Protein AF-A0A662MEG6-F1 (afdb_monomer)

pLDDT: mean 89.92, std 9.46, range [25.77, 98.69]

Structure (mmCIF, N/CA/C/O backbone):
data_AF-A0A662MEG6-F1
#
_entry.id   AF-A0A662MEG6-F1
#
loop_
_atom_site.group_PDB
_atom_site.id
_atom_site.type_symbol
_atom_site.label_atom_id
_atom_site.label_alt_id
_atom_site.label_comp_id
_atom_site.label_asym_id
_atom_site.label_entity_id
_atom_site.label_seq_id
_atom_site.pdbx_PDB_ins_code
_atom_site.Cartn_x
_atom_site.Cartn_y
_atom_site.Cartn_z
_atom_site.occupancy
_atom_site.B_iso_or_equiv
_atom_site.auth_seq_id
_atom_site.auth_comp_id
_atom_site.auth_asym_id
_atom_site.auth_atom_id
_atom_site.pdbx_PDB_model_num
ATOM 1 N N . MET A 1 1 ? -20.212 -5.687 -27.297 1.00 89.38 1 MET A N 1
ATOM 2 C CA . MET A 1 1 ? -20.588 -6.963 -26.640 1.00 89.38 1 MET A CA 1
ATOM 3 C C . MET A 1 1 ? -21.513 -6.651 -25.474 1.00 89.38 1 MET A C 1
ATOM 5 O O . MET A 1 1 ? -21.172 -5.776 -24.686 1.00 89.38 1 MET A O 1
ATOM 9 N N . LEU A 1 2 ? -22.670 -7.315 -25.384 1.00 93.25 2 LEU A N 1
ATOM 10 C CA . LEU A 1 2 ? -23.622 -7.136 -24.281 1.00 93.25 2 LEU A CA 1
ATOM 11 C C . LEU A 1 2 ? -23.314 -8.126 -23.151 1.00 93.25 2 LEU A C 1
ATOM 13 O O . LEU A 1 2 ? -23.239 -9.329 -23.395 1.00 93.25 2 LEU A O 1
ATOM 17 N N . LEU A 1 3 ? -23.162 -7.618 -21.929 1.00 95.62 3 LEU A N 1
ATOM 18 C CA . LEU A 1 3 ? -22.853 -8.401 -20.733 1.00 95.62 3 LEU A CA 1
ATOM 19 C C . LEU A 1 3 ? -23.979 -8.266 -19.699 1.00 95.62 3 LEU A C 1
ATOM 21 O O . LEU A 1 3 ? -24.388 -7.152 -19.375 1.00 95.62 3 LEU A O 1
ATOM 25 N N . GLU A 1 4 ? -24.438 -9.388 -19.139 1.00 96.12 4 GLU A N 1
ATOM 26 C CA . GLU A 1 4 ? -25.268 -9.443 -17.925 1.00 96.12 4 GLU A CA 1
ATOM 27 C C . GLU A 1 4 ? -24.360 -9.679 -16.712 1.00 96.12 4 GLU A C 1
ATOM 29 O O . GLU A 1 4 ? -23.742 -10.733 -16.570 1.00 96.12 4 GLU A O 1
ATOM 34 N N . ILE A 1 5 ? -24.315 -8.717 -15.798 1.00 96.75 5 ILE A N 1
ATOM 35 C CA . ILE A 1 5 ? -23.586 -8.791 -14.535 1.00 96.75 5 ILE A CA 1
ATOM 36 C C . ILE A 1 5 ? -24.584 -9.076 -13.417 1.00 96.75 5 ILE A C 1
ATOM 38 O O . ILE A 1 5 ? -25.457 -8.265 -13.092 1.00 96.75 5 ILE A O 1
ATOM 42 N N . VAL A 1 6 ? -24.426 -10.243 -12.801 1.00 96.56 6 VAL A N 1
ATOM 43 C CA . VAL A 1 6 ? -25.178 -10.639 -11.612 1.00 96.56 6 VAL A CA 1
ATOM 44 C C . VAL A 1 6 ? -24.366 -10.234 -10.382 1.00 96.56 6 VAL A C 1
ATOM 46 O O . VAL A 1 6 ? -23.230 -10.703 -10.232 1.00 96.56 6 VAL A O 1
ATOM 49 N N . PRO A 1 7 ? -24.911 -9.389 -9.495 1.00 96.19 7 PRO A N 1
ATOM 50 C CA . PRO A 1 7 ? -24.210 -8.978 -8.292 1.00 96.19 7 PRO A CA 1
ATOM 51 C C . PRO A 1 7 ? -24.270 -10.054 -7.199 1.00 96.19 7 PRO A C 1
ATOM 53 O O . PRO A 1 7 ? -25.109 -10.958 -7.217 1.00 96.19 7 PRO A O 1
ATOM 56 N N . THR A 1 8 ? -23.395 -9.946 -6.203 1.00 95.62 8 THR A N 1
ATOM 57 C CA . THR A 1 8 ? -23.486 -10.732 -4.961 1.00 95.62 8 THR A CA 1
ATOM 58 C C . THR A 1 8 ? -24.643 -10.286 -4.077 1.00 95.62 8 THR A C 1
ATOM 60 O O . THR A 1 8 ? -25.182 -11.097 -3.324 1.00 95.62 8 THR A O 1
ATOM 63 N N . ARG A 1 9 ? -25.030 -9.011 -4.182 1.00 93.44 9 ARG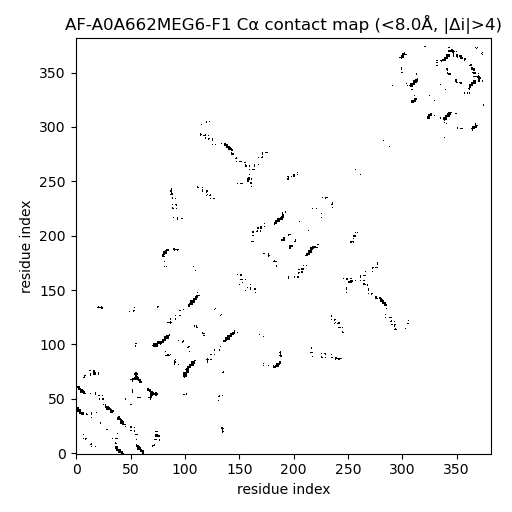 A N 1
ATOM 64 C CA . ARG A 1 9 ? -26.078 -8.372 -3.392 1.00 93.44 9 ARG A CA 1
ATOM 65 C C . ARG A 1 9 ? -26.866 -7.399 -4.268 1.00 93.44 9 ARG A C 1
ATOM 67 O O . ARG A 1 9 ? -26.271 -6.644 -5.031 1.00 93.44 9 ARG A O 1
ATOM 74 N N . SER A 1 10 ? -28.191 -7.442 -4.180 1.00 92.50 10 SER A N 1
ATOM 75 C CA . SER A 1 10 ? -29.096 -6.729 -5.093 1.00 92.50 10 SER A CA 1
ATOM 76 C C . SER A 1 10 ? -29.930 -5.641 -4.413 1.00 92.50 10 SER A C 1
ATOM 78 O O . SER A 1 10 ? -30.914 -5.190 -4.992 1.00 92.50 10 SER A O 1
ATOM 80 N N . ASP A 1 11 ? -29.586 -5.237 -3.186 1.00 94.25 11 ASP A N 1
ATOM 81 C CA . ASP A 1 11 ? -30.183 -4.039 -2.595 1.00 94.25 11 ASP A CA 1
ATOM 82 C C . ASP A 1 11 ? -29.703 -2.774 -3.318 1.00 94.25 11 ASP A C 1
ATOM 84 O O . ASP A 1 11 ? -28.664 -2.761 -3.983 1.00 94.25 11 ASP A O 1
ATOM 88 N N . GLU A 1 12 ? -30.482 -1.702 -3.191 1.00 91.62 12 GLU A N 1
ATOM 89 C CA . GLU A 1 12 ? -30.270 -0.451 -3.918 1.00 91.62 12 GLU A CA 1
ATOM 90 C C . GLU A 1 12 ? -28.872 0.142 -3.684 1.00 91.62 12 GLU A C 1
ATOM 92 O O . GLU A 1 12 ? -28.211 0.567 -4.635 1.00 91.62 12 GLU A O 1
ATOM 97 N N . ARG A 1 13 ? -28.381 0.107 -2.437 1.00 92.56 13 ARG A N 1
ATOM 98 C CA . ARG A 1 13 ? -27.056 0.628 -2.082 1.00 92.56 13 ARG A CA 1
ATOM 99 C C . ARG A 1 13 ? -25.955 -0.187 -2.753 1.00 92.56 13 ARG A C 1
ATOM 101 O O . ARG A 1 13 ? -25.060 0.395 -3.362 1.00 92.56 13 ARG A O 1
ATOM 108 N N . ALA A 1 14 ? -26.028 -1.516 -2.680 1.00 93.69 14 ALA A N 1
ATOM 109 C CA . ALA A 1 14 ? -25.055 -2.398 -3.320 1.00 93.69 14 ALA A CA 1
ATOM 110 C C . ALA A 1 14 ? -25.038 -2.234 -4.849 1.00 93.69 14 ALA A C 1
ATOM 112 O O . ALA A 1 14 ? -23.963 -2.138 -5.443 1.00 93.69 14 ALA A O 1
ATOM 113 N N . LEU A 1 15 ? -26.209 -2.144 -5.488 1.00 94.88 15 LEU A N 1
ATOM 114 C CA . LEU A 1 15 ? -26.318 -1.929 -6.934 1.00 94.88 15 LEU A CA 1
ATOM 115 C C . LEU A 1 15 ? -25.746 -0.576 -7.359 1.00 94.88 15 LEU A C 1
ATOM 117 O O . LEU A 1 15 ? -25.039 -0.507 -8.365 1.00 94.88 15 LEU A O 1
ATOM 121 N N . LYS A 1 16 ? -26.014 0.484 -6.586 1.00 94.12 16 LYS A N 1
ATOM 122 C CA . LYS A 1 16 ? -25.451 1.815 -6.829 1.00 94.12 16 LYS A CA 1
ATOM 123 C C . LYS A 1 16 ? -23.922 1.787 -6.760 1.00 94.12 16 LYS A C 1
ATOM 125 O O . LYS A 1 16 ? -23.275 2.176 -7.730 1.00 94.12 16 LYS A O 1
ATOM 130 N N . SER A 1 17 ? -23.352 1.263 -5.672 1.00 94.38 17 SER A N 1
ATOM 131 C CA . SER A 1 17 ? -21.896 1.155 -5.514 1.00 94.38 17 SER A CA 1
ATOM 132 C C .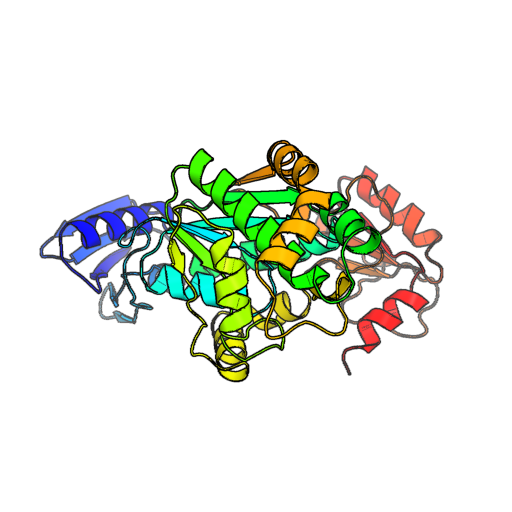 SER A 1 17 ? -21.263 0.298 -6.612 1.00 94.38 17 SER A C 1
ATOM 134 O O . SER A 1 17 ? -20.270 0.698 -7.211 1.00 94.38 17 SER A O 1
ATOM 136 N N . LEU A 1 18 ? -21.854 -0.856 -6.944 1.00 96.19 18 LEU A N 1
ATOM 137 C CA . LEU A 1 18 ? -21.322 -1.726 -7.995 1.00 96.19 18 LEU A CA 1
ATOM 138 C C . LEU A 1 18 ? -21.352 -1.055 -9.372 1.00 96.19 18 LEU A C 1
ATOM 140 O O . LEU A 1 18 ? -20.386 -1.166 -10.124 1.00 96.19 18 LEU A O 1
ATOM 144 N N . LYS A 1 19 ? -22.433 -0.338 -9.699 1.00 95.06 19 LYS A N 1
ATOM 145 C CA . LYS A 1 19 ? -22.536 0.435 -10.940 1.00 95.06 19 LYS A CA 1
ATOM 146 C C . LYS A 1 19 ? -21.409 1.462 -11.049 1.00 95.06 19 LYS A C 1
ATOM 148 O O . LYS A 1 19 ? -20.762 1.532 -12.089 1.00 95.06 19 LYS A O 1
ATOM 153 N N . GLU A 1 20 ? -21.170 2.243 -9.999 1.00 94.06 20 GLU A N 1
ATOM 154 C CA . GLU A 1 20 ? -20.098 3.245 -9.989 1.00 94.06 20 GLU A CA 1
ATOM 155 C C . GLU A 1 20 ? -18.716 2.591 -10.124 1.00 94.06 20 GLU A C 1
ATOM 157 O O . GLU A 1 20 ? -17.896 3.041 -10.920 1.00 94.06 20 GLU A O 1
ATOM 162 N N . ASN A 1 21 ? -18.487 1.480 -9.423 1.00 94.69 21 ASN A N 1
ATOM 163 C CA . ASN A 1 21 ? -17.246 0.709 -9.499 1.00 94.69 21 ASN A CA 1
ATOM 164 C C . ASN A 1 21 ? -16.969 0.187 -10.916 1.00 94.69 21 ASN A C 1
ATOM 166 O O . ASN A 1 21 ? -15.838 0.267 -11.393 1.00 94.69 21 ASN A O 1
ATOM 170 N N . ILE A 1 22 ? -18.003 -0.318 -11.598 1.00 94.44 22 ILE A N 1
ATOM 171 C CA . ILE A 1 22 ? -17.919 -0.772 -12.990 1.00 94.44 22 ILE A CA 1
ATOM 172 C C . ILE A 1 22 ? -17.594 0.402 -13.920 1.00 94.44 22 ILE A C 1
ATOM 174 O O . ILE A 1 22 ? -16.692 0.281 -14.742 1.00 94.44 22 ILE A O 1
ATOM 178 N N . LEU A 1 23 ? -18.267 1.547 -13.767 1.00 92.81 23 LEU A N 1
ATOM 179 C CA . LEU A 1 23 ? -17.997 2.738 -14.583 1.00 92.81 23 LEU A CA 1
ATOM 180 C C . LEU A 1 23 ? -16.560 3.252 -14.414 1.00 92.81 23 LEU A C 1
ATOM 182 O O . LEU A 1 23 ? -15.942 3.644 -15.398 1.00 92.81 23 LEU A O 1
ATOM 186 N N . ARG A 1 24 ? -16.013 3.222 -13.191 1.00 90.38 24 ARG A N 1
ATOM 187 C CA . ARG A 1 24 ? -14.619 3.624 -12.932 1.00 90.38 24 ARG A CA 1
ATOM 188 C C . ARG A 1 24 ? -13.611 2.644 -13.532 1.00 90.38 24 ARG A C 1
ATOM 190 O O . ARG A 1 24 ? -12.620 3.063 -14.119 1.00 90.38 24 ARG A O 1
ATOM 197 N N . ALA A 1 25 ? -13.855 1.343 -13.388 1.00 89.69 25 ALA A N 1
ATOM 198 C CA . ALA A 1 25 ? -12.916 0.316 -13.831 1.00 89.69 25 ALA A CA 1
ATOM 199 C C . ALA A 1 25 ? -12.940 0.073 -15.351 1.00 89.69 25 ALA A C 1
ATOM 201 O O . ALA A 1 25 ? -11.941 -0.388 -15.909 1.00 89.69 25 ALA A O 1
ATOM 202 N N . VAL A 1 26 ? -14.067 0.360 -16.011 1.00 90.56 26 VAL A N 1
ATOM 203 C CA . VAL A 1 26 ? -14.331 0.012 -17.413 1.00 90.56 26 VAL A CA 1
ATOM 204 C C . VAL A 1 26 ? -14.654 1.276 -18.224 1.00 90.56 26 VAL A C 1
ATOM 206 O O . VAL A 1 26 ? -15.823 1.584 -18.465 1.00 90.56 26 VAL A O 1
ATOM 209 N N . PRO A 1 27 ? -13.636 2.015 -18.698 1.00 84.75 27 PRO A N 1
ATOM 210 C CA . PRO A 1 27 ? -13.854 3.263 -19.431 1.00 84.75 27 PRO A CA 1
ATOM 211 C C . PRO A 1 27 ? -14.486 3.061 -20.821 1.00 84.75 27 PRO A C 1
ATOM 213 O O . PRO A 1 27 ? -14.976 4.016 -21.411 1.00 84.75 27 PRO A O 1
ATOM 216 N N . THR A 1 28 ? -14.504 1.833 -21.352 1.00 90.38 28 THR A N 1
ATOM 217 C CA . THR A 1 28 ? -15.023 1.505 -22.695 1.00 90.38 28 THR A CA 1
ATOM 218 C C . THR A 1 28 ? -16.518 1.147 -22.722 1.00 90.38 28 THR A C 1
ATOM 220 O O . THR A 1 28 ? -17.009 0.577 -23.701 1.00 90.38 28 THR A O 1
ATOM 223 N N . ILE A 1 29 ? -17.262 1.446 -21.651 1.00 92.69 29 ILE A N 1
ATOM 224 C CA . ILE A 1 29 ? -18.716 1.233 -21.594 1.00 92.69 29 ILE A CA 1
ATOM 225 C C . ILE A 1 29 ? -19.435 2.229 -22.511 1.00 92.69 29 ILE A C 1
ATOM 227 O O . ILE A 1 29 ? -19.323 3.439 -22.338 1.00 92.69 29 ILE A O 1
ATOM 231 N N . LYS A 1 30 ? -20.252 1.711 -23.433 1.00 92.81 30 LYS A N 1
ATOM 232 C CA . LYS A 1 30 ? -21.157 2.497 -24.287 1.00 92.81 30 LYS A CA 1
ATOM 233 C C . LYS A 1 30 ? -22.498 2.775 -23.626 1.00 92.81 30 LYS A C 1
ATOM 235 O O . LYS A 1 30 ? -23.047 3.865 -23.751 1.00 92.81 30 LYS A O 1
ATOM 240 N N . SER A 1 31 ? -23.048 1.772 -22.949 1.00 93.75 31 SER A N 1
ATOM 241 C CA . SER A 1 31 ? -24.335 1.873 -22.267 1.00 93.75 31 SER A CA 1
ATOM 242 C C . SER A 1 31 ? -24.347 1.013 -21.004 1.00 93.75 31 SER A C 1
ATOM 244 O O . SER A 1 31 ? -23.719 -0.046 -20.950 1.00 93.75 31 SER A O 1
ATOM 246 N N . LEU A 1 32 ? -25.048 1.484 -19.967 1.00 95.12 32 LEU A N 1
ATOM 247 C CA . LEU A 1 32 ? -25.239 0.770 -18.704 1.00 95.12 32 LEU A CA 1
ATOM 248 C C . LEU A 1 32 ? -26.672 0.967 -18.217 1.00 95.12 32 LEU A C 1
ATOM 250 O O . LEU A 1 32 ? -27.112 2.099 -18.012 1.00 95.12 32 LEU A O 1
ATOM 254 N N . ARG A 1 33 ? -27.377 -0.136 -17.955 1.00 94.94 33 ARG A N 1
ATOM 255 C CA . ARG A 1 33 ? -28.696 -0.119 -17.307 1.00 94.94 33 ARG A CA 1
ATOM 256 C C . ARG A 1 33 ? -28.770 -1.113 -16.155 1.00 94.94 33 ARG A C 1
ATOM 258 O O . ARG A 1 33 ? -28.093 -2.137 -16.162 1.00 94.94 33 ARG A O 1
ATOM 265 N N . VAL A 1 34 ? -29.615 -0.808 -15.178 1.00 94.75 34 VAL A N 1
ATOM 266 C CA . VAL A 1 34 ? -29.936 -1.706 -14.063 1.00 94.75 34 VAL A CA 1
ATOM 267 C C . VAL A 1 34 ? -31.377 -2.148 -14.230 1.00 94.75 34 VAL A C 1
ATOM 269 O O . VAL A 1 34 ? -32.252 -1.313 -14.442 1.00 94.75 34 VAL A O 1
ATOM 272 N N . ASP A 1 35 ? -31.614 -3.450 -14.177 1.00 93.50 35 ASP A N 1
ATOM 273 C CA . ASP A 1 35 ? -32.939 -4.029 -14.370 1.00 93.50 35 ASP A CA 1
ATOM 274 C C . ASP A 1 35 ? -33.042 -5.341 -13.590 1.00 93.50 35 ASP A C 1
ATOM 276 O O . ASP A 1 35 ? -32.142 -6.183 -13.640 1.00 93.50 35 ASP A O 1
ATOM 280 N N . SER A 1 36 ? -34.129 -5.486 -12.829 1.00 91.81 36 SER A N 1
ATOM 281 C CA . SER A 1 36 ? -34.445 -6.690 -12.051 1.00 91.81 36 SER A CA 1
ATOM 282 C C . SER A 1 36 ? -33.288 -7.177 -11.158 1.00 91.81 36 SER A C 1
ATOM 284 O O . SER A 1 36 ? -33.000 -8.370 -11.074 1.00 91.81 36 SER A O 1
ATOM 286 N N . GLY A 1 37 ? -32.583 -6.240 -10.510 1.00 92.06 37 GLY A N 1
ATOM 287 C CA . GLY A 1 37 ? -31.464 -6.536 -9.607 1.00 92.06 37 GLY A CA 1
ATOM 288 C C . GLY A 1 37 ? -30.159 -6.948 -10.300 1.00 92.06 37 GLY A C 1
ATOM 289 O O . GLY A 1 37 ? -29.250 -7.445 -9.635 1.00 92.06 37 GLY A O 1
ATOM 290 N N . LYS A 1 38 ? -30.054 -6.757 -11.618 1.00 95.06 38 LYS A N 1
ATOM 291 C CA . LYS A 1 38 ? -28.863 -7.047 -12.426 1.00 95.06 38 LYS A CA 1
ATOM 292 C C . LYS A 1 38 ? -28.373 -5.795 -13.143 1.00 95.06 38 LYS A C 1
ATOM 294 O O . LYS A 1 38 ? -29.140 -4.858 -13.364 1.00 95.06 38 LYS A O 1
ATOM 299 N N . ILE A 1 39 ? -27.104 -5.801 -13.537 1.00 96.19 39 ILE A N 1
ATOM 300 C CA . ILE A 1 39 ? -26.489 -4.725 -14.316 1.00 96.19 39 ILE A CA 1
ATOM 301 C C . ILE A 1 39 ? -26.222 -5.246 -15.726 1.00 96.19 39 ILE A C 1
ATOM 303 O O . ILE A 1 39 ? -25.612 -6.296 -15.890 1.00 96.19 39 ILE A O 1
ATOM 307 N N . TYR A 1 40 ? -26.658 -4.511 -16.742 1.00 96.50 40 TYR A N 1
ATOM 308 C CA . TYR A 1 40 ? -26.372 -4.813 -18.140 1.00 96.50 40 TYR A CA 1
ATOM 309 C C . TYR A 1 40 ? -25.466 -3.726 -18.696 1.00 96.50 40 TYR A C 1
ATOM 311 O O . TYR A 1 40 ? -25.803 -2.544 -18.585 1.00 96.50 40 TYR A O 1
ATOM 319 N N . ILE A 1 41 ? -24.336 -4.124 -19.277 1.00 95.94 41 ILE A N 1
ATOM 320 C CA . ILE A 1 41 ? -23.391 -3.199 -19.909 1.00 95.94 41 ILE A CA 1
ATOM 321 C C . ILE A 1 41 ? -23.109 -3.604 -21.346 1.00 95.94 41 ILE A C 1
ATOM 323 O O . ILE A 1 41 ? -23.003 -4.789 -21.664 1.00 95.94 41 ILE A O 1
ATOM 327 N N . GLU A 1 42 ? -22.949 -2.606 -22.202 1.00 94.25 42 GLU A N 1
ATOM 328 C CA . GLU A 1 42 ? -22.408 -2.778 -23.540 1.00 94.25 42 GLU A CA 1
ATOM 329 C C . GLU A 1 42 ? -20.988 -2.220 -23.580 1.00 94.25 42 GLU A C 1
ATOM 331 O O . GLU A 1 42 ? -20.774 -1.042 -23.293 1.00 94.25 42 GLU A O 1
ATOM 336 N N . VAL A 1 43 ? -20.020 -3.070 -23.920 1.00 91.94 43 VAL A N 1
ATOM 337 C CA . VAL A 1 43 ? -18.591 -2.720 -23.933 1.00 91.94 43 VAL A CA 1
ATOM 338 C C . VAL A 1 43 ? -17.935 -3.058 -25.266 1.00 91.94 43 VAL A C 1
ATOM 340 O O . VAL A 1 43 ? -18.338 -4.009 -25.953 1.00 91.94 43 VAL A O 1
ATOM 343 N N . GLU A 1 44 ? -16.885 -2.310 -25.599 1.00 87.56 44 GLU A N 1
ATOM 344 C CA . GLU A 1 44 ? -15.936 -2.627 -26.668 1.00 87.56 44 GLU A CA 1
ATOM 345 C C . GLU A 1 44 ? -14.573 -2.999 -26.083 1.00 87.56 44 GLU A C 1
ATOM 347 O O . GLU A 1 44 ? -14.036 -2.280 -25.242 1.00 87.56 44 GLU A O 1
ATOM 352 N N . GLY A 1 45 ? -14.026 -4.139 -26.523 1.00 80.62 45 GLY A N 1
ATOM 353 C CA . GLY A 1 45 ? -12.627 -4.509 -26.284 1.00 80.62 45 GLY A CA 1
ATOM 354 C C . GLY A 1 45 ? -12.172 -4.528 -24.820 1.00 80.62 45 GLY A C 1
ATOM 355 O O . GLY A 1 45 ? -11.042 -4.136 -24.554 1.00 80.62 45 GLY A O 1
ATOM 356 N N . PHE A 1 46 ? -13.023 -4.944 -23.873 1.00 83.62 46 PHE A N 1
ATOM 357 C CA . PHE A 1 46 ? -12.652 -4.994 -22.454 1.00 83.62 46 PHE A CA 1
ATOM 358 C C . PHE A 1 46 ? -12.273 -6.400 -21.979 1.00 83.62 46 PHE A C 1
ATOM 360 O O . PHE A 1 46 ? -12.919 -7.384 -22.346 1.00 83.62 46 PHE A O 1
ATOM 367 N N . ASP A 1 47 ? -11.268 -6.470 -21.106 1.00 88.38 47 ASP A N 1
ATOM 368 C CA . ASP A 1 47 ? -10.839 -7.700 -20.450 1.00 88.38 47 ASP A CA 1
ATOM 369 C C . ASP A 1 47 ? -11.900 -8.197 -19.448 1.00 88.38 47 ASP A C 1
ATOM 371 O O . ASP A 1 47 ? -12.122 -7.626 -18.375 1.00 88.38 47 ASP A O 1
ATOM 375 N N . LEU A 1 48 ? -12.570 -9.296 -19.803 1.00 89.38 48 LEU A N 1
ATOM 376 C CA . LEU A 1 48 ? -13.586 -9.920 -18.958 1.00 89.38 48 LEU A CA 1
ATOM 377 C C . LEU A 1 48 ? -13.002 -10.488 -17.657 1.00 89.38 48 LEU A C 1
ATOM 379 O O . LEU A 1 48 ? -13.733 -10.595 -16.668 1.00 89.38 48 LEU A O 1
ATOM 383 N N . GLU A 1 49 ? -11.711 -10.825 -17.625 1.00 88.38 49 GLU A N 1
ATOM 384 C CA . GLU A 1 49 ? -11.041 -11.253 -16.402 1.00 88.38 49 GLU A CA 1
ATOM 385 C C . GLU A 1 49 ? -10.907 -10.078 -15.428 1.00 88.38 49 GLU A C 1
ATOM 387 O O . GLU A 1 49 ? -11.312 -10.205 -14.269 1.00 88.38 49 GLU A O 1
ATOM 392 N N . ALA A 1 50 ? -10.460 -8.908 -15.895 1.00 88.06 50 ALA A N 1
ATOM 393 C CA . ALA A 1 50 ? -10.447 -7.682 -15.095 1.00 88.06 50 ALA A CA 1
ATOM 394 C C . ALA A 1 50 ? -11.850 -7.318 -14.571 1.00 88.06 50 ALA A C 1
ATOM 396 O O . ALA A 1 50 ? -12.001 -6.988 -13.392 1.00 88.06 50 ALA A O 1
ATOM 397 N N . LEU A 1 51 ? -12.898 -7.461 -15.396 1.00 91.31 51 LEU A N 1
ATOM 398 C CA . LEU A 1 51 ? -14.286 -7.241 -14.960 1.00 91.31 51 LEU A CA 1
ATOM 399 C C . LEU A 1 51 ? -14.690 -8.216 -13.841 1.00 91.31 51 LEU A C 1
ATOM 401 O O . LEU A 1 51 ? -15.344 -7.820 -12.877 1.00 91.31 51 LEU A O 1
ATOM 405 N N . SER A 1 52 ? -14.278 -9.486 -13.941 1.00 92.81 52 SER A N 1
ATOM 406 C CA . SER A 1 52 ? -14.576 -10.520 -12.938 1.00 92.81 52 SER A CA 1
ATOM 407 C C . SER A 1 52 ? -13.942 -10.247 -11.569 1.00 92.81 52 SER A C 1
ATOM 409 O O . SER A 1 52 ? -14.440 -10.737 -10.550 1.00 92.81 52 SER A O 1
ATOM 411 N N . ARG A 1 53 ? -12.866 -9.448 -11.528 1.00 92.88 53 ARG A N 1
ATOM 412 C CA . ARG A 1 53 ? -12.153 -9.076 -10.299 1.00 92.88 53 ARG A CA 1
ATOM 413 C C . ARG A 1 53 ? -12.825 -7.923 -9.548 1.00 92.88 53 ARG A C 1
ATOM 415 O O . ARG A 1 53 ? -12.550 -7.763 -8.356 1.00 92.88 53 ARG A O 1
ATOM 422 N N . ILE A 1 54 ? -13.737 -7.171 -10.175 1.00 94.06 54 ILE A N 1
ATOM 423 C CA . ILE A 1 54 ? -14.502 -6.115 -9.495 1.00 94.06 54 ILE A CA 1
ATOM 424 C C . ILE A 1 54 ? -15.328 -6.728 -8.359 1.00 94.06 54 ILE A C 1
ATOM 426 O O . ILE A 1 54 ? -16.121 -7.653 -8.554 1.00 94.06 54 ILE A O 1
ATOM 430 N N . ARG A 1 55 ? -15.150 -6.203 -7.144 1.00 95.25 55 ARG A N 1
ATOM 431 C CA . ARG A 1 55 ? -15.869 -6.700 -5.966 1.00 95.25 55 ARG A CA 1
ATOM 432 C C . ARG A 1 55 ? -17.358 -6.428 -6.075 1.00 95.25 55 ARG A C 1
ATOM 434 O O . ARG A 1 55 ? -17.782 -5.384 -6.562 1.00 95.25 55 ARG A O 1
ATOM 441 N N . GLY A 1 56 ? -18.150 -7.387 -5.617 1.00 94.44 56 GLY A N 1
ATOM 442 C CA . GLY A 1 56 ? -19.596 -7.395 -5.785 1.00 94.44 56 GLY A CA 1
ATOM 443 C C . GLY A 1 56 ? -20.071 -8.080 -7.067 1.00 94.44 56 GLY A C 1
ATOM 444 O O . GLY A 1 56 ? -21.263 -8.356 -7.175 1.00 94.44 56 GLY A O 1
ATOM 445 N N . VAL A 1 57 ? -19.185 -8.424 -8.010 1.00 96.19 57 VAL A N 1
ATOM 446 C CA . VAL A 1 57 ? -19.542 -9.238 -9.182 1.00 96.19 57 VAL A CA 1
ATOM 447 C C . VAL A 1 57 ? -19.589 -10.713 -8.786 1.00 96.19 57 VAL A C 1
ATOM 449 O O . VAL A 1 57 ? -18.583 -11.293 -8.378 1.00 96.19 57 VAL A O 1
ATOM 452 N N . LYS A 1 58 ? -20.759 -11.346 -8.926 1.00 96.38 58 LYS A N 1
ATOM 453 C CA . LYS A 1 58 ? -20.945 -12.788 -8.691 1.00 96.38 58 LYS A CA 1
ATOM 454 C C . LYS A 1 58 ? -20.717 -13.593 -9.964 1.00 96.38 58 LYS A C 1
ATOM 456 O O . LYS A 1 58 ? -19.983 -14.578 -9.943 1.00 96.38 58 LYS A O 1
ATOM 461 N N . THR A 1 59 ? -21.345 -13.190 -11.064 1.00 96.81 59 THR A N 1
ATOM 462 C CA . THR A 1 59 ? -21.155 -13.812 -12.382 1.00 96.81 59 THR A CA 1
ATOM 463 C C . THR A 1 59 ? -21.329 -12.789 -13.492 1.00 96.81 59 THR A C 1
ATOM 465 O O . THR A 1 59 ? -22.181 -11.910 -13.378 1.00 96.81 59 THR A O 1
ATOM 468 N N . ILE A 1 60 ? -20.593 -12.966 -14.583 1.00 96.69 60 ILE A N 1
ATOM 469 C CA . ILE A 1 60 ? -20.762 -12.231 -15.838 1.00 96.69 60 ILE A CA 1
ATOM 470 C C . ILE A 1 60 ? -21.254 -13.232 -16.878 1.00 96.69 60 ILE A C 1
ATOM 472 O O . ILE A 1 60 ? -20.646 -14.290 -17.044 1.00 96.69 60 ILE A O 1
ATOM 476 N N . LYS A 1 61 ? -22.342 -12.918 -17.573 1.00 95.25 61 LYS A N 1
ATOM 477 C CA . LYS A 1 61 ? -22.870 -13.733 -18.666 1.00 95.25 61 LYS A CA 1
ATOM 478 C C . LYS A 1 61 ? -22.828 -12.956 -19.966 1.00 95.25 61 LYS A C 1
ATOM 480 O O . LYS A 1 61 ? -23.136 -11.765 -19.987 1.00 95.25 61 LYS A O 1
ATOM 485 N N . TYR A 1 62 ? -22.473 -13.646 -21.036 1.00 93.31 62 TYR A N 1
ATOM 486 C CA . TYR A 1 62 ? -22.476 -13.116 -22.390 1.00 93.31 62 TYR A CA 1
ATOM 487 C C . TYR A 1 62 ? -22.663 -14.278 -23.353 1.00 93.31 62 TYR A C 1
ATOM 489 O O . TYR A 1 62 ? -22.042 -15.325 -23.171 1.00 93.31 62 TYR A O 1
ATOM 497 N N . GLU A 1 63 ? -23.536 -14.107 -24.346 1.00 88.25 63 GLU A N 1
ATOM 498 C CA . GLU A 1 63 ? -23.927 -15.201 -25.245 1.00 88.25 63 GLU A CA 1
ATOM 499 C C . GLU A 1 63 ? -24.335 -16.448 -24.424 1.00 88.25 63 GLU A C 1
ATOM 501 O O . GLU A 1 63 ? -25.177 -16.344 -23.532 1.00 88.25 63 GLU A O 1
ATOM 506 N N . GLU A 1 64 ? -23.708 -17.603 -24.667 1.00 89.12 64 GLU A N 1
ATOM 507 C CA . GLU A 1 64 ? -23.923 -18.853 -23.919 1.00 89.12 64 GLU A CA 1
ATOM 508 C C . GLU A 1 64 ? -22.872 -19.104 -22.817 1.00 89.12 64 GLU A C 1
ATOM 510 O O . GLU A 1 64 ? -22.842 -20.166 -22.193 1.00 89.12 64 GLU A O 1
ATOM 515 N N . LYS A 1 65 ? -21.984 -18.139 -22.550 1.00 92.56 65 LYS A N 1
ATOM 516 C CA . LYS A 1 65 ? -20.863 -18.286 -21.612 1.00 92.56 65 LYS A CA 1
ATOM 517 C C . LYS A 1 65 ? -21.152 -17.615 -20.273 1.00 92.56 65 LYS A C 1
ATOM 519 O O . LYS A 1 65 ? -21.795 -16.570 -20.186 1.00 92.56 65 LYS A O 1
ATOM 524 N N . THR A 1 66 ? -20.625 -18.211 -19.203 1.00 95.31 66 THR A N 1
ATOM 525 C CA . THR A 1 66 ? -20.681 -17.662 -17.841 1.00 95.31 66 THR A CA 1
ATOM 526 C C . THR A 1 66 ? -19.285 -17.628 -17.234 1.00 95.31 66 THR A C 1
ATOM 528 O O . THR A 1 66 ? -18.615 -18.653 -17.149 1.00 95.31 66 THR A O 1
ATOM 531 N N . ILE A 1 67 ? -18.870 -16.453 -16.769 1.00 96.12 67 ILE A N 1
ATOM 532 C CA . ILE A 1 67 ? -17.634 -16.236 -16.017 1.00 96.12 67 ILE A CA 1
ATOM 533 C C . ILE A 1 67 ? -18.001 -16.024 -14.551 1.00 96.12 67 ILE A C 1
ATOM 535 O O . ILE A 1 67 ? -18.895 -15.239 -14.222 1.00 96.12 67 ILE A O 1
ATOM 539 N N . LYS A 1 68 ? -17.307 -16.724 -13.656 1.00 96.19 68 LYS A N 1
ATOM 540 C CA . LYS A 1 68 ? -17.457 -16.539 -12.212 1.00 96.19 68 LYS A CA 1
ATOM 541 C C . LYS A 1 68 ? -16.701 -15.281 -11.782 1.00 96.19 68 LYS A C 1
ATOM 543 O O . LYS A 1 68 ? -15.528 -15.135 -12.097 1.00 96.19 68 LYS A O 1
ATOM 548 N N . GLY A 1 69 ? -17.373 -14.392 -11.059 1.00 93.19 69 GLY A N 1
ATOM 549 C CA . GLY A 1 69 ? -16.734 -13.244 -10.423 1.00 93.19 69 GLY A CA 1
ATOM 550 C C . GLY A 1 69 ? -16.090 -13.615 -9.089 1.00 93.19 69 GLY A C 1
ATOM 551 O O . GLY A 1 69 ? -16.406 -14.648 -8.490 1.00 93.19 69 GLY A O 1
ATOM 552 N N . PHE A 1 70 ? -15.209 -12.748 -8.597 1.00 91.44 70 PHE A N 1
ATOM 553 C CA . PHE A 1 70 ? -14.549 -12.927 -7.300 1.00 91.44 70 PHE A CA 1
ATOM 554 C C . PHE A 1 70 ? -15.502 -12.810 -6.103 1.00 91.44 70 PHE A C 1
ATOM 556 O O . PHE A 1 70 ? -15.184 -13.283 -5.013 1.00 91.44 70 PHE A O 1
ATOM 563 N N . GLY A 1 71 ? -16.686 -12.229 -6.297 1.00 93.44 71 GLY A N 1
ATOM 564 C CA . GLY A 1 71 ? -17.666 -12.040 -5.242 1.00 93.44 71 GLY A CA 1
ATOM 565 C C . GLY A 1 71 ? -17.312 -10.878 -4.313 1.00 93.44 71 GLY A C 1
ATOM 566 O O . GLY A 1 71 ? -16.918 -9.805 -4.771 1.00 93.44 71 GLY A O 1
ATOM 567 N N . GLY A 1 72 ? -17.517 -11.069 -3.008 1.00 93.88 72 GLY A N 1
ATOM 568 C CA . GLY A 1 72 ? -17.379 -10.007 -2.008 1.00 93.88 72 GLY A CA 1
ATOM 569 C C . GLY A 1 72 ? -18.503 -8.970 -2.070 1.00 93.88 72 GLY A C 1
ATOM 570 O O . GLY A 1 72 ? -19.543 -9.191 -2.698 1.00 93.88 72 GLY A O 1
ATOM 571 N N . LEU A 1 73 ? -18.303 -7.836 -1.406 1.00 95.62 73 LEU A N 1
ATOM 572 C CA . LEU A 1 73 ? -19.208 -6.687 -1.452 1.00 95.62 73 LEU A CA 1
ATOM 573 C C . LEU A 1 73 ? -18.644 -5.598 -2.371 1.00 95.62 73 LEU A C 1
ATOM 575 O O . LEU A 1 73 ? -17.426 -5.443 -2.427 1.00 95.62 73 LEU A O 1
ATOM 579 N N . PRO A 1 74 ? -19.490 -4.827 -3.076 1.00 94.94 74 PRO A N 1
ATOM 580 C CA . PRO A 1 74 ? -19.019 -3.685 -3.851 1.00 94.94 74 PRO A CA 1
ATOM 581 C C . PRO A 1 74 ? -18.162 -2.745 -2.993 1.00 94.94 74 PRO A C 1
ATOM 583 O O . PRO A 1 74 ? -18.573 -2.369 -1.897 1.00 94.94 74 PRO A O 1
ATOM 586 N N . VAL A 1 75 ? -16.985 -2.359 -3.490 1.00 94.75 75 VAL A N 1
ATOM 587 C CA . VAL A 1 75 ? -16.135 -1.338 -2.853 1.00 94.75 75 VAL A CA 1
ATOM 588 C C . VAL A 1 75 ? -16.949 -0.059 -2.613 1.00 94.75 75 VAL A C 1
ATOM 590 O O . VAL A 1 75 ? -17.761 0.324 -3.459 1.00 94.75 75 VAL A O 1
ATOM 593 N N . GLY A 1 76 ? -16.788 0.542 -1.433 1.00 92.50 76 GLY A N 1
ATOM 594 C CA . GLY A 1 76 ? -17.564 1.685 -0.942 1.00 92.50 76 GLY A CA 1
ATOM 595 C C . GLY A 1 76 ? -18.868 1.316 -0.215 1.00 92.50 76 GLY A C 1
ATOM 596 O O . GLY A 1 76 ? -19.447 2.157 0.476 1.00 92.50 76 GLY A O 1
ATOM 597 N N . TYR A 1 77 ? -19.332 0.062 -0.296 1.00 93.56 77 TYR A N 1
ATOM 598 C CA . TYR A 1 77 ? -20.540 -0.384 0.410 1.00 93.56 77 TYR A CA 1
ATOM 599 C C . TYR A 1 77 ? -20.387 -0.302 1.938 1.00 93.56 77 TYR A C 1
ATOM 601 O O . TYR A 1 77 ? -21.321 0.114 2.622 1.00 93.56 77 TYR A O 1
ATOM 609 N N . SER A 1 78 ? -19.215 -0.655 2.467 1.00 93.88 78 SER A N 1
ATOM 610 C CA . SER A 1 78 ? -18.941 -0.745 3.911 1.00 93.88 78 SER A CA 1
ATOM 611 C C . SER A 1 78 ? -18.306 0.518 4.501 1.00 93.88 78 SER A C 1
ATOM 613 O O . SER A 1 78 ? -17.965 0.537 5.679 1.00 93.88 78 SER A O 1
ATOM 615 N N . GLY A 1 79 ? -18.182 1.586 3.708 1.00 93.88 79 GLY A N 1
ATOM 616 C CA . GLY A 1 79 ? -17.530 2.834 4.107 1.00 93.88 79 GLY A CA 1
ATOM 617 C C . GLY A 1 79 ? -16.079 2.920 3.636 1.00 93.88 79 GLY A C 1
ATOM 618 O O . GLY A 1 79 ? -15.662 2.171 2.750 1.00 93.88 79 GLY A O 1
ATOM 619 N N . LYS A 1 80 ? -15.325 3.859 4.213 1.00 96.56 80 LYS A N 1
ATOM 620 C CA . LYS A 1 80 ? -13.940 4.167 3.839 1.00 96.56 80 LYS A CA 1
ATOM 621 C C . LYS A 1 80 ? -13.009 3.987 5.040 1.00 96.56 80 LYS A C 1
ATOM 623 O O . LYS A 1 80 ? -13.401 4.316 6.157 1.00 96.56 80 LYS A O 1
ATOM 628 N N . ALA A 1 81 ? -11.805 3.466 4.814 1.00 98.12 81 ALA A N 1
ATOM 629 C CA . ALA A 1 81 ? -10.774 3.304 5.837 1.00 98.12 81 ALA A CA 1
ATOM 630 C C . ALA A 1 81 ? -9.411 3.827 5.359 1.00 98.12 81 ALA A C 1
ATOM 632 O O . ALA A 1 81 ? -9.102 3.776 4.169 1.00 98.12 81 ALA A O 1
ATOM 633 N N . LEU A 1 82 ? -8.591 4.296 6.300 1.00 98.56 82 LEU A N 1
ATOM 634 C CA . LEU A 1 82 ? -7.200 4.679 6.081 1.00 98.56 82 LEU A CA 1
ATOM 635 C C . LEU A 1 82 ? -6.293 3.495 6.437 1.00 98.56 82 LEU A C 1
ATOM 637 O O . LEU A 1 82 ? -6.131 3.147 7.605 1.00 98.56 82 LEU A O 1
ATOM 641 N N . MET A 1 83 ? -5.715 2.856 5.427 1.00 98.44 83 MET A N 1
ATOM 642 C CA . MET A 1 83 ? -4.846 1.693 5.558 1.00 98.44 83 MET A CA 1
ATOM 643 C C . MET A 1 83 ? -3.396 2.108 5.818 1.00 98.44 83 MET A C 1
ATOM 645 O O . MET A 1 83 ? -2.733 2.660 4.941 1.00 98.44 83 MET A O 1
ATOM 649 N N . MET A 1 84 ? -2.857 1.742 6.980 1.00 98.19 84 MET A N 1
ATOM 650 C CA . MET A 1 84 ? -1.419 1.808 7.243 1.00 98.19 84 MET A CA 1
ATOM 651 C C . MET A 1 84 ? -0.684 0.751 6.413 1.00 98.19 84 MET A C 1
ATOM 653 O O . MET A 1 84 ? -0.725 -0.445 6.715 1.00 98.19 84 MET A O 1
ATOM 657 N N . PHE A 1 85 ? -0.002 1.185 5.359 1.00 97.81 85 PHE A N 1
ATOM 658 C CA . PHE A 1 85 ? 0.534 0.310 4.327 1.00 97.81 85 PHE A CA 1
ATOM 659 C C . PHE A 1 85 ? 2.061 0.271 4.356 1.00 97.81 85 PHE A C 1
ATOM 661 O O . PHE A 1 85 ? 2.724 1.295 4.223 1.00 97.81 85 PHE A O 1
ATOM 668 N N . SER A 1 86 ? 2.645 -0.917 4.525 1.00 94.75 86 SER A N 1
ATOM 669 C CA . SER A 1 86 ? 4.100 -1.118 4.562 1.00 94.75 86 SER A CA 1
ATOM 670 C C . SER A 1 86 ? 4.673 -1.668 3.256 1.00 94.75 86 SER A C 1
ATOM 672 O O . SER A 1 86 ? 5.860 -1.489 3.010 1.00 94.75 86 SER A O 1
ATOM 674 N N . GLY A 1 87 ? 3.859 -2.345 2.437 1.00 93.12 87 GLY A N 1
ATOM 675 C CA . GLY A 1 87 ? 4.290 -3.074 1.235 1.00 93.12 87 GLY A CA 1
ATOM 676 C C . GLY A 1 87 ? 4.785 -4.507 1.495 1.00 93.12 87 GLY A C 1
ATOM 677 O O . GLY A 1 87 ? 4.776 -5.330 0.580 1.00 93.12 87 GLY A O 1
ATOM 678 N N . GLY A 1 88 ? 5.156 -4.846 2.735 1.00 92.56 88 GLY A N 1
ATOM 679 C CA . GLY A 1 88 ? 5.422 -6.236 3.138 1.00 92.56 88 GLY A CA 1
ATOM 680 C C . GLY A 1 88 ? 4.142 -7.079 3.116 1.00 92.56 88 GLY A C 1
ATOM 681 O O . GLY A 1 88 ? 3.063 -6.508 3.044 1.00 92.56 88 GLY A O 1
ATOM 682 N N . PHE A 1 89 ? 4.235 -8.410 3.199 1.00 94.12 89 PHE A N 1
ATOM 683 C CA . PHE A 1 89 ? 3.126 -9.345 2.909 1.00 94.12 89 PHE A CA 1
ATOM 684 C C . PHE A 1 89 ? 1.769 -9.004 3.543 1.00 94.12 89 PHE A C 1
ATOM 686 O O . PHE A 1 89 ? 0.732 -9.137 2.893 1.00 94.12 89 PHE A O 1
ATOM 693 N N . ASP A 1 90 ? 1.777 -8.553 4.793 1.00 95.25 90 ASP A N 1
ATOM 694 C CA . ASP A 1 90 ? 0.572 -8.393 5.597 1.00 95.25 90 ASP A CA 1
ATOM 695 C C . ASP A 1 90 ? -0.334 -7.268 5.069 1.00 95.25 90 ASP A C 1
ATOM 697 O O . ASP A 1 90 ? -1.514 -7.477 4.787 1.00 95.25 90 ASP A O 1
ATOM 701 N N . SER A 1 91 ? 0.204 -6.057 4.889 1.00 97.19 91 SER A N 1
ATOM 702 C CA . SER A 1 91 ? -0.624 -4.889 4.550 1.00 97.19 91 SER A CA 1
ATOM 703 C C . SER A 1 91 ? -1.367 -5.000 3.203 1.00 97.19 91 SER A C 1
ATOM 705 O O . SER A 1 91 ? -2.562 -4.709 3.202 1.00 97.19 91 SER A O 1
ATOM 707 N N . PRO A 1 92 ? -0.779 -5.509 2.098 1.00 98.00 92 PRO A N 1
ATOM 708 C CA . PRO A 1 92 ? -1.497 -5.788 0.857 1.00 98.00 92 PRO A CA 1
ATOM 709 C C . PRO A 1 92 ? -2.590 -6.842 1.008 1.00 98.00 92 PRO A C 1
ATOM 711 O O . PRO A 1 92 ? -3.677 -6.685 0.449 1.00 98.00 92 PRO A O 1
ATOM 714 N N . VAL A 1 93 ? -2.336 -7.905 1.779 1.00 97.94 93 VAL A N 1
ATOM 715 C CA . VAL A 1 93 ? -3.340 -8.947 2.036 1.00 97.94 93 VAL A CA 1
ATOM 716 C C . VAL A 1 93 ? -4.504 -8.373 2.844 1.00 97.94 93 VAL A C 1
ATOM 718 O O . VAL A 1 93 ? -5.664 -8.599 2.493 1.00 97.94 93 VAL A O 1
ATOM 721 N N . ALA A 1 94 ? -4.219 -7.566 3.868 1.00 98.19 94 ALA A N 1
ATOM 722 C CA . ALA A 1 94 ? -5.235 -6.867 4.648 1.00 98.19 94 ALA A CA 1
ATOM 723 C C . ALA A 1 94 ? -6.084 -5.928 3.775 1.00 98.19 94 ALA A C 1
ATOM 725 O O . ALA A 1 94 ? -7.313 -5.966 3.853 1.00 98.19 94 ALA A O 1
ATOM 726 N N . SER A 1 95 ? -5.454 -5.146 2.893 1.00 98.25 95 SER A N 1
ATOM 727 C CA . SER A 1 95 ? -6.157 -4.278 1.939 1.00 98.25 95 SER A CA 1
ATOM 728 C C . SER A 1 95 ? -7.075 -5.071 1.008 1.00 98.25 95 SER A C 1
ATOM 730 O O . SER A 1 95 ? -8.248 -4.735 0.845 1.00 98.25 95 SER A O 1
ATOM 732 N N . TRP A 1 96 ? -6.584 -6.183 0.455 1.00 97.50 96 TRP A N 1
ATOM 733 C CA . TRP A 1 96 ? -7.371 -7.054 -0.418 1.00 97.50 96 TRP A CA 1
ATOM 734 C C . TRP A 1 96 ? -8.604 -7.646 0.289 1.00 97.50 96 TRP A C 1
ATOM 736 O O . TRP A 1 96 ? -9.687 -7.709 -0.305 1.00 97.50 96 TRP A O 1
ATOM 746 N N . LEU A 1 97 ? -8.471 -8.038 1.563 1.00 97.38 97 LEU A N 1
ATOM 747 C CA . LEU A 1 97 ? -9.579 -8.535 2.391 1.00 97.38 97 LEU A CA 1
ATOM 748 C C . LEU A 1 97 ? -10.610 -7.443 2.719 1.00 97.38 97 LEU A C 1
ATOM 750 O O . LEU A 1 97 ? -11.815 -7.720 2.738 1.00 97.38 97 LEU A O 1
ATOM 754 N N . LEU A 1 98 ? -10.162 -6.205 2.936 1.00 97.62 98 LEU A N 1
ATOM 755 C CA . LEU A 1 98 ? -11.045 -5.063 3.187 1.00 97.62 98 LEU A CA 1
ATOM 756 C C . LEU A 1 98 ? -11.842 -4.671 1.945 1.00 97.62 98 LEU A C 1
ATOM 758 O O . LEU A 1 98 ? -13.061 -4.520 2.044 1.00 97.62 98 LEU A O 1
ATOM 762 N N . TRP A 1 99 ? -11.208 -4.621 0.770 1.00 96.19 99 TRP A N 1
ATOM 763 C CA . TRP A 1 99 ? -11.938 -4.457 -0.491 1.00 96.19 99 TRP A CA 1
ATOM 764 C C . TRP A 1 99 ? -12.946 -5.588 -0.704 1.00 96.19 99 TRP A C 1
ATOM 766 O O . TRP A 1 99 ? -14.077 -5.335 -1.112 1.00 96.19 99 TRP A O 1
ATOM 776 N N . ASN A 1 100 ? -12.592 -6.838 -0.376 1.00 94.81 100 ASN A N 1
ATOM 777 C CA . ASN A 1 100 ? -13.536 -7.958 -0.444 1.00 94.81 100 ASN A CA 1
ATOM 778 C C . ASN A 1 100 ? -14.737 -7.790 0.505 1.00 94.81 100 ASN A C 1
ATOM 780 O O . ASN A 1 100 ? -15.847 -8.220 0.189 1.00 94.81 100 ASN A O 1
ATOM 784 N N . SER A 1 101 ? -14.524 -7.117 1.634 1.00 95.25 101 SER A N 1
ATOM 785 C CA . SER A 1 101 ? -15.563 -6.742 2.598 1.00 95.25 101 SER A CA 1
ATOM 786 C C . SER A 1 101 ? -16.283 -5.434 2.240 1.00 95.25 101 SER A C 1
ATOM 788 O O . SER A 1 101 ? -17.127 -4.987 3.011 1.00 95.25 101 SER A O 1
ATOM 790 N N . GLY A 1 102 ? -15.995 -4.826 1.083 1.00 95.12 102 GLY A N 1
ATOM 791 C CA . GLY A 1 102 ? -16.690 -3.648 0.557 1.00 95.12 102 GLY A CA 1
ATOM 792 C C . GLY A 1 102 ? -16.202 -2.299 1.087 1.00 95.12 102 GLY A C 1
ATOM 793 O O . GLY A 1 102 ? -16.893 -1.302 0.888 1.00 95.12 102 GLY A O 1
ATOM 794 N N . PHE A 1 103 ? -15.056 -2.234 1.765 1.00 96.94 103 PHE A N 1
ATOM 795 C CA . PHE A 1 103 ? -14.447 -0.951 2.136 1.00 96.94 103 PHE A CA 1
ATOM 796 C C . PHE A 1 103 ? -13.799 -0.290 0.923 1.00 96.94 103 PHE A C 1
ATOM 798 O O . PHE A 1 103 ? -13.232 -0.990 0.093 1.00 96.94 103 PHE A O 1
ATOM 805 N N . SER A 1 104 ? -13.861 1.035 0.845 1.00 96.62 104 SER A N 1
ATOM 806 C CA . SER A 1 104 ? -12.905 1.852 0.086 1.00 96.62 104 SER A CA 1
ATOM 807 C C . SER A 1 104 ? -11.686 2.159 0.950 1.00 96.62 104 SER A C 1
ATOM 809 O O . SER A 1 104 ? -11.816 2.284 2.169 1.00 96.62 104 SER A O 1
ATOM 811 N N . LEU A 1 105 ? -10.514 2.296 0.337 1.00 98.19 105 LEU A N 1
ATOM 812 C CA . LEU A 1 105 ? -9.248 2.487 1.038 1.00 98.19 105 LEU A CA 1
ATOM 813 C C . LEU A 1 105 ? -8.514 3.726 0.530 1.00 98.19 105 LEU A C 1
ATOM 815 O O . LEU A 1 105 ? -8.276 3.852 -0.668 1.00 98.19 105 LEU A O 1
ATOM 819 N N . ASP A 1 106 ? -8.095 4.580 1.460 1.00 98.56 106 ASP A N 1
ATOM 820 C CA . ASP A 1 106 ? -6.906 5.418 1.277 1.00 98.56 106 ASP A CA 1
ATOM 821 C C . ASP A 1 106 ? -5.733 4.761 2.006 1.00 98.56 106 ASP A C 1
ATOM 823 O O . ASP A 1 106 ? -5.930 3.959 2.920 1.00 98.56 106 ASP A O 1
ATOM 827 N N . PHE A 1 107 ? -4.508 5.087 1.618 1.00 98.69 107 PHE A N 1
ATOM 828 C CA . PHE A 1 107 ? -3.294 4.460 2.125 1.00 98.69 107 PHE A CA 1
ATOM 829 C C . PHE A 1 107 ? -2.394 5.498 2.780 1.00 98.69 107 PHE A C 1
ATOM 831 O O . PHE A 1 107 ? -2.190 6.568 2.222 1.00 98.69 107 PHE A O 1
ATOM 838 N N . VAL A 1 108 ? -1.806 5.164 3.926 1.00 98.50 108 VAL A N 1
ATOM 839 C CA . VAL A 1 108 ? -0.737 5.949 4.553 1.00 98.50 108 VAL A CA 1
ATOM 840 C C . VAL A 1 108 ? 0.512 5.092 4.718 1.00 98.50 108 VAL A C 1
ATOM 842 O O . VAL A 1 108 ? 0.455 3.988 5.263 1.00 98.50 108 VAL A O 1
ATOM 845 N N . HIS A 1 109 ? 1.648 5.598 4.246 1.00 97.75 109 HIS A N 1
ATOM 846 C CA . HIS A 1 109 ? 2.955 4.975 4.403 1.00 97.75 109 HIS A CA 1
ATOM 847 C C . HIS A 1 109 ? 3.892 5.865 5.216 1.00 97.75 109 HIS A C 1
ATOM 849 O O . HIS A 1 109 ? 3.993 7.064 4.971 1.00 97.75 109 HIS A O 1
ATOM 855 N N . PHE A 1 110 ? 4.638 5.255 6.134 1.00 96.25 110 PHE A N 1
ATOM 856 C CA . PHE A 1 110 ? 5.647 5.932 6.944 1.00 96.25 110 PHE A CA 1
ATOM 857 C C . PHE A 1 110 ? 7.046 5.608 6.417 1.00 96.25 110 PHE A C 1
ATOM 859 O O . PHE A 1 110 ? 7.531 4.480 6.554 1.00 96.25 110 PHE A O 1
ATOM 866 N N . ASN A 1 111 ? 7.702 6.609 5.833 1.00 94.38 111 ASN A N 1
ATOM 867 C CA . ASN A 1 111 ? 9.063 6.505 5.329 1.00 94.38 111 ASN A CA 1
ATOM 868 C C . ASN A 1 111 ? 10.063 6.560 6.495 1.00 94.38 111 ASN A C 1
ATOM 870 O O . ASN A 1 111 ? 10.241 7.598 7.125 1.00 94.38 111 ASN A O 1
ATOM 874 N N . LEU A 1 112 ? 10.724 5.441 6.783 1.00 92.38 112 LEU A N 1
ATOM 875 C CA . LEU A 1 112 ? 11.682 5.294 7.884 1.00 92.38 112 LEU A CA 1
ATOM 876 C C . LEU A 1 112 ? 13.137 5.266 7.408 1.00 92.38 112 LEU A C 1
ATOM 878 O O . LEU A 1 112 ? 14.040 5.509 8.204 1.00 92.38 112 LEU A O 1
ATOM 882 N N . ALA A 1 113 ? 13.370 4.937 6.137 1.00 87.44 113 ALA A N 1
ATOM 883 C CA . ALA A 1 113 ? 14.693 4.595 5.620 1.00 87.44 113 ALA A CA 1
ATOM 884 C C . ALA A 1 113 ? 15.046 5.269 4.285 1.00 87.44 113 ALA A C 1
ATOM 886 O O . ALA A 1 113 ? 16.140 5.061 3.765 1.00 87.44 113 ALA A O 1
ATOM 887 N N . GLY A 1 114 ? 14.159 6.102 3.741 1.00 88.50 114 GLY A N 1
ATOM 888 C CA . GLY A 1 114 ? 14.398 6.897 2.542 1.00 88.50 114 GLY A CA 1
ATOM 889 C C . GLY A 1 114 ? 13.762 6.334 1.264 1.00 88.50 114 GLY A C 1
ATOM 890 O O . GLY A 1 114 ? 12.950 5.409 1.315 1.00 88.50 114 GLY A O 1
ATOM 891 N N . PRO A 1 115 ? 14.133 6.897 0.098 1.00 87.00 115 PRO A N 1
ATOM 892 C CA . PRO A 1 115 ? 13.445 6.671 -1.177 1.00 87.00 115 PRO A CA 1
ATOM 893 C C . PRO A 1 115 ? 13.323 5.201 -1.592 1.00 87.00 115 PRO A C 1
ATOM 895 O O . PRO A 1 115 ? 12.295 4.800 -2.124 1.00 87.00 115 PRO A O 1
ATOM 898 N N . VAL A 1 116 ? 14.325 4.368 -1.290 1.00 86.00 116 VAL A N 1
ATOM 899 C CA . VAL A 1 116 ? 14.319 2.934 -1.636 1.00 86.00 116 VAL A CA 1
ATOM 900 C C . VAL A 1 116 ? 13.150 2.194 -0.981 1.00 86.00 116 VAL A C 1
ATOM 902 O O . VAL A 1 116 ? 12.460 1.416 -1.639 1.00 86.00 116 VAL A O 1
ATOM 905 N N . GLN A 1 117 ? 12.891 2.465 0.304 1.00 89.19 117 GLN A N 1
ATOM 906 C CA . GLN A 1 117 ? 11.757 1.880 1.023 1.00 89.19 117 GLN A CA 1
ATOM 907 C C . GLN A 1 117 ? 10.437 2.286 0.364 1.00 89.19 117 GLN A C 1
ATOM 909 O O . GLN A 1 117 ? 9.590 1.435 0.084 1.00 89.19 117 GLN A O 1
ATOM 914 N N . VAL A 1 118 ? 10.275 3.589 0.127 1.00 92.62 118 VAL A N 1
ATOM 915 C CA . VAL A 1 118 ? 9.040 4.166 -0.414 1.00 92.62 118 VAL A CA 1
ATOM 916 C C . VAL A 1 118 ? 8.789 3.652 -1.830 1.00 92.62 118 VAL A C 1
ATOM 918 O O . VAL A 1 118 ? 7.664 3.278 -2.149 1.00 92.62 118 VAL A O 1
ATOM 921 N N . TYR A 1 119 ? 9.836 3.539 -2.650 1.00 92.56 119 TYR A N 1
ATOM 922 C CA . TYR A 1 119 ? 9.770 2.967 -3.990 1.00 92.56 119 TYR A CA 1
ATOM 923 C C . TYR A 1 119 ? 9.249 1.524 -3.975 1.00 92.56 119 TYR A C 1
ATOM 925 O O . TYR A 1 119 ? 8.263 1.228 -4.650 1.00 92.56 119 TYR A O 1
ATOM 933 N N . HIS A 1 120 ? 9.854 0.626 -3.186 1.00 91.56 120 HIS A N 1
ATOM 934 C CA . HIS A 1 120 ? 9.414 -0.773 -3.137 1.00 91.56 120 HIS A CA 1
ATOM 935 C C . HIS A 1 120 ? 7.970 -0.909 -2.637 1.00 91.56 120 HIS A C 1
ATOM 937 O O . HIS A 1 120 ? 7.197 -1.686 -3.198 1.00 91.56 120 HIS A O 1
ATOM 943 N N . MET A 1 121 ? 7.577 -0.114 -1.636 1.00 95.25 121 MET A N 1
ATOM 944 C CA . MET A 1 121 ? 6.183 -0.037 -1.197 1.00 95.25 121 MET A CA 1
ATOM 945 C C . MET A 1 121 ? 5.260 0.434 -2.327 1.00 95.25 121 MET A C 1
ATOM 947 O O . MET A 1 121 ? 4.230 -0.194 -2.575 1.00 95.25 121 MET A O 1
ATOM 951 N N . GLY A 1 122 ? 5.647 1.496 -3.038 1.00 96.19 122 GLY A N 1
ATOM 952 C CA . GLY A 1 122 ? 4.885 2.060 -4.147 1.00 96.19 122 GLY A CA 1
ATOM 953 C C . GLY A 1 122 ? 4.668 1.054 -5.275 1.00 96.19 122 GLY A C 1
ATOM 954 O O . GLY A 1 122 ? 3.562 0.966 -5.802 1.00 96.19 122 GLY A O 1
ATOM 955 N N . VAL A 1 123 ? 5.680 0.241 -5.603 1.00 95.44 123 VAL A N 1
ATOM 956 C CA . VAL A 1 123 ? 5.562 -0.847 -6.590 1.00 95.44 123 VAL A CA 1
ATOM 957 C C . VAL A 1 123 ? 4.507 -1.869 -6.159 1.00 95.44 123 VAL A C 1
ATOM 959 O O . VAL A 1 123 ? 3.611 -2.182 -6.942 1.00 95.44 123 VAL A O 1
ATOM 962 N N . VAL A 1 124 ? 4.561 -2.346 -4.910 1.00 97.38 124 VAL A N 1
ATOM 963 C CA . VAL A 1 124 ? 3.567 -3.298 -4.380 1.00 97.38 124 VAL A CA 1
ATOM 964 C C . VAL A 1 124 ? 2.164 -2.693 -4.405 1.00 97.38 124 VAL A C 1
ATOM 966 O O . VAL A 1 124 ? 1.215 -3.354 -4.825 1.00 97.38 124 VAL A O 1
ATOM 969 N N . LEU A 1 125 ? 2.021 -1.439 -3.970 1.00 97.75 125 LEU A N 1
ATOM 970 C CA . LEU A 1 125 ? 0.729 -0.760 -3.925 1.00 97.75 125 LEU A CA 1
ATOM 971 C C . LEU A 1 125 ? 0.153 -0.543 -5.326 1.00 97.75 125 LEU A C 1
ATOM 973 O O . LEU A 1 125 ? -1.039 -0.768 -5.536 1.00 97.75 125 LEU A O 1
ATOM 977 N N . LYS A 1 126 ? 0.986 -0.151 -6.297 1.00 96.38 126 LYS A N 1
ATOM 978 C CA . LYS A 1 126 ? 0.540 0.042 -7.679 1.00 96.38 126 LYS A CA 1
ATOM 979 C C . LYS A 1 126 ? 0.085 -1.267 -8.310 1.00 96.38 126 LYS A C 1
ATOM 981 O O . LYS A 1 126 ? -0.950 -1.271 -8.978 1.00 96.38 126 LYS A O 1
ATOM 986 N N . GLU A 1 127 ? 0.807 -2.361 -8.079 1.00 96.25 127 GLU A N 1
ATOM 987 C CA . GLU A 1 127 ? 0.407 -3.683 -8.568 1.00 96.25 127 GLU A CA 1
ATOM 988 C C . GLU A 1 127 ? -0.905 -4.134 -7.916 1.00 96.25 127 GLU A C 1
ATOM 990 O O . GLU A 1 127 ? -1.858 -4.490 -8.608 1.00 96.25 127 GLU A O 1
ATOM 995 N N . LEU A 1 128 ? -1.012 -4.019 -6.587 1.00 97.00 128 LEU A N 1
ATOM 996 C CA . LEU A 1 128 ? -2.237 -4.319 -5.847 1.00 97.00 128 LEU A CA 1
ATOM 997 C C . LEU A 1 128 ? -3.434 -3.524 -6.397 1.00 97.00 128 LEU A C 1
ATOM 999 O O . LEU A 1 128 ? -4.492 -4.099 -6.661 1.00 97.00 128 LEU A O 1
ATOM 1003 N N . TYR A 1 129 ? -3.270 -2.213 -6.584 1.00 95.81 129 TYR A N 1
ATOM 1004 C CA . TYR A 1 129 ? -4.315 -1.334 -7.101 1.00 95.81 129 TYR A CA 1
ATOM 1005 C C . TYR A 1 129 ? -4.705 -1.700 -8.538 1.00 95.81 129 TYR A C 1
ATOM 1007 O O . TYR A 1 129 ? -5.887 -1.852 -8.837 1.00 95.81 129 TYR A O 1
ATOM 1015 N N . THR A 1 130 ? -3.729 -1.917 -9.419 1.00 93.00 130 THR A N 1
ATOM 1016 C CA . THR A 1 130 ? -3.977 -2.250 -10.830 1.00 93.00 130 THR A CA 1
ATOM 1017 C C . THR A 1 130 ? -4.652 -3.614 -10.981 1.00 93.00 130 THR A 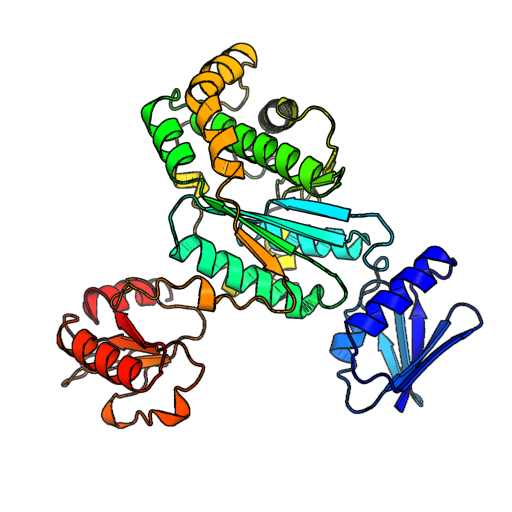C 1
ATOM 1019 O O . THR A 1 130 ? -5.549 -3.773 -11.808 1.00 93.00 130 THR A O 1
ATOM 1022 N N . SER A 1 131 ? -4.288 -4.585 -10.147 1.00 92.56 131 SER A N 1
ATOM 1023 C CA . SER A 1 131 ? -4.852 -5.933 -10.208 1.00 92.56 131 SER A CA 1
ATOM 1024 C C . SER A 1 131 ? -6.208 -6.064 -9.498 1.00 92.56 131 SER A C 1
ATOM 1026 O O . SER A 1 131 ? -7.040 -6.868 -9.930 1.00 92.56 131 SER A O 1
ATOM 1028 N N . TRP A 1 132 ? -6.457 -5.288 -8.433 1.00 93.38 132 TRP A N 1
ATOM 1029 C CA . TRP A 1 132 ? -7.598 -5.515 -7.528 1.00 93.38 132 TRP A CA 1
ATOM 1030 C C . TRP A 1 132 ? -8.375 -4.266 -7.096 1.00 93.38 132 TRP A C 1
ATOM 1032 O O . TRP A 1 132 ? -9.524 -4.400 -6.676 1.00 93.38 132 TRP A O 1
ATOM 1042 N N . GLY A 1 133 ? -7.772 -3.081 -7.182 1.00 89.00 133 GLY A N 1
ATOM 1043 C CA . GLY A 1 133 ? -8.295 -1.827 -6.632 1.00 89.00 133 GLY A CA 1
ATOM 1044 C C . GLY A 1 133 ? -8.813 -0.818 -7.659 1.00 89.00 133 GLY A C 1
ATOM 1045 O O . GLY A 1 133 ? -9.327 0.211 -7.251 1.00 89.00 133 GLY A O 1
ATOM 1046 N N . ARG A 1 134 ? -8.739 -1.088 -8.973 1.00 85.44 134 ARG A N 1
ATOM 1047 C CA . ARG A 1 134 ? -9.073 -0.126 -10.057 1.00 85.44 134 ARG A CA 1
ATOM 1048 C C . ARG A 1 134 ? -10.456 0.524 -9.977 1.00 85.44 134 ARG A C 1
ATOM 1050 O O . ARG A 1 134 ? -10.692 1.542 -10.618 1.00 85.44 134 ARG A O 1
ATOM 1057 N N . SER A 1 135 ? -11.392 -0.084 -9.256 1.00 85.62 135 SER A N 1
ATOM 1058 C CA . SER A 1 135 ? -12.719 0.486 -9.032 1.00 85.62 135 SER A CA 1
ATOM 1059 C C . SER A 1 135 ? -12.776 1.495 -7.882 1.00 85.62 135 SER A C 1
ATOM 1061 O O . SER A 1 135 ? -13.804 2.143 -7.724 1.00 85.62 135 SER A O 1
ATOM 1063 N N . ASP A 1 136 ? -11.735 1.599 -7.060 1.00 88.94 136 ASP A N 1
ATOM 1064 C CA . ASP A 1 136 ? -11.649 2.474 -5.890 1.00 88.94 136 ASP A CA 1
ATOM 1065 C C . ASP A 1 136 ? -10.960 3.802 -6.241 1.00 88.94 136 ASP A C 1
ATOM 1067 O O . ASP A 1 136 ? -10.022 3.831 -7.042 1.00 88.94 136 ASP A O 1
ATOM 1071 N N . ASP A 1 137 ? -11.412 4.901 -5.639 1.00 90.56 137 ASP A N 1
ATOM 1072 C CA . ASP A 1 137 ? -10.819 6.241 -5.809 1.00 90.56 137 ASP A CA 1
ATOM 1073 C C . ASP A 1 137 ? -9.793 6.506 -4.698 1.00 90.56 137 ASP A C 1
ATOM 1075 O O . ASP A 1 137 ? -9.935 7.404 -3.868 1.00 90.56 137 ASP A O 1
ATOM 1079 N N . SER A 1 138 ? -8.818 5.602 -4.618 1.00 95.31 138 SER A N 1
ATOM 1080 C CA . SER A 1 138 ? -7.852 5.533 -3.528 1.00 95.31 138 SER A CA 1
ATOM 1081 C C . SER A 1 138 ? -6.761 6.591 -3.646 1.00 95.31 138 SER A C 1
ATOM 1083 O O . SER A 1 138 ? -6.164 6.775 -4.711 1.00 95.31 138 SER A O 1
ATOM 1085 N N . ARG A 1 139 ? -6.410 7.200 -2.514 1.00 97.81 139 ARG A N 1
ATOM 1086 C CA . ARG A 1 139 ? -5.236 8.073 -2.382 1.00 97.81 139 ARG A CA 1
ATOM 1087 C C . ARG A 1 139 ? -4.112 7.395 -1.609 1.00 97.81 139 ARG A C 1
ATOM 1089 O O . ARG A 1 139 ? -4.365 6.549 -0.755 1.00 97.81 139 ARG A O 1
ATOM 1096 N N . LEU A 1 140 ? -2.874 7.779 -1.900 1.00 98.44 140 LEU A N 1
ATOM 1097 C CA . LEU A 1 140 ? -1.683 7.421 -1.136 1.00 98.44 140 LEU A CA 1
ATOM 1098 C C . LEU A 1 140 ? -1.110 8.672 -0.471 1.00 98.44 140 LEU A C 1
ATOM 1100 O O . LEU A 1 140 ? -0.832 9.662 -1.138 1.00 98.44 140 LEU A O 1
ATOM 1104 N N . TYR A 1 141 ? -0.872 8.567 0.828 1.00 98.38 141 TYR A N 1
ATOM 1105 C CA . TYR A 1 141 ? -0.216 9.553 1.668 1.00 98.38 141 TYR A CA 1
ATOM 1106 C C . TYR A 1 141 ? 1.138 9.006 2.115 1.00 98.38 141 TYR A C 1
ATOM 1108 O O . TYR A 1 141 ? 1.204 7.945 2.740 1.00 98.38 141 TYR A O 1
ATOM 1116 N N . ILE A 1 142 ? 2.226 9.705 1.809 1.00 97.75 142 ILE A N 1
ATOM 1117 C CA . ILE A 1 142 ? 3.568 9.353 2.281 1.00 97.75 142 ILE A CA 1
ATOM 1118 C C . ILE A 1 142 ? 3.985 10.366 3.342 1.00 97.75 142 ILE A C 1
ATOM 1120 O O . ILE A 1 142 ? 3.989 11.567 3.097 1.00 97.75 142 ILE A O 1
ATOM 1124 N N . VAL A 1 143 ? 4.337 9.862 4.523 1.00 96.69 143 VAL A N 1
ATOM 1125 C CA . VAL A 1 143 ? 4.789 10.649 5.674 1.00 96.69 143 VAL A CA 1
ATOM 1126 C C . VAL A 1 143 ? 6.284 10.415 5.869 1.00 96.69 143 VAL A C 1
ATOM 1128 O O . VAL A 1 143 ? 6.703 9.270 6.081 1.00 96.69 143 VAL A O 1
ATOM 1131 N N . ASP A 1 144 ? 7.103 11.470 5.837 1.00 94.12 144 ASP A N 1
ATOM 1132 C CA . ASP A 1 144 ? 8.513 11.344 6.219 1.00 94.12 144 ASP A CA 1
ATOM 1133 C C . ASP A 1 144 ? 8.643 11.165 7.735 1.00 94.12 144 ASP A C 1
ATOM 1135 O O . ASP A 1 144 ? 8.394 12.073 8.525 1.00 94.12 144 ASP A O 1
ATOM 1139 N N . PHE A 1 145 ? 9.049 9.966 8.142 1.00 94.69 145 PHE A N 1
ATOM 1140 C CA . PHE A 1 145 ? 9.164 9.554 9.535 1.00 94.69 145 PHE A CA 1
ATOM 1141 C C . PHE A 1 145 ? 10.613 9.293 9.955 1.00 94.69 145 PHE A C 1
ATOM 1143 O O . PHE A 1 145 ? 10.858 8.795 11.057 1.00 94.69 145 PHE A O 1
ATOM 1150 N N . ARG A 1 146 ? 11.596 9.643 9.113 1.00 92.38 146 ARG A N 1
ATOM 1151 C CA . ARG A 1 146 ? 13.024 9.399 9.375 1.00 92.38 146 ARG A CA 1
ATOM 1152 C C . ARG A 1 146 ? 13.519 10.136 10.616 1.00 92.38 146 ARG A C 1
ATOM 1154 O O . ARG A 1 146 ? 14.200 9.540 11.449 1.00 92.38 146 ARG A O 1
ATOM 1161 N N . ASN A 1 147 ? 13.141 11.407 10.773 1.00 92.31 147 ASN A N 1
ATOM 1162 C CA . ASN A 1 147 ? 13.507 12.199 11.951 1.00 92.31 147 ASN A CA 1
ATOM 1163 C C . ASN A 1 147 ? 12.868 11.631 13.225 1.00 92.31 147 ASN A C 1
ATOM 1165 O O . ASN A 1 147 ? 13.568 11.420 14.210 1.00 92.31 147 ASN A O 1
ATOM 1169 N N . VAL A 1 148 ? 11.578 11.279 13.183 1.00 94.12 148 VAL A N 1
ATOM 1170 C CA . VAL A 1 148 ? 10.890 10.620 14.308 1.00 94.12 148 VAL A CA 1
ATOM 1171 C C . VAL A 1 148 ? 11.595 9.312 14.682 1.00 94.12 148 VAL A C 1
ATOM 1173 O O . VAL A 1 148 ? 11.868 9.062 15.855 1.00 94.12 148 VAL A O 1
ATOM 1176 N N . ALA A 1 149 ? 11.945 8.484 13.694 1.00 92.62 149 ALA A N 1
ATOM 1177 C CA . ALA A 1 149 ? 12.640 7.222 13.923 1.00 92.62 149 ALA A CA 1
ATOM 1178 C C . ALA A 1 149 ? 14.025 7.422 14.561 1.00 92.62 149 ALA A C 1
ATOM 1180 O O . ALA A 1 149 ? 14.358 6.710 15.511 1.00 92.62 149 ALA A O 1
ATOM 1181 N N . ARG A 1 150 ? 14.808 8.404 14.089 1.00 92.44 150 ARG A N 1
ATOM 1182 C CA . ARG A 1 150 ? 16.113 8.760 14.671 1.00 92.44 150 ARG A CA 1
ATOM 1183 C C . ARG A 1 150 ? 15.976 9.150 16.143 1.00 92.44 150 ARG A C 1
ATOM 1185 O O . ARG A 1 150 ? 16.668 8.592 16.988 1.00 92.44 150 ARG A O 1
ATOM 1192 N N . GLU A 1 151 ? 15.031 10.022 16.464 1.00 93.62 151 GLU A N 1
ATOM 1193 C CA . GLU A 1 151 ? 14.824 10.520 17.831 1.00 93.62 151 GLU A CA 1
ATOM 1194 C C . GLU A 1 151 ? 14.315 9.417 18.770 1.00 93.62 151 GLU A C 1
ATOM 1196 O O . GLU A 1 151 ? 14.733 9.319 19.923 1.00 93.62 151 GLU A O 1
ATOM 1201 N N . ILE A 1 152 ? 13.496 8.487 18.269 1.00 93.50 152 ILE A N 1
ATOM 1202 C CA . ILE A 1 152 ? 13.140 7.270 19.012 1.00 93.50 152 ILE A CA 1
ATOM 1203 C C . ILE A 1 152 ? 14.383 6.409 19.285 1.00 93.50 152 ILE A C 1
ATOM 1205 O O . ILE A 1 152 ? 14.527 5.833 20.368 1.00 93.50 152 ILE A O 1
ATOM 1209 N N . ILE A 1 153 ? 15.296 6.283 18.321 1.00 91.25 153 ILE A N 1
ATOM 1210 C CA . ILE A 1 153 ? 16.533 5.519 18.508 1.00 91.25 153 ILE A CA 1
ATOM 1211 C C . ILE A 1 153 ? 17.439 6.188 19.551 1.00 91.25 153 ILE A C 1
ATOM 1213 O O . ILE A 1 153 ? 18.053 5.467 20.341 1.00 91.25 153 ILE A O 1
ATOM 1217 N N . GLU A 1 154 ? 17.503 7.512 19.598 1.00 92.25 154 GLU A N 1
ATOM 1218 C CA . GLU A 1 154 ? 18.408 8.248 20.486 1.00 92.25 154 GLU A CA 1
ATOM 1219 C C . GLU A 1 154 ? 17.839 8.447 21.899 1.00 92.25 154 GLU A C 1
ATOM 1221 O O . GLU A 1 154 ? 18.536 8.206 22.886 1.00 92.25 154 GLU A O 1
ATOM 1226 N N . LEU A 1 155 ? 16.564 8.827 22.020 1.00 93.31 155 LEU A N 1
ATOM 1227 C CA . LEU A 1 155 ? 15.996 9.346 23.270 1.00 93.31 155 LEU A CA 1
ATOM 1228 C C . LEU A 1 155 ? 15.136 8.340 24.048 1.00 93.31 155 LEU A C 1
ATOM 1230 O O . LEU A 1 155 ? 14.975 8.470 25.270 1.00 93.31 155 LEU A O 1
ATOM 1234 N N . VAL A 1 156 ? 14.544 7.351 23.372 1.00 92.88 156 VAL A N 1
ATOM 1235 C CA . VAL A 1 156 ? 13.573 6.426 23.982 1.00 92.88 156 VAL A CA 1
ATOM 1236 C C . VAL A 1 156 ? 14.267 5.201 24.588 1.00 92.88 156 VAL A C 1
ATOM 1238 O O . VAL A 1 156 ? 15.181 4.618 23.996 1.00 92.88 156 VAL A O 1
ATOM 1241 N N . ASP A 1 157 ? 13.806 4.758 25.768 1.00 90.88 157 ASP A N 1
ATOM 1242 C CA . ASP A 1 157 ? 14.267 3.510 26.401 1.00 90.88 157 ASP A CA 1
ATOM 1243 C C . ASP A 1 157 ? 14.199 2.362 25.385 1.00 90.88 157 ASP A C 1
ATOM 1245 O O . ASP A 1 157 ? 13.148 2.095 24.798 1.00 90.88 157 ASP A O 1
ATOM 1249 N N . ARG A 1 158 ? 15.320 1.649 25.204 1.00 88.50 158 ARG A N 1
ATOM 1250 C CA . ARG A 1 158 ? 15.490 0.569 24.214 1.00 88.50 158 ARG A CA 1
ATOM 1251 C C . ARG A 1 158 ? 14.318 -0.414 24.158 1.00 88.50 158 ARG A C 1
ATOM 1253 O O . ARG A 1 158 ? 14.006 -0.917 23.085 1.00 88.50 158 ARG A O 1
ATOM 1260 N N . ARG A 1 159 ? 13.676 -0.696 25.292 1.00 87.44 159 ARG A N 1
ATOM 1261 C CA . ARG A 1 159 ? 12.565 -1.651 25.383 1.00 87.44 159 ARG A CA 1
ATOM 1262 C C . ARG A 1 159 ? 11.214 -1.103 24.920 1.00 87.44 159 ARG A C 1
ATOM 1264 O O . ARG A 1 159 ? 10.309 -1.891 24.653 1.00 87.44 159 ARG A O 1
ATOM 1271 N N . TYR A 1 160 ? 11.076 0.221 24.874 1.00 89.44 160 TYR A N 1
ATOM 1272 C CA . TYR A 1 160 ? 9.852 0.941 24.519 1.00 89.44 160 TYR A CA 1
ATOM 1273 C C . TYR A 1 160 ? 9.880 1.501 23.094 1.00 89.44 160 TYR A C 1
ATOM 1275 O O . TYR A 1 160 ? 8.841 1.908 22.588 1.00 89.44 160 TYR A O 1
ATOM 1283 N N . LYS A 1 161 ? 11.028 1.479 22.409 1.00 91.12 161 LYS A N 1
ATOM 1284 C CA . LYS A 1 161 ? 11.171 2.101 21.088 1.00 91.12 161 LYS A CA 1
ATOM 1285 C C . LYS A 1 161 ? 10.144 1.616 20.054 1.00 91.12 161 LYS A C 1
ATOM 1287 O O . LYS A 1 161 ? 9.512 2.437 19.402 1.00 91.12 161 LYS A O 1
ATOM 1292 N N . GLN A 1 162 ? 9.910 0.302 19.947 1.00 87.44 162 GLN A N 1
ATOM 1293 C CA . GLN A 1 162 ? 8.923 -0.235 18.996 1.00 87.44 162 GLN A CA 1
ATOM 1294 C C . GLN A 1 162 ? 7.484 0.182 19.318 1.00 87.44 162 GLN A C 1
ATOM 1296 O O . GLN A 1 162 ? 6.723 0.488 18.404 1.00 87.44 162 GLN A O 1
ATOM 1301 N N . ILE A 1 163 ? 7.101 0.192 20.600 1.00 89.62 163 ILE A N 1
ATOM 1302 C CA . ILE A 1 163 ? 5.741 0.592 20.968 1.00 89.62 163 ILE A CA 1
ATOM 1303 C C . ILE A 1 163 ? 5.538 2.094 20.780 1.00 89.62 163 ILE A C 1
ATOM 1305 O O . ILE A 1 163 ? 4.501 2.492 20.264 1.00 89.62 163 ILE A O 1
ATOM 1309 N N . VAL A 1 164 ? 6.536 2.914 21.118 1.00 92.88 164 VAL A N 1
ATOM 1310 C CA . VAL A 1 164 ? 6.487 4.362 20.888 1.00 92.88 164 VAL A CA 1
ATOM 1311 C C . VAL A 1 164 ? 6.408 4.666 19.391 1.00 92.88 164 VAL A C 1
ATOM 1313 O O . VAL A 1 164 ? 5.573 5.471 18.996 1.00 92.88 164 VAL A O 1
ATOM 1316 N N . LEU A 1 165 ? 7.178 3.967 18.547 1.00 93.44 165 LEU A N 1
ATOM 1317 C CA . LEU A 1 165 ? 7.097 4.117 17.090 1.00 93.44 165 LEU A CA 1
ATOM 1318 C C . LEU A 1 165 ? 5.697 3.794 16.554 1.00 93.44 165 LEU A C 1
ATOM 1320 O O . LEU A 1 165 ? 5.131 4.583 15.805 1.00 93.44 165 LEU A O 1
ATOM 1324 N N . LYS A 1 166 ? 5.114 2.656 16.951 1.00 92.44 166 LYS A N 1
ATOM 1325 C CA . LYS A 1 166 ? 3.766 2.281 16.500 1.00 92.44 166 LYS A CA 1
ATOM 1326 C C . LYS A 1 166 ? 2.698 3.253 16.999 1.00 92.44 166 LYS A C 1
ATOM 1328 O O . LYS A 1 166 ? 1.835 3.639 16.220 1.00 92.44 166 LYS A O 1
ATOM 1333 N N . ARG A 1 167 ? 2.776 3.690 18.260 1.00 94.12 167 ARG A N 1
ATOM 1334 C CA . ARG A 1 167 ? 1.869 4.705 18.819 1.00 94.12 167 ARG A CA 1
ATOM 1335 C C . ARG A 1 167 ? 1.971 6.035 18.071 1.00 94.12 167 ARG A C 1
ATOM 1337 O O . ARG A 1 167 ? 0.944 6.625 17.763 1.00 94.12 167 ARG A O 1
ATOM 1344 N N . ALA A 1 168 ? 3.181 6.464 17.715 1.00 95.38 168 ALA A N 1
ATOM 1345 C CA . ALA A 1 168 ? 3.408 7.645 16.885 1.00 95.38 168 ALA A CA 1
ATOM 1346 C C . ALA A 1 168 ? 2.752 7.515 15.499 1.00 95.38 168 ALA A C 1
ATOM 1348 O O . ALA A 1 168 ? 2.036 8.419 15.077 1.00 95.38 168 ALA A O 1
ATOM 1349 N N . MET A 1 169 ? 2.929 6.376 14.821 1.00 95.69 169 MET A N 1
ATOM 1350 C CA . MET A 1 169 ? 2.281 6.115 13.529 1.00 95.69 169 MET A CA 1
ATOM 1351 C C . MET A 1 169 ? 0.750 6.116 13.634 1.00 95.69 169 MET A C 1
ATOM 1353 O O . MET A 1 169 ? 0.074 6.675 12.776 1.00 95.69 169 MET A O 1
ATOM 1357 N N . TYR A 1 170 ? 0.196 5.520 14.692 1.00 96.06 170 TYR A N 1
ATOM 1358 C CA . TYR A 1 170 ? -1.244 5.518 14.956 1.00 96.06 170 TYR A CA 1
ATOM 1359 C C . TYR A 1 170 ? -1.784 6.939 15.167 1.00 96.06 170 TYR A C 1
ATOM 1361 O O . TYR A 1 170 ? -2.767 7.307 14.533 1.00 96.06 170 TYR A O 1
ATOM 1369 N N . LYS A 1 171 ? -1.110 7.762 15.981 1.00 95.44 171 LYS A N 1
ATOM 1370 C CA . LYS A 1 171 ? -1.490 9.167 16.204 1.00 95.44 171 LYS A CA 1
ATOM 1371 C C . LYS A 1 171 ? -1.484 9.986 14.919 1.00 95.44 171 LYS A C 1
ATOM 1373 O O . LYS A 1 171 ? -2.450 10.678 14.630 1.00 95.44 171 LYS A O 1
ATOM 1378 N N . VAL A 1 172 ? -0.419 9.879 14.129 1.00 96.12 172 VAL A N 1
ATOM 1379 C CA . VAL A 1 172 ? -0.322 10.608 12.857 1.00 96.12 172 VAL A CA 1
ATOM 1380 C C . VAL A 1 172 ? -1.367 10.107 11.858 1.00 96.12 172 VAL A C 1
ATOM 1382 O O . VAL A 1 172 ? -1.954 10.908 11.136 1.00 96.12 172 VAL A O 1
ATOM 1385 N N . SER A 1 173 ? -1.678 8.807 11.872 1.00 97.19 173 SER A N 1
ATOM 1386 C CA . SER A 1 173 ? -2.776 8.243 11.077 1.00 97.19 173 SER A CA 1
ATOM 1387 C C . SER A 1 173 ? -4.143 8.769 11.524 1.00 97.19 173 SER A C 1
ATOM 1389 O O . SER A 1 173 ? -4.967 9.062 10.668 1.00 97.19 173 SER A O 1
ATOM 1391 N N . GLU A 1 174 ? -4.391 8.931 12.828 1.00 96.38 174 GLU A N 1
ATOM 1392 C CA . GLU A 1 174 ? -5.624 9.541 13.353 1.00 96.38 174 GLU A CA 1
ATOM 1393 C C . GLU A 1 174 ? -5.763 10.995 12.913 1.00 96.38 174 GLU A C 1
ATOM 1395 O O . GLU A 1 174 ? -6.793 11.367 12.358 1.00 96.38 174 GLU A O 1
ATOM 1400 N N . MET A 1 175 ? -4.704 11.788 13.064 1.00 95.12 175 MET A N 1
ATOM 1401 C CA . MET A 1 175 ? -4.705 13.191 12.652 1.00 95.12 175 MET A CA 1
ATOM 1402 C C . MET A 1 175 ? -4.904 13.341 11.135 1.00 95.12 175 MET A C 1
ATOM 1404 O O . MET A 1 175 ? -5.624 14.231 10.682 1.00 95.12 175 MET A O 1
ATOM 1408 N N . LEU A 1 176 ? -4.300 12.462 10.327 1.00 96.69 176 LEU A N 1
ATOM 1409 C CA . LEU A 1 176 ? -4.550 12.420 8.887 1.00 96.69 176 LEU A CA 1
ATOM 1410 C C . LEU A 1 176 ? -5.997 12.007 8.589 1.00 96.69 176 LEU A C 1
ATOM 1412 O O . LEU A 1 176 ? -6.656 12.668 7.791 1.00 96.69 176 LEU A O 1
ATOM 1416 N N . ALA A 1 177 ? -6.505 10.961 9.245 1.00 96.94 177 ALA A N 1
ATOM 1417 C CA . ALA A 1 177 ? -7.872 10.478 9.075 1.00 96.94 177 ALA A CA 1
ATOM 1418 C C . ALA A 1 177 ? -8.909 11.561 9.419 1.00 96.94 177 ALA A C 1
ATOM 1420 O O . ALA A 1 177 ? -9.895 11.702 8.703 1.00 96.94 177 ALA A O 1
ATOM 1421 N N . GLU A 1 178 ? -8.671 12.375 10.451 1.00 95.62 178 GLU A N 1
ATOM 1422 C CA . GLU A 1 178 ? -9.478 13.564 10.757 1.00 95.62 178 GLU A CA 1
ATOM 1423 C C . GLU A 1 178 ? -9.458 14.583 9.607 1.00 95.62 178 GLU A C 1
ATOM 1425 O O . GLU A 1 178 ? -10.521 15.017 9.161 1.00 95.62 178 GLU A O 1
ATOM 1430 N N . ARG A 1 179 ? -8.274 14.919 9.069 1.00 94.94 179 ARG A N 1
ATOM 1431 C CA . ARG A 1 179 ? -8.128 15.876 7.951 1.00 94.94 179 ARG A CA 1
ATOM 1432 C C . ARG A 1 179 ? -8.872 15.442 6.687 1.00 94.94 179 ARG A C 1
ATOM 1434 O O . ARG A 1 179 ? -9.385 16.296 5.970 1.00 94.94 179 ARG A O 1
ATOM 1441 N N . ILE A 1 180 ? -8.928 14.138 6.415 1.00 95.75 180 ILE A N 1
ATOM 1442 C CA . ILE A 1 180 ? -9.562 13.572 5.210 1.00 95.75 180 ILE A CA 1
ATOM 1443 C C . ILE A 1 180 ? -10.941 12.951 5.482 1.00 95.75 180 ILE A C 1
ATOM 1445 O O . ILE A 1 180 ? -11.500 12.285 4.611 1.00 95.75 180 ILE A O 1
ATOM 1449 N N . ASN A 1 181 ? -11.505 13.199 6.671 1.00 96.00 181 ASN A N 1
ATOM 1450 C CA . ASN A 1 181 ? -12.836 12.764 7.098 1.00 96.00 181 ASN A CA 1
ATOM 1451 C C . ASN A 1 181 ? -13.070 11.242 6.980 1.00 96.00 181 ASN A C 1
ATOM 1453 O O . ASN A 1 181 ? -14.043 10.778 6.381 1.00 96.00 181 ASN A O 1
ATOM 1457 N N . ILE A 1 182 ? -12.148 10.461 7.545 1.00 96.38 182 ILE A N 1
ATOM 1458 C CA . ILE A 1 182 ? -12.219 9.003 7.665 1.00 96.38 182 ILE A CA 1
ATOM 1459 C C . ILE A 1 182 ? -12.281 8.619 9.150 1.00 96.38 182 ILE A C 1
ATOM 1461 O O . ILE A 1 182 ? -11.503 9.105 9.970 1.00 96.38 182 ILE A O 1
ATOM 1465 N N . ASP A 1 183 ? -13.191 7.710 9.502 1.00 94.31 183 ASP A N 1
ATOM 1466 C CA . ASP A 1 183 ? -13.413 7.272 10.893 1.00 94.31 183 ASP A CA 1
ATOM 1467 C C . ASP A 1 183 ? -12.728 5.952 11.256 1.00 94.31 183 ASP A C 1
ATOM 1469 O O . ASP A 1 183 ? -12.708 5.538 12.417 1.00 94.31 183 ASP A O 1
ATOM 1473 N N . VAL A 1 184 ? -12.156 5.282 10.258 1.00 97.25 184 VAL A N 1
ATOM 1474 C CA . VAL A 1 184 ? -11.615 3.934 10.392 1.00 97.25 184 VAL A CA 1
ATOM 1475 C C . VAL A 1 184 ? -10.155 3.912 9.965 1.00 97.25 184 VAL A C 1
ATOM 1477 O O . VAL A 1 184 ? -9.829 4.269 8.836 1.00 97.25 184 VAL A O 1
ATOM 1480 N N . ILE A 1 185 ? -9.285 3.429 10.845 1.00 98.06 185 ILE A N 1
ATOM 1481 C CA . ILE A 1 185 ? -7.895 3.092 10.531 1.00 98.06 185 ILE A CA 1
ATOM 1482 C C . ILE A 1 185 ? -7.818 1.580 10.325 1.00 98.06 185 ILE A C 1
ATOM 1484 O O . ILE A 1 185 ? -8.441 0.807 11.049 1.00 98.06 185 ILE A O 1
ATOM 1488 N N . ALA A 1 186 ? -7.053 1.129 9.342 1.00 98.06 186 ALA A N 1
ATOM 1489 C CA . ALA A 1 186 ? -6.821 -0.283 9.085 1.00 98.06 186 ALA A CA 1
ATOM 1490 C C . ALA A 1 186 ? -5.330 -0.615 9.150 1.00 98.06 186 ALA A C 1
ATOM 1492 O O . ALA A 1 186 ? -4.488 0.161 8.696 1.00 98.06 186 ALA A O 1
ATOM 1493 N N . THR A 1 187 ? -4.996 -1.789 9.686 1.00 96.31 187 THR A N 1
ATOM 1494 C CA . THR A 1 187 ? -3.614 -2.275 9.756 1.00 96.31 187 THR A CA 1
ATOM 1495 C C . THR A 1 187 ? -3.510 -3.731 9.312 1.00 96.31 187 THR A C 1
ATOM 1497 O O . THR A 1 187 ? -4.475 -4.495 9.354 1.00 96.31 187 THR A O 1
ATOM 1500 N N . GLY A 1 188 ? -2.310 -4.130 8.888 1.00 93.44 188 GLY A N 1
ATOM 1501 C CA . GLY A 1 188 ? -1.964 -5.530 8.630 1.00 93.44 188 GLY A CA 1
ATOM 1502 C C . GLY A 1 188 ? -1.532 -6.290 9.887 1.00 93.44 188 GLY A C 1
ATOM 1503 O O . GLY A 1 188 ? -0.854 -7.298 9.773 1.00 93.44 188 GLY A O 1
ATOM 1504 N N . GLU A 1 189 ? -1.830 -5.800 11.092 1.00 91.62 189 GLU A N 1
ATOM 1505 C CA . GLU A 1 189 ? -1.381 -6.477 12.311 1.00 91.62 189 GLU A CA 1
ATOM 1506 C C . GLU A 1 189 ? -2.148 -7.788 12.541 1.00 91.62 189 GLU A C 1
ATOM 1508 O O . GLU A 1 189 ? -3.376 -7.841 12.446 1.00 91.62 189 GLU A O 1
ATOM 1513 N N . SER A 1 190 ? -1.405 -8.834 12.894 1.00 83.62 190 SER A N 1
ATOM 1514 C CA . SER A 1 190 ? -1.886 -10.165 13.237 1.00 83.62 190 SER A CA 1
ATOM 1515 C C . SER A 1 190 ? -1.512 -10.532 14.673 1.00 83.62 190 SER A C 1
ATOM 1517 O O . SER A 1 190 ? -0.356 -10.444 15.097 1.00 83.62 190 SER A O 1
ATOM 1519 N N . VAL A 1 191 ? -2.481 -11.014 15.449 1.00 77.62 191 VAL A N 1
ATOM 1520 C CA . VAL A 1 191 ? -2.259 -11.324 16.864 1.00 77.62 191 VAL A CA 1
ATOM 1521 C C . VAL A 1 191 ? -1.298 -12.509 16.998 1.00 77.62 191 VAL A C 1
ATOM 1523 O O . VAL A 1 191 ? -1.483 -13.552 16.382 1.00 77.62 191 VAL A O 1
ATOM 1526 N N . GLY A 1 192 ? -0.259 -12.362 17.823 1.00 64.75 192 GLY A N 1
ATOM 1527 C CA . GLY A 1 192 ? 0.630 -13.463 18.210 1.00 64.75 192 GLY A CA 1
ATOM 1528 C C . GLY A 1 192 ? 1.699 -13.875 17.190 1.00 64.75 192 GLY A C 1
ATOM 1529 O O . GLY A 1 192 ? 2.510 -14.736 17.517 1.00 64.75 192 GLY A O 1
ATOM 1530 N N . GLN A 1 193 ? 1.767 -13.255 16.006 1.00 66.75 193 GLN A N 1
ATOM 1531 C CA . GLN A 1 193 ? 2.768 -13.615 14.988 1.00 66.75 193 GLN A CA 1
ATOM 1532 C C . GLN A 1 193 ? 4.183 -13.101 15.295 1.00 66.75 193 GLN A C 1
ATOM 1534 O O . GLN A 1 193 ? 5.172 -13.767 14.994 1.00 66.75 193 GLN A O 1
ATOM 1539 N N . VAL A 1 194 ? 4.302 -11.926 15.919 1.00 63.53 194 VAL A N 1
ATOM 1540 C CA . VAL A 1 194 ? 5.586 -11.353 16.356 1.00 63.53 194 VAL A CA 1
ATOM 1541 C C . VAL A 1 194 ? 5.495 -10.863 17.797 1.00 63.53 194 VAL A C 1
ATOM 1543 O O . VAL A 1 194 ? 4.418 -10.545 18.302 1.00 63.53 194 VAL A O 1
ATOM 1546 N N . SER A 1 195 ? 6.642 -10.748 18.471 1.00 58.09 195 SER A N 1
ATOM 1547 C CA . SER A 1 195 ? 6.717 -10.365 19.891 1.00 58.09 195 SER A CA 1
ATOM 1548 C C . SER A 1 195 ? 6.114 -8.989 20.208 1.00 58.09 195 SER A C 1
ATOM 1550 O O . SER A 1 195 ? 5.717 -8.743 21.347 1.00 58.09 195 SER A O 1
ATOM 1552 N N . SER A 1 196 ? 6.005 -8.104 19.212 1.00 58.41 196 SER A N 1
ATOM 1553 C CA . SER A 1 196 ? 5.378 -6.781 19.319 1.00 58.41 196 SER A CA 1
ATOM 1554 C C . SER A 1 196 ? 3.862 -6.776 19.088 1.00 58.41 196 SER A C 1
ATOM 1556 O O . SER A 1 196 ? 3.241 -5.720 19.191 1.00 58.41 196 SER A O 1
ATOM 1558 N N . GLN A 1 197 ? 3.256 -7.931 18.797 1.00 73.38 197 GLN A N 1
ATOM 1559 C CA . GLN A 1 197 ? 1.830 -8.089 18.485 1.00 73.38 197 GLN A CA 1
ATOM 1560 C C . GLN A 1 197 ? 1.133 -9.026 19.485 1.00 73.38 197 GLN A C 1
ATOM 1562 O O . GLN A 1 197 ? 0.266 -9.826 19.135 1.00 73.38 197 GLN A O 1
ATOM 1567 N N . THR A 1 198 ? 1.508 -8.935 20.765 1.00 78.94 198 THR A N 1
ATOM 1568 C CA . THR A 1 198 ? 0.691 -9.511 21.844 1.00 78.94 198 THR A CA 1
ATOM 1569 C C . THR A 1 198 ? -0.566 -8.663 22.053 1.00 78.94 198 THR A C 1
ATOM 1571 O O . THR A 1 198 ? -0.543 -7.462 21.784 1.00 78.94 198 THR A O 1
ATOM 1574 N N . LEU A 1 199 ? -1.638 -9.235 22.613 1.00 82.06 199 LEU A N 1
ATOM 1575 C CA . LEU A 1 199 ? -2.849 -8.467 22.951 1.00 82.06 199 LEU A CA 1
ATOM 1576 C C . LEU A 1 199 ? -2.553 -7.260 23.856 1.00 82.06 199 LEU A C 1
ATOM 1578 O O . LEU A 1 199 ? -3.134 -6.199 23.672 1.00 82.06 199 LEU A O 1
ATOM 1582 N N . HIS A 1 200 ? -1.607 -7.391 24.793 1.00 82.12 200 HIS A N 1
ATOM 1583 C CA . HIS A 1 200 ? -1.209 -6.289 25.675 1.00 82.12 200 HIS A CA 1
ATOM 1584 C C . HIS A 1 200 ? -0.475 -5.182 24.916 1.00 82.12 200 HIS A C 1
ATOM 1586 O O . HIS A 1 200 ? -0.669 -4.005 25.204 1.00 82.12 200 HIS A O 1
ATOM 1592 N N . SER A 1 201 ? 0.379 -5.552 23.960 1.00 81.12 201 SER A N 1
ATOM 1593 C CA . SER A 1 201 ? 1.071 -4.593 23.102 1.00 81.12 201 SER A CA 1
ATOM 1594 C C . SER A 1 201 ? 0.088 -3.881 22.175 1.00 81.12 201 SER A C 1
ATOM 1596 O O . SER A 1 201 ? 0.148 -2.663 22.086 1.00 81.12 201 SER A O 1
ATOM 1598 N N . LEU A 1 202 ? -0.836 -4.614 21.543 1.00 85.31 202 LEU A N 1
ATOM 1599 C CA . LEU A 1 202 ? -1.852 -4.045 20.654 1.00 85.31 202 LEU A CA 1
ATOM 1600 C C . LEU A 1 202 ? -2.794 -3.101 21.402 1.00 85.31 202 LEU A C 1
ATOM 1602 O O . LEU A 1 202 ? -2.989 -1.982 20.945 1.00 85.31 202 LEU A O 1
ATOM 1606 N N . ALA A 1 203 ? -3.286 -3.496 22.581 1.00 86.44 203 ALA A N 1
ATOM 1607 C CA . ALA A 1 203 ? -4.110 -2.626 23.420 1.00 86.44 203 ALA A CA 1
ATOM 1608 C C . ALA A 1 203 ? -3.365 -1.334 23.787 1.00 86.44 203 ALA A C 1
ATOM 1610 O O . ALA A 1 203 ? -3.877 -0.238 23.595 1.00 86.44 203 ALA A O 1
ATOM 1611 N N . ALA A 1 204 ? -2.109 -1.449 24.225 1.00 85.12 204 ALA A N 1
ATOM 1612 C CA . ALA A 1 204 ? -1.302 -0.282 24.558 1.00 85.12 204 ALA A CA 1
ATOM 1613 C C . ALA A 1 204 ? -0.933 0.580 23.338 1.00 85.12 204 ALA A C 1
ATOM 1615 O O . ALA A 1 204 ? -0.607 1.748 23.517 1.00 85.12 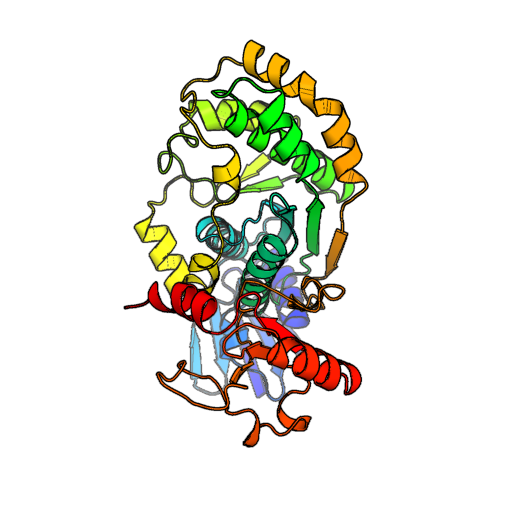204 ALA A O 1
ATOM 1616 N N . ILE A 1 205 ? -0.939 0.044 22.115 1.00 88.81 205 ILE A N 1
ATOM 1617 C CA . ILE A 1 205 ? -0.774 0.839 20.889 1.00 88.81 205 ILE A CA 1
ATOM 1618 C C . ILE A 1 205 ? -2.076 1.567 20.560 1.00 88.81 205 ILE A C 1
ATOM 1620 O O . ILE A 1 205 ? -2.050 2.764 20.297 1.00 88.81 205 ILE A O 1
ATOM 1624 N N . GLU A 1 206 ? -3.198 0.857 20.615 1.00 90.19 206 GLU A N 1
ATOM 1625 C CA . GLU A 1 206 ? -4.522 1.372 20.269 1.00 90.19 206 GLU A CA 1
ATOM 1626 C C . GLU A 1 206 ? -5.006 2.460 21.231 1.00 90.19 206 GLU A C 1
ATOM 1628 O O . GLU A 1 206 ? -5.615 3.419 20.779 1.00 90.19 206 GLU A O 1
ATOM 1633 N N . GLU A 1 207 ? -4.615 2.418 22.511 1.00 88.94 207 GLU A N 1
ATOM 1634 C CA . GLU A 1 207 ? -4.813 3.520 23.473 1.00 88.94 207 GLU A CA 1
ATOM 1635 C C . GLU A 1 207 ? -4.146 4.851 23.053 1.00 88.94 207 GLU A C 1
ATOM 1637 O O . GLU A 1 207 ? -4.249 5.852 23.760 1.00 88.94 207 GLU A O 1
ATOM 1642 N N . ALA A 1 208 ? -3.367 4.883 21.966 1.00 87.06 208 ALA A N 1
ATOM 1643 C CA . ALA A 1 208 ? -2.876 6.133 21.390 1.00 87.06 208 ALA A CA 1
ATOM 1644 C C . ALA A 1 208 ? -3.945 6.888 20.589 1.00 87.06 208 ALA A C 1
ATOM 1646 O O . ALA A 1 208 ? -3.784 8.094 20.402 1.00 87.06 208 ALA A O 1
ATOM 1647 N N . LEU A 1 209 ? -4.985 6.186 20.132 1.00 89.44 209 LEU A N 1
ATOM 1648 C CA . LEU A 1 209 ? -6.127 6.748 19.423 1.00 89.44 209 LEU A CA 1
ATOM 1649 C C . LEU A 1 209 ? -7.162 7.277 20.412 1.00 89.44 209 LEU A C 1
ATOM 1651 O O . LEU A 1 209 ? -7.295 6.766 21.527 1.00 89.44 209 LEU A O 1
ATOM 1655 N N . LYS A 1 210 ? -7.913 8.286 19.984 1.00 88.06 210 LYS A N 1
ATOM 1656 C CA . LYS A 1 210 ? -8.998 8.888 20.759 1.00 88.06 210 LYS A CA 1
ATOM 1657 C C . LYS A 1 210 ? -10.361 8.403 20.290 1.00 88.06 210 LYS A C 1
ATOM 1659 O O . LYS A 1 210 ? -11.172 7.994 21.116 1.00 88.06 210 LYS A O 1
ATOM 1664 N N . GLU A 1 211 ? -10.613 8.463 18.984 1.00 87.88 211 GLU A N 1
ATOM 1665 C CA . GLU A 1 211 ? -11.974 8.340 18.436 1.00 87.88 211 GLU A CA 1
ATOM 1666 C C . GLU A 1 211 ? -12.085 7.335 17.283 1.00 87.88 211 GLU A C 1
ATOM 1668 O O . GLU A 1 211 ? -13.186 6.879 16.968 1.00 87.88 211 GLU A O 1
ATOM 1673 N N . LYS A 1 212 ? -10.965 6.964 16.651 1.00 92.06 212 LYS A N 1
ATOM 1674 C CA . LYS A 1 212 ? -10.974 6.118 15.449 1.00 92.06 212 LYS A CA 1
ATOM 1675 C C . LYS A 1 212 ? -11.051 4.629 15.775 1.00 92.06 212 LYS A C 1
ATOM 1677 O O . LYS A 1 212 ? -10.413 4.135 16.702 1.00 92.06 212 LYS A O 1
ATOM 1682 N N . ILE A 1 213 ? -11.801 3.894 14.954 1.00 93.44 213 ILE A N 1
ATOM 1683 C CA . ILE A 1 213 ? -11.906 2.430 15.037 1.00 93.44 213 ILE A CA 1
ATOM 1684 C C . ILE A 1 213 ? -10.738 1.799 14.277 1.00 93.44 213 ILE A C 1
ATOM 1686 O O . ILE A 1 213 ? -10.433 2.222 13.162 1.00 93.44 213 ILE A O 1
ATOM 1690 N N . VAL A 1 214 ? -10.133 0.745 14.835 1.00 95.38 214 VAL A N 1
ATOM 1691 C CA . VAL A 1 214 ? -9.043 0.006 14.180 1.00 95.38 214 VAL A CA 1
ATOM 1692 C C . VAL A 1 214 ? -9.521 -1.331 13.626 1.00 95.38 214 VAL A C 1
ATOM 1694 O O . VAL A 1 214 ? -9.935 -2.222 14.367 1.00 95.38 214 VAL A O 1
ATOM 1697 N N . LEU A 1 215 ? -9.395 -1.514 12.313 1.00 96.38 215 LEU A N 1
ATOM 1698 C CA . LEU A 1 215 ? -9.614 -2.796 11.648 1.00 96.38 215 LEU A CA 1
ATOM 1699 C C . LEU A 1 215 ? -8.305 -3.572 11.508 1.00 96.38 215 LEU A C 1
ATOM 1701 O O . LEU A 1 215 ? -7.311 -3.060 10.994 1.00 96.38 215 LEU A O 1
ATOM 1705 N N . ARG A 1 216 ? -8.338 -4.848 11.906 1.00 95.88 216 ARG A N 1
ATOM 1706 C CA . ARG A 1 216 ? -7.215 -5.794 11.795 1.00 95.88 216 ARG A CA 1
ATOM 1707 C C . ARG A 1 216 ? -7.657 -7.059 11.059 1.00 95.88 216 ARG A C 1
ATOM 1709 O O . ARG A 1 216 ? -7.947 -8.068 11.703 1.00 95.88 216 ARG A O 1
ATOM 1716 N N . PRO A 1 217 ? -7.746 -7.030 9.717 1.00 96.06 217 PRO A N 1
ATOM 1717 C CA . PRO A 1 217 ? -8.277 -8.147 8.931 1.00 96.06 217 PRO A CA 1
ATOM 1718 C C . PRO A 1 217 ? -7.509 -9.461 9.112 1.00 96.06 217 PRO A C 1
ATOM 1720 O O . PRO A 1 217 ? -8.060 -10.525 8.851 1.00 96.06 217 PRO A O 1
ATOM 1723 N N . LEU A 1 218 ? -6.248 -9.388 9.550 1.00 95.56 218 LEU A N 1
ATOM 1724 C CA . LEU A 1 218 ? -5.366 -10.545 9.710 1.00 95.56 218 LEU A CA 1
ATOM 1725 C C . LEU A 1 218 ? -5.301 -11.064 11.147 1.00 95.56 218 LEU A C 1
ATOM 1727 O O . LEU A 1 218 ? -4.570 -12.009 11.396 1.00 95.56 218 LEU A O 1
ATOM 1731 N N . ALA A 1 219 ? -6.051 -10.484 12.093 1.00 92.00 219 ALA A N 1
ATOM 1732 C CA . ALA A 1 219 ? -5.912 -10.768 13.524 1.00 92.00 219 ALA A CA 1
ATOM 1733 C C . ALA A 1 219 ? -5.974 -12.263 13.896 1.00 92.00 219 ALA A C 1
ATOM 1735 O O . ALA A 1 219 ? -5.394 -12.645 14.910 1.00 92.00 219 ALA A O 1
ATOM 1736 N N . GLY A 1 220 ? -6.674 -13.081 13.102 1.00 89.44 220 GLY A N 1
ATOM 1737 C CA . GLY A 1 220 ? -6.820 -14.523 13.307 1.00 89.44 220 GLY A CA 1
ATOM 1738 C C . GLY A 1 220 ? -6.151 -15.411 12.255 1.00 89.44 220 GLY A C 1
ATOM 1739 O O . GLY A 1 220 ? -6.439 -16.601 12.260 1.00 89.44 220 GLY A O 1
ATOM 1740 N N . LEU A 1 221 ? -5.327 -14.862 11.356 1.00 92.00 221 LEU A N 1
ATOM 1741 C CA . LEU A 1 221 ? -4.625 -15.641 10.331 1.00 92.00 221 LEU A CA 1
ATOM 1742 C C . LEU A 1 221 ? -3.198 -15.968 10.772 1.00 92.00 221 LEU A C 1
ATOM 1744 O O . LEU A 1 221 ? -2.538 -15.169 11.439 1.00 92.00 221 LEU A O 1
ATOM 1748 N N . ASP A 1 222 ? -2.688 -17.123 10.365 1.00 90.69 222 ASP A N 1
ATOM 1749 C CA . ASP A 1 222 ? -1.273 -17.445 10.514 1.00 90.69 222 ASP A CA 1
ATOM 1750 C C . ASP A 1 222 ? -0.419 -16.911 9.345 1.00 90.69 222 ASP A C 1
ATOM 1752 O O . ASP A 1 222 ? -0.909 -16.350 8.358 1.00 90.69 222 ASP A O 1
ATOM 1756 N N . LYS A 1 223 ? 0.907 -17.033 9.479 1.00 89.12 223 LYS A N 1
ATOM 1757 C CA . LYS A 1 223 ? 1.852 -16.514 8.484 1.00 89.12 223 LYS A CA 1
ATOM 1758 C C . LYS A 1 223 ? 1.740 -17.253 7.151 1.00 89.12 223 LYS A C 1
ATOM 1760 O O . LYS A 1 223 ? 1.835 -16.619 6.104 1.00 89.12 223 LYS A O 1
ATOM 1765 N N . GLU A 1 224 ? 1.552 -18.568 7.170 1.00 92.31 224 GLU A N 1
ATOM 1766 C CA . GLU A 1 224 ? 1.435 -19.365 5.948 1.00 92.31 224 GLU A CA 1
ATOM 1767 C C . GLU A 1 224 ? 0.148 -19.018 5.199 1.00 92.31 224 GLU A C 1
ATOM 1769 O O . GLU A 1 224 ? 0.167 -18.869 3.978 1.00 92.31 224 GLU A O 1
ATOM 1774 N N . GLU A 1 225 ? -0.959 -18.795 5.906 1.00 95.06 225 GLU A N 1
ATOM 1775 C CA . GLU A 1 225 ? -2.207 -18.310 5.320 1.00 95.06 225 GLU A CA 1
ATOM 1776 C C . GLU A 1 225 ? -2.015 -16.961 4.620 1.00 95.06 225 GLU A C 1
ATOM 1778 O O . GLU A 1 225 ? -2.399 -16.814 3.456 1.00 95.06 225 GLU A O 1
ATOM 1783 N N . ILE A 1 226 ? -1.363 -15.994 5.276 1.00 95.50 226 ILE A N 1
ATOM 1784 C CA . ILE A 1 226 ? -1.061 -14.683 4.677 1.00 95.50 226 ILE A CA 1
ATOM 1785 C C . ILE A 1 226 ? -0.183 -14.846 3.431 1.00 95.50 226 ILE A C 1
ATOM 1787 O O . ILE A 1 226 ? -0.483 -14.271 2.382 1.00 95.50 226 ILE A O 1
ATOM 1791 N N . ILE A 1 227 ? 0.870 -15.664 3.506 1.00 95.25 227 ILE A N 1
ATOM 1792 C CA . ILE A 1 227 ? 1.775 -15.926 2.378 1.00 95.25 227 ILE A CA 1
ATOM 1793 C C . ILE A 1 227 ? 1.033 -16.590 1.214 1.00 95.25 227 ILE A C 1
ATOM 1795 O O . ILE A 1 227 ? 1.215 -16.199 0.059 1.00 95.25 227 ILE A O 1
ATOM 1799 N N . ASN A 1 228 ? 0.157 -17.551 1.495 1.00 97.25 228 ASN A N 1
ATOM 1800 C CA . ASN A 1 228 ? -0.651 -18.222 0.483 1.00 97.25 228 ASN A CA 1
ATOM 1801 C C . ASN A 1 228 ? -1.647 -17.264 -0.175 1.00 97.25 228 ASN A C 1
ATOM 1803 O O . ASN A 1 228 ? -1.825 -17.309 -1.396 1.00 97.25 228 ASN A O 1
ATOM 1807 N N . ILE A 1 229 ? -2.250 -16.348 0.590 1.00 97.06 229 ILE A N 1
ATOM 1808 C CA . ILE A 1 229 ? -3.083 -15.291 0.012 1.00 97.06 229 ILE A CA 1
ATOM 1809 C C . ILE A 1 229 ? -2.228 -14.355 -0.847 1.00 97.06 229 ILE A C 1
ATOM 1811 O O . ILE A 1 229 ? -2.624 -14.080 -1.975 1.00 97.06 229 ILE A O 1
ATOM 1815 N N . SER A 1 230 ? -1.053 -13.926 -0.376 1.00 97.19 230 SER A N 1
ATOM 1816 C CA . SER A 1 230 ? -0.132 -13.062 -1.130 1.00 97.19 230 SER A CA 1
ATOM 1817 C C . SER A 1 230 ? 0.267 -13.676 -2.481 1.00 97.19 230 SER A C 1
ATOM 1819 O O . SER A 1 230 ? 0.214 -12.999 -3.510 1.00 97.19 230 SER A O 1
ATOM 1821 N N . LYS A 1 231 ? 0.565 -14.984 -2.511 1.00 97.38 231 LYS A N 1
ATOM 1822 C CA . LYS A 1 231 ? 0.802 -15.744 -3.751 1.00 97.38 231 LYS A CA 1
ATOM 1823 C C . LYS A 1 231 ? -0.435 -15.759 -4.647 1.00 97.38 231 LYS A C 1
ATOM 1825 O O . LYS A 1 231 ? -0.335 -15.446 -5.829 1.00 97.38 231 LYS A O 1
ATOM 1830 N N . ARG A 1 232 ? -1.611 -16.066 -4.086 1.00 95.44 232 ARG A N 1
ATOM 1831 C CA . ARG A 1 232 ? -2.886 -16.108 -4.826 1.00 95.44 232 ARG A CA 1
ATOM 1832 C C . ARG A 1 232 ? -3.236 -14.770 -5.478 1.00 95.44 232 ARG A C 1
ATOM 1834 O O . ARG A 1 232 ? -3.837 -14.766 -6.546 1.00 95.44 232 ARG A O 1
ATOM 1841 N N . ILE A 1 233 ? -2.901 -13.653 -4.835 1.00 95.06 233 ILE A N 1
ATOM 1842 C CA . ILE A 1 233 ? -3.192 -12.308 -5.351 1.00 95.06 233 ILE A CA 1
ATOM 1843 C C . ILE A 1 233 ? -2.061 -11.729 -6.212 1.00 95.06 233 ILE A C 1
ATOM 1845 O O . ILE A 1 233 ? -2.201 -10.603 -6.682 1.00 95.06 233 ILE A O 1
ATOM 1849 N N . GLY A 1 234 ? -0.980 -12.490 -6.428 1.00 95.50 234 GLY A N 1
ATOM 1850 C CA . GLY A 1 234 ? 0.126 -12.131 -7.318 1.00 95.50 234 GLY A CA 1
ATOM 1851 C C . GLY A 1 234 ? 1.167 -11.178 -6.725 1.00 95.50 234 GLY A C 1
ATOM 1852 O O . GLY A 1 234 ? 1.952 -10.613 -7.473 1.00 95.50 234 GLY A O 1
ATOM 1853 N N . LEU A 1 235 ? 1.199 -10.983 -5.402 1.00 96.81 235 LEU A N 1
ATOM 1854 C CA . LEU A 1 235 ? 2.061 -9.972 -4.765 1.00 96.81 235 LEU A CA 1
ATOM 1855 C C . LEU A 1 235 ? 3.287 -10.539 -4.050 1.00 96.81 235 LEU A C 1
ATOM 1857 O O . LEU A 1 235 ? 4.128 -9.768 -3.596 1.00 96.81 235 LEU A O 1
ATOM 1861 N N . TYR A 1 236 ? 3.409 -11.863 -3.958 1.00 95.44 236 TYR A N 1
ATOM 1862 C CA . TYR A 1 236 ? 4.454 -12.506 -3.161 1.00 95.44 236 TYR A CA 1
ATOM 1863 C C . TYR A 1 236 ? 5.871 -12.040 -3.531 1.00 95.44 236 TYR A C 1
ATOM 1865 O O . TYR A 1 236 ? 6.612 -11.601 -2.654 1.00 95.44 236 TYR A O 1
ATOM 1873 N N . GLU A 1 237 ? 6.234 -12.072 -4.817 1.00 92.62 237 GLU A N 1
ATOM 1874 C CA . GLU A 1 237 ? 7.582 -11.687 -5.264 1.00 92.62 237 GLU A CA 1
ATOM 1875 C C . GLU A 1 237 ? 7.877 -10.200 -5.027 1.00 92.62 237 GLU A C 1
ATOM 1877 O O . GLU A 1 237 ? 8.995 -9.833 -4.673 1.00 92.62 237 GLU A O 1
ATOM 1882 N N . LEU A 1 238 ? 6.871 -9.331 -5.154 1.00 92.06 238 LEU A N 1
ATOM 1883 C CA . LEU A 1 238 ? 7.032 -7.904 -4.880 1.00 92.06 238 LEU A CA 1
ATOM 1884 C C . LEU A 1 238 ? 7.206 -7.643 -3.381 1.00 92.06 238 LEU A C 1
ATOM 1886 O O . LEU A 1 238 ? 8.167 -6.994 -2.972 1.00 92.06 238 LEU A O 1
ATOM 1890 N N . SER A 1 239 ? 6.313 -8.193 -2.556 1.00 92.44 239 SER A N 1
ATOM 1891 C CA . SER A 1 239 ? 6.333 -8.005 -1.103 1.00 92.44 239 SER A CA 1
ATOM 1892 C C . SER A 1 239 ? 7.557 -8.628 -0.434 1.00 92.44 239 SER A C 1
ATOM 1894 O O . SER A 1 239 ? 8.028 -8.091 0.565 1.00 92.44 239 SER A O 1
ATOM 1896 N N . LYS A 1 240 ? 8.112 -9.713 -0.991 1.00 87.88 240 LYS A N 1
ATOM 1897 C CA . LYS A 1 240 ? 9.359 -10.336 -0.515 1.00 87.88 240 LYS A CA 1
ATOM 1898 C C . LYS A 1 240 ? 10.551 -9.375 -0.554 1.00 87.88 240 LYS A C 1
ATOM 1900 O O . LYS A 1 240 ? 11.437 -9.474 0.289 1.00 87.88 240 LYS A O 1
ATOM 1905 N N . ASN A 1 241 ? 10.568 -8.454 -1.517 1.00 80.19 241 ASN A N 1
ATOM 1906 C CA . ASN A 1 241 ? 11.652 -7.491 -1.708 1.00 80.19 241 ASN A CA 1
ATOM 1907 C C . ASN A 1 241 ? 11.493 -6.217 -0.861 1.00 80.19 241 ASN A C 1
ATOM 1909 O O . ASN A 1 241 ? 12.369 -5.353 -0.877 1.00 80.19 241 ASN A O 1
ATOM 1913 N N . VAL A 1 242 ? 10.397 -6.082 -0.108 1.00 84.06 242 VAL A N 1
ATOM 1914 C CA . VAL A 1 242 ? 10.197 -4.957 0.810 1.00 84.06 242 VAL A CA 1
ATOM 1915 C C . VAL A 1 242 ? 10.918 -5.244 2.125 1.00 84.06 242 VAL A C 1
ATOM 1917 O O . VAL A 1 242 ? 10.602 -6.203 2.826 1.00 84.06 242 VAL A O 1
ATOM 1920 N N . GLY A 1 243 ? 11.885 -4.395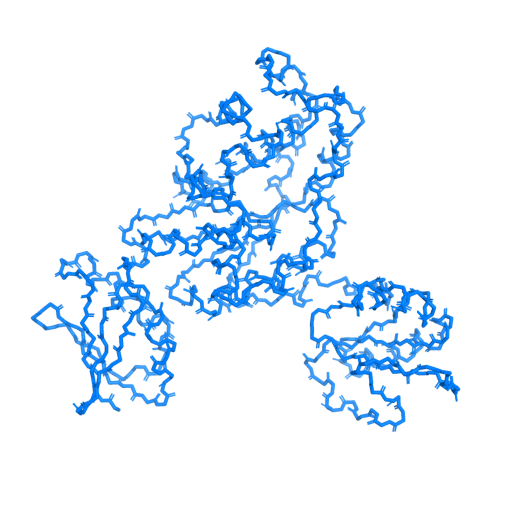 2.481 1.00 75.00 243 GLY A N 1
ATOM 1921 C CA . GLY A 1 243 ? 12.630 -4.531 3.733 1.00 75.00 243 GLY A CA 1
ATOM 1922 C C . GLY A 1 243 ? 11.762 -4.368 4.989 1.00 75.00 243 GLY A C 1
ATOM 1923 O O . GLY A 1 243 ? 10.809 -3.588 5.025 1.00 75.00 243 GLY A O 1
ATOM 1924 N N . GLU A 1 244 ? 12.128 -5.058 6.070 1.00 77.25 244 GLU A N 1
ATOM 1925 C CA . GLU A 1 244 ? 11.476 -4.921 7.381 1.00 77.25 244 GLU A CA 1
ATOM 1926 C C . GLU A 1 244 ? 12.005 -3.695 8.153 1.00 77.25 244 GLU A C 1
ATOM 1928 O O . GLU A 1 244 ? 12.676 -3.807 9.178 1.00 77.25 244 GLU A O 1
ATOM 1933 N N . TYR A 1 245 ? 11.710 -2.483 7.680 1.00 73.81 245 TYR A N 1
ATOM 1934 C CA . TYR A 1 245 ? 12.310 -1.252 8.221 1.00 73.81 245 TYR A CA 1
ATOM 1935 C C . TYR A 1 245 ? 11.902 -0.913 9.664 1.00 73.81 245 TYR A C 1
ATOM 1937 O O . TYR A 1 245 ? 12.667 -0.282 10.389 1.00 73.81 245 TYR A O 1
ATOM 1945 N N . CYS A 1 246 ? 10.755 -1.395 10.155 1.00 63.41 246 CYS A N 1
ATOM 1946 C CA . CYS A 1 246 ? 10.409 -1.277 11.579 1.00 63.41 246 CYS A CA 1
ATOM 1947 C C . CYS A 1 246 ? 11.403 -2.027 12.493 1.00 63.41 246 CYS A C 1
ATOM 1949 O O . CYS A 1 246 ? 11.496 -1.724 13.686 1.00 63.41 246 CYS A O 1
ATOM 1951 N N . ALA A 1 247 ? 12.180 -2.972 11.947 1.00 61.19 247 ALA A N 1
ATOM 1952 C CA . ALA A 1 247 ? 13.257 -3.644 12.665 1.00 61.19 247 ALA A CA 1
ATOM 1953 C C . ALA A 1 247 ? 14.491 -2.750 12.888 1.00 61.19 247 ALA A C 1
ATOM 1955 O O . ALA A 1 247 ? 15.311 -3.070 13.745 1.00 61.19 247 ALA A O 1
ATOM 1956 N N . LEU A 1 248 ? 14.603 -1.591 12.224 1.00 59.78 248 LEU A N 1
ATOM 1957 C CA . LEU A 1 248 ? 15.655 -0.598 12.511 1.00 59.78 248 LEU A CA 1
ATOM 1958 C C . LEU A 1 248 ? 15.614 -0.115 13.969 1.00 59.78 248 LEU A C 1
ATOM 1960 O O . LEU A 1 248 ? 16.616 0.311 14.535 1.00 59.78 248 LEU A O 1
ATOM 1964 N N . VAL A 1 249 ? 14.448 -0.240 14.598 1.00 58.56 249 VAL A N 1
ATOM 1965 C CA . VAL A 1 249 ? 14.187 0.141 15.985 1.00 58.56 249 VAL A CA 1
ATOM 1966 C C . VAL A 1 249 ? 14.179 -1.100 16.913 1.00 58.56 249 VAL A C 1
ATOM 1968 O O . VAL A 1 249 ? 13.757 -1.040 18.070 1.00 58.56 249 VAL A O 1
ATOM 1971 N N . ALA A 1 250 ? 14.638 -2.264 16.427 1.00 57.22 250 ALA A N 1
ATOM 1972 C CA . ALA A 1 250 ? 14.542 -3.542 17.132 1.00 57.22 250 ALA A CA 1
ATOM 1973 C C . ALA A 1 250 ? 15.515 -3.716 18.312 1.00 57.22 250 ALA A C 1
ATOM 1975 O O . ALA A 1 250 ? 16.625 -3.189 18.381 1.00 57.22 250 ALA A O 1
ATOM 1976 N N . GLY A 1 251 ? 15.062 -4.515 19.279 1.00 60.88 251 GLY A N 1
ATOM 1977 C CA . GLY A 1 251 ? 15.743 -4.864 20.523 1.00 60.88 251 GLY A CA 1
ATOM 1978 C C . GLY A 1 251 ? 14.844 -5.765 21.374 1.00 60.88 251 GLY A C 1
ATOM 1979 O O . GLY A 1 251 ? 13.792 -6.196 20.909 1.00 60.88 251 GLY A O 1
ATOM 1980 N N . LYS A 1 252 ? 15.216 -6.056 22.631 1.00 65.94 252 LYS A N 1
ATOM 1981 C CA . LYS A 1 252 ? 14.304 -6.755 23.559 1.00 65.94 252 LYS A CA 1
ATOM 1982 C C . LYS A 1 252 ? 13.037 -5.914 23.754 1.00 65.94 252 LYS A C 1
ATOM 1984 O O . LYS A 1 252 ? 13.096 -4.879 24.414 1.00 65.94 252 LYS A O 1
ATOM 1989 N N . VAL A 1 253 ? 11.920 -6.368 23.192 1.00 68.06 253 VAL A N 1
ATOM 1990 C CA . VAL A 1 253 ? 10.621 -5.686 23.259 1.00 68.06 253 VAL A CA 1
ATOM 1991 C C . VAL A 1 253 ? 9.927 -6.027 24.573 1.00 68.06 253 VAL A C 1
ATOM 1993 O O . VAL A 1 253 ? 9.948 -7.174 25.024 1.00 68.06 253 VAL A O 1
ATOM 1996 N N . VAL A 1 254 ? 9.299 -5.035 25.202 1.00 74.44 254 VAL A N 1
ATOM 1997 C CA . VAL A 1 254 ? 8.396 -5.291 26.326 1.00 74.44 254 VAL A CA 1
ATOM 1998 C C . VAL A 1 254 ? 7.071 -5.836 25.792 1.00 74.44 254 VAL A C 1
ATOM 2000 O O . VAL A 1 254 ? 6.346 -5.153 25.077 1.00 74.44 254 VAL A O 1
ATOM 2003 N N . THR A 1 255 ? 6.737 -7.062 26.186 1.00 69.25 255 THR A N 1
ATOM 2004 C CA . THR A 1 255 ? 5.487 -7.744 25.809 1.00 69.25 255 THR A CA 1
ATOM 2005 C C . THR A 1 255 ? 4.281 -7.293 26.639 1.00 69.25 255 THR A C 1
ATOM 2007 O O . THR A 1 255 ? 3.145 -7.552 26.262 1.00 69.25 255 THR A O 1
ATOM 2010 N N . ARG A 1 256 ? 4.510 -6.601 27.765 1.00 77.69 256 ARG A N 1
ATOM 2011 C CA . ARG A 1 256 ? 3.470 -6.002 28.616 1.00 77.69 256 ARG A CA 1
ATOM 2012 C C . ARG A 1 256 ? 3.875 -4.583 29.047 1.00 77.69 256 ARG A C 1
ATOM 2014 O O . ARG A 1 256 ? 4.435 -4.403 30.133 1.00 77.69 256 ARG A O 1
ATOM 2021 N N . PRO A 1 257 ? 3.693 -3.584 28.172 1.00 77.44 257 PRO A N 1
ATOM 2022 C CA . PRO A 1 257 ? 4.131 -2.211 28.415 1.00 77.44 257 PRO A CA 1
ATOM 2023 C C . PRO A 1 257 ? 3.344 -1.579 29.566 1.00 77.44 257 PRO A C 1
ATOM 2025 O O . PRO A 1 257 ? 2.141 -1.782 29.699 1.00 77.44 257 PRO A O 1
ATOM 2028 N N . LYS A 1 258 ? 4.023 -0.800 30.419 1.00 85.25 258 LYS A N 1
ATOM 2029 C CA . LYS A 1 258 ? 3.339 0.028 31.423 1.00 85.25 258 LYS A CA 1
ATOM 2030 C C . LYS A 1 258 ? 2.898 1.327 30.753 1.00 85.25 258 LYS A C 1
ATOM 2032 O O . LYS A 1 258 ? 3.762 2.067 30.278 1.00 85.25 258 LYS A O 1
ATOM 2037 N N . LEU A 1 259 ? 1.597 1.624 30.755 1.00 85.00 259 LEU A N 1
ATOM 2038 C CA . LEU A 1 259 ? 1.039 2.801 30.077 1.00 85.00 259 LEU A CA 1
ATOM 2039 C C . LEU A 1 259 ? 1.737 4.102 30.494 1.00 85.00 259 LEU A C 1
ATOM 2041 O O . LEU A 1 259 ? 2.282 4.798 29.646 1.00 85.00 259 LEU A O 1
ATOM 2045 N N . GLN A 1 260 ? 1.843 4.368 31.800 1.00 89.12 260 GLN A N 1
ATOM 2046 C CA . GLN A 1 260 ? 2.477 5.592 32.307 1.00 89.12 260 GLN A CA 1
ATOM 2047 C C . GLN A 1 260 ? 3.911 5.784 31.797 1.00 89.12 260 GLN A C 1
ATOM 2049 O O . GLN A 1 260 ? 4.313 6.896 31.461 1.00 89.12 260 GLN A O 1
ATOM 2054 N N . LYS A 1 261 ? 4.693 4.699 31.728 1.00 89.75 261 LYS A N 1
ATOM 2055 C CA . LYS A 1 261 ? 6.052 4.765 31.189 1.00 89.75 261 LYS A CA 1
ATOM 2056 C C . LYS A 1 261 ? 6.021 5.015 29.683 1.00 89.75 261 LYS A C 1
ATOM 2058 O O . LYS A 1 261 ? 6.778 5.848 29.214 1.00 89.75 261 LYS A O 1
ATOM 2063 N N . THR A 1 262 ? 5.126 4.351 28.956 1.00 89.50 262 THR A N 1
ATOM 2064 C CA . THR A 1 262 ? 4.949 4.548 27.509 1.00 89.50 262 THR A CA 1
ATOM 2065 C C . THR A 1 262 ? 4.633 6.008 27.179 1.00 89.50 262 THR A C 1
ATOM 2067 O O . THR A 1 262 ? 5.317 6.589 26.346 1.00 89.50 262 THR A O 1
ATOM 2070 N N . LEU A 1 263 ? 3.695 6.631 27.901 1.00 91.19 263 LEU A N 1
ATOM 2071 C CA . LEU A 1 263 ? 3.350 8.047 27.728 1.00 91.19 263 LEU A CA 1
ATOM 2072 C C . LEU A 1 263 ? 4.529 8.982 28.035 1.00 91.19 263 LEU A C 1
ATOM 2074 O O . LEU A 1 263 ? 4.742 9.962 27.330 1.00 91.19 263 LEU A O 1
ATOM 2078 N N . ASN A 1 264 ? 5.326 8.680 29.065 1.00 93.44 264 ASN A N 1
ATOM 2079 C CA . ASN A 1 264 ? 6.517 9.471 29.384 1.00 93.44 264 ASN A CA 1
ATOM 2080 C C . ASN A 1 264 ? 7.601 9.369 28.298 1.00 93.44 264 ASN A C 1
ATOM 2082 O O . ASN A 1 264 ? 8.286 10.353 28.033 1.00 93.44 264 ASN A O 1
ATOM 2086 N N . GLU A 1 265 ? 7.776 8.193 27.689 1.00 93.88 265 GLU A N 1
ATOM 2087 C CA . GLU A 1 265 ? 8.704 8.014 26.568 1.00 93.88 265 GLU A CA 1
ATOM 2088 C C . GLU A 1 265 ? 8.203 8.724 25.301 1.00 93.88 265 GLU A C 1
ATOM 2090 O O . GLU A 1 265 ? 8.995 9.324 24.585 1.00 93.88 265 GLU A O 1
ATOM 2095 N N . GLU A 1 266 ? 6.895 8.703 25.050 1.00 92.25 266 GLU A N 1
ATOM 2096 C CA . GLU A 1 266 ? 6.267 9.333 23.885 1.00 92.25 266 GLU A CA 1
ATOM 2097 C C . GLU A 1 266 ? 6.381 10.866 23.894 1.00 92.25 266 GLU A C 1
ATOM 2099 O O . GLU A 1 266 ? 6.647 11.467 22.856 1.00 92.25 266 GLU A O 1
ATOM 2104 N N . LYS A 1 267 ? 6.302 11.505 25.070 1.00 93.38 267 LYS A N 1
ATOM 2105 C CA . LYS A 1 267 ? 6.512 12.961 25.227 1.00 93.38 267 LYS A CA 1
ATOM 2106 C C . LYS A 1 267 ? 7.851 13.459 24.676 1.00 93.38 267 LYS A C 1
ATOM 2108 O O . LYS A 1 267 ? 7.987 14.639 24.372 1.00 93.38 267 LYS A O 1
ATOM 2113 N N . LYS A 1 268 ? 8.850 12.581 24.552 1.00 93.88 268 LYS A N 1
ATOM 2114 C CA . LYS A 1 268 ? 10.175 12.932 24.020 1.00 93.88 268 LYS A CA 1
ATOM 2115 C C . LYS A 1 268 ? 10.149 13.252 22.524 1.00 93.88 268 LYS A C 1
ATOM 2117 O O . LYS A 1 268 ? 11.055 13.925 22.054 1.00 93.88 268 LYS A O 1
ATOM 2122 N N . ILE A 1 269 ? 9.136 12.774 21.799 1.00 93.62 269 ILE A N 1
ATOM 2123 C CA . ILE A 1 269 ? 9.028 12.902 20.338 1.00 93.62 269 ILE A CA 1
ATOM 2124 C C . ILE A 1 269 ? 7.777 13.665 19.883 1.00 93.62 269 ILE A C 1
ATOM 2126 O O . ILE A 1 269 ? 7.569 13.825 18.688 1.00 93.62 269 ILE A O 1
ATOM 2130 N N . GLU A 1 270 ? 6.937 14.122 20.815 1.00 89.44 270 GLU A N 1
ATOM 2131 C CA . GLU A 1 270 ? 5.597 14.664 20.539 1.00 89.44 270 GLU A CA 1
ATOM 2132 C C . GLU A 1 270 ? 5.605 15.813 19.520 1.00 89.44 270 GLU A C 1
ATOM 2134 O O . GLU A 1 270 ? 4.822 15.791 18.575 1.00 89.44 270 GLU A O 1
ATOM 2139 N N . LYS A 1 271 ? 6.556 16.747 19.642 1.00 88.56 271 LYS A N 1
ATOM 2140 C CA . LYS A 1 271 ? 6.694 17.891 18.723 1.00 88.56 271 LYS A CA 1
ATOM 2141 C C . LYS A 1 271 ? 6.902 17.473 17.263 1.00 88.56 271 LYS A C 1
ATOM 2143 O O . LYS A 1 271 ? 6.367 18.098 16.360 1.00 88.56 271 LYS A O 1
ATOM 2148 N N . LEU A 1 272 ? 7.631 16.381 17.038 1.00 90.31 272 LEU A N 1
ATOM 2149 C CA . LEU A 1 272 ? 7.952 15.894 15.694 1.00 90.31 272 LEU A CA 1
ATOM 2150 C C . LEU A 1 272 ? 6.743 15.249 15.008 1.00 90.31 272 LEU A C 1
ATOM 2152 O O . LEU A 1 272 ? 6.722 15.127 13.786 1.00 90.31 272 LEU A O 1
ATOM 2156 N N . LEU A 1 273 ? 5.749 14.800 15.783 1.00 90.50 273 LEU A N 1
ATOM 2157 C CA . LEU A 1 273 ? 4.535 14.209 15.223 1.00 90.50 273 LEU A CA 1
ATOM 2158 C C . LEU A 1 273 ? 3.690 15.276 14.527 1.00 90.50 273 LEU A C 1
ATOM 2160 O O . LEU A 1 273 ? 3.166 15.021 13.445 1.00 90.50 273 LEU A O 1
ATOM 2164 N N . GLU A 1 274 ? 3.607 16.472 15.109 1.00 85.31 274 GLU A N 1
ATOM 2165 C CA . GLU A 1 274 ? 2.908 17.609 14.504 1.00 85.31 274 GLU A CA 1
ATOM 2166 C C . GLU A 1 274 ? 3.602 18.053 13.210 1.00 85.31 274 GLU A C 1
ATOM 2168 O O . GLU A 1 274 ? 2.945 18.176 12.179 1.00 85.31 274 GLU A O 1
ATOM 2173 N N . GLU A 1 275 ? 4.933 18.169 13.226 1.00 88.50 275 GLU A N 1
ATOM 2174 C CA . GLU A 1 275 ? 5.740 18.503 12.041 1.00 88.50 275 GLU A CA 1
ATOM 2175 C C . GLU A 1 275 ? 5.592 17.458 10.919 1.00 88.50 275 GLU A C 1
ATOM 2177 O O . GLU A 1 275 ? 5.534 17.805 9.740 1.00 88.50 275 GLU A O 1
ATOM 2182 N N . SER A 1 276 ? 5.466 16.170 11.265 1.00 88.56 276 SER A N 1
ATOM 2183 C CA . SER A 1 276 ? 5.313 15.094 10.272 1.00 88.56 276 SER A CA 1
ATOM 2184 C C . SER A 1 276 ? 4.031 15.199 9.438 1.00 88.56 276 SER A C 1
ATOM 2186 O O . SER A 1 276 ? 3.953 14.642 8.348 1.00 88.56 276 SER A O 1
ATOM 2188 N N . LEU A 1 277 ? 3.023 15.934 9.916 1.00 84.56 277 LEU A N 1
ATOM 2189 C CA . LEU A 1 277 ? 1.798 16.176 9.159 1.00 84.56 277 LEU A CA 1
ATOM 2190 C C . LEU A 1 277 ? 1.937 17.260 8.090 1.00 84.56 277 LEU A C 1
ATOM 2192 O O . LEU A 1 277 ? 1.079 17.351 7.209 1.00 84.56 277 LEU A O 1
ATOM 2196 N N . GLU A 1 278 ? 2.940 18.126 8.204 1.00 85.38 278 GLU A N 1
ATOM 2197 C CA . GLU A 1 278 ? 3.207 19.184 7.227 1.00 85.38 278 GLU A CA 1
ATOM 2198 C C . GLU A 1 278 ? 4.007 18.654 6.032 1.00 85.38 278 GLU A C 1
ATOM 2200 O O . GLU A 1 278 ? 3.934 19.215 4.944 1.00 85.38 278 GLU A O 1
ATOM 2205 N N . SER A 1 279 ? 4.718 17.537 6.212 1.00 86.00 279 SER A N 1
ATOM 2206 C CA . SER A 1 279 ? 5.534 16.886 5.183 1.00 86.00 279 SER A CA 1
ATOM 2207 C C . SER A 1 279 ? 4.799 15.800 4.391 1.00 86.00 279 SER A C 1
ATOM 2209 O O . SER A 1 279 ? 5.438 15.031 3.676 1.00 86.00 279 SER A O 1
ATOM 2211 N N . ILE A 1 280 ? 3.471 15.704 4.523 1.00 94.88 280 ILE A N 1
ATOM 2212 C CA . ILE A 1 280 ? 2.693 14.668 3.842 1.00 94.88 280 ILE A CA 1
ATOM 2213 C C . ILE A 1 280 ? 2.639 14.942 2.342 1.00 94.88 280 ILE A C 1
ATOM 2215 O O . ILE A 1 280 ? 2.107 15.958 1.896 1.00 94.88 280 ILE A O 1
ATOM 2219 N N . GLU A 1 281 ? 3.109 13.971 1.569 1.00 95.94 281 GLU A N 1
ATOM 2220 C CA . GLU A 1 281 ? 2.949 13.940 0.121 1.00 95.94 281 GLU A CA 1
ATOM 2221 C C . GLU A 1 281 ? 1.708 13.115 -0.249 1.00 95.94 281 GLU A C 1
ATOM 2223 O O . GLU A 1 281 ? 1.555 11.980 0.209 1.00 95.94 281 GLU A O 1
ATOM 2228 N N . GLU A 1 282 ? 0.821 13.672 -1.079 1.00 97.00 282 GLU A N 1
ATOM 2229 C CA . GLU A 1 282 ? -0.415 13.021 -1.534 1.00 97.00 282 GLU A CA 1
ATOM 2230 C C . GLU A 1 282 ? -0.332 12.629 -3.018 1.00 97.00 282 GLU A C 1
ATOM 2232 O O . GLU A 1 282 ? 0.091 13.418 -3.863 1.00 97.00 282 GLU A O 1
ATOM 2237 N N . TYR A 1 283 ? -0.803 11.422 -3.339 1.00 97.25 283 TYR A N 1
ATOM 2238 C CA . TYR A 1 283 ? -0.843 10.867 -4.689 1.00 97.25 283 TYR A CA 1
ATOM 2239 C C . TYR A 1 283 ? -2.209 10.220 -4.992 1.00 97.25 283 TYR A C 1
ATOM 2241 O O . TYR A 1 283 ? -2.716 9.433 -4.192 1.00 97.25 283 TYR A O 1
ATOM 2249 N N . ASP A 1 284 ? -2.784 10.477 -6.173 1.00 96.00 284 ASP A N 1
ATOM 2250 C CA . ASP A 1 284 ? -3.928 9.708 -6.703 1.00 96.00 284 ASP A CA 1
ATOM 2251 C C . ASP A 1 284 ? -3.422 8.367 -7.260 1.00 96.00 284 ASP A C 1
ATOM 2253 O O . ASP A 1 284 ? -2.596 8.352 -8.175 1.00 96.00 284 ASP A O 1
ATOM 2257 N N . LEU A 1 285 ? -3.906 7.227 -6.743 1.00 95.06 285 LEU A N 1
ATOM 2258 C CA . LEU A 1 285 ? -3.404 5.909 -7.158 1.00 95.06 285 LEU A CA 1
ATOM 2259 C C . LEU A 1 285 ? -3.704 5.543 -8.619 1.00 95.06 285 LEU A C 1
ATOM 2261 O O . LEU A 1 285 ? -2.993 4.706 -9.200 1.00 95.06 285 LEU A O 1
ATOM 2265 N N . ARG A 1 286 ? -4.697 6.181 -9.248 1.00 91.62 286 ARG A N 1
ATOM 2266 C CA . ARG A 1 286 ? -4.971 6.002 -10.681 1.00 91.62 286 ARG A CA 1
ATOM 2267 C C . ARG A 1 286 ? -3.791 6.482 -11.514 1.00 91.62 286 ARG A C 1
ATOM 2269 O O . ARG A 1 286 ? -3.303 5.735 -12.363 1.00 91.62 286 ARG A O 1
ATOM 2276 N N . GLU A 1 287 ? -3.290 7.672 -11.203 1.00 92.25 287 GLU A N 1
ATOM 2277 C CA . GLU A 1 287 ? -2.195 8.340 -11.919 1.00 92.25 287 GLU A CA 1
ATOM 2278 C C . GLU A 1 287 ? -0.815 8.091 -11.295 1.00 92.25 287 GLU A C 1
ATOM 2280 O O . GLU A 1 287 ? 0.212 8.454 -11.869 1.00 92.25 287 GLU A O 1
ATOM 2285 N N . PHE A 1 288 ? -0.776 7.459 -10.122 1.00 93.88 288 PHE A N 1
ATOM 2286 C CA . PHE A 1 288 ? 0.453 7.178 -9.401 1.00 93.88 288 PHE A CA 1
ATOM 2287 C C . PHE A 1 288 ? 1.377 6.260 -10.199 1.00 93.88 288 PHE A C 1
ATOM 2289 O O . PHE A 1 288 ? 0.978 5.188 -10.669 1.00 93.88 288 PHE A O 1
ATOM 2296 N N . ASP A 1 289 ? 2.634 6.676 -10.286 1.00 91.88 289 ASP A N 1
ATOM 2297 C CA . ASP A 1 289 ? 3.720 5.941 -10.909 1.00 91.88 289 ASP A CA 1
ATOM 2298 C C . ASP A 1 289 ? 4.880 5.827 -9.910 1.00 91.88 289 ASP A C 1
ATOM 2300 O O . ASP A 1 289 ? 5.509 6.844 -9.596 1.00 91.88 289 ASP A O 1
ATOM 2304 N N . PRO A 1 290 ? 5.198 4.611 -9.427 1.00 92.19 290 PRO A N 1
ATOM 2305 C CA . PRO A 1 290 ? 6.273 4.396 -8.465 1.00 92.19 290 PRO A CA 1
ATOM 2306 C C . PRO A 1 290 ? 7.639 4.898 -8.935 1.00 92.19 290 PRO A C 1
ATOM 2308 O O . PRO A 1 290 ? 8.478 5.210 -8.095 1.00 92.19 290 PRO A O 1
ATOM 2311 N N . ARG A 1 291 ? 7.883 5.021 -10.250 1.00 89.12 291 ARG A N 1
ATOM 2312 C CA . ARG A 1 291 ? 9.147 5.561 -10.785 1.00 89.12 291 ARG A CA 1
ATOM 2313 C C . ARG A 1 291 ? 9.431 6.969 -10.263 1.00 89.12 291 ARG A C 1
ATOM 2315 O O . ARG A 1 291 ? 10.588 7.282 -10.016 1.00 89.12 291 ARG A O 1
ATOM 2322 N N . ARG A 1 292 ? 8.386 7.763 -9.991 1.00 88.75 292 ARG A N 1
ATOM 2323 C CA . ARG A 1 292 ? 8.492 9.117 -9.418 1.00 88.75 292 ARG A CA 1
ATOM 2324 C C . ARG A 1 292 ? 9.146 9.146 -8.031 1.00 88.75 292 ARG A C 1
ATOM 2326 O O . ARG A 1 292 ? 9.634 10.189 -7.622 1.00 88.75 292 ARG A O 1
ATOM 2333 N N . LEU A 1 293 ? 9.173 8.011 -7.331 1.00 90.19 293 LEU A N 1
ATOM 2334 C CA . LEU A 1 293 ? 9.777 7.864 -6.004 1.00 90.19 293 LEU A CA 1
ATOM 2335 C C . LEU A 1 293 ? 11.263 7.484 -6.053 1.00 90.19 293 LEU A C 1
ATOM 2337 O O . LEU A 1 293 ? 11.905 7.375 -5.007 1.00 90.19 293 LEU A O 1
ATOM 2341 N N . LEU A 1 294 ? 11.810 7.221 -7.243 1.00 88.31 294 LEU A N 1
ATOM 2342 C CA . LEU A 1 294 ? 13.233 6.952 -7.396 1.00 88.31 294 LEU A CA 1
ATOM 2343 C C . LEU A 1 294 ? 14.048 8.229 -7.135 1.00 88.31 294 LEU A C 1
ATOM 2345 O O . LEU A 1 294 ? 13.568 9.334 -7.387 1.00 88.31 294 LEU A O 1
ATOM 2349 N N . PRO A 1 295 ? 15.292 8.111 -6.644 1.00 84.56 295 PRO A N 1
ATOM 2350 C CA . PRO A 1 295 ? 16.122 9.273 -6.354 1.00 84.56 295 PRO A CA 1
ATOM 2351 C C . PRO A 1 295 ? 16.664 9.888 -7.655 1.00 84.56 295 PRO A C 1
ATOM 2353 O O . PRO A 1 295 ? 17.769 9.575 -8.081 1.00 84.56 295 PRO A O 1
ATOM 2356 N N . TYR A 1 296 ? 15.880 10.730 -8.333 1.00 83.00 296 TYR A N 1
ATOM 2357 C CA . TYR A 1 296 ? 16.255 11.313 -9.633 1.00 83.00 296 TYR A CA 1
ATOM 2358 C C . TYR A 1 296 ? 17.561 12.111 -9.588 1.00 83.00 296 TYR A C 1
ATOM 2360 O O . TYR A 1 296 ? 18.354 12.021 -10.521 1.00 83.00 296 TYR A O 1
ATOM 2368 N N . GLU A 1 297 ? 17.822 12.834 -8.500 1.00 84.69 297 GLU A N 1
ATOM 2369 C CA . GLU A 1 297 ? 19.049 13.626 -8.336 1.00 84.69 297 GLU A CA 1
ATOM 2370 C C . GLU A 1 297 ? 20.307 12.752 -8.201 1.00 84.69 297 GLU A C 1
ATOM 2372 O O . GLU A 1 297 ? 21.405 13.159 -8.582 1.00 84.69 297 GLU A O 1
ATOM 2377 N N . ASP A 1 298 ? 20.159 11.513 -7.721 1.00 88.88 298 ASP A N 1
ATOM 2378 C CA . ASP A 1 298 ? 21.275 10.587 -7.583 1.00 88.88 298 ASP A CA 1
ATOM 2379 C C . ASP A 1 298 ? 21.536 9.875 -8.914 1.00 88.88 298 ASP A C 1
ATOM 2381 O O . ASP A 1 298 ? 20.696 9.140 -9.433 1.00 88.88 298 ASP A O 1
ATOM 2385 N N . LEU A 1 299 ? 22.739 10.038 -9.467 1.00 91.44 299 LEU A N 1
ATOM 2386 C CA . LEU A 1 299 ? 23.178 9.268 -10.638 1.00 91.44 299 LEU A CA 1
ATOM 2387 C C . LEU A 1 299 ? 23.502 7.806 -10.285 1.00 91.44 299 LEU A C 1
ATOM 2389 O O . LEU A 1 299 ? 23.510 6.939 -11.157 1.00 91.44 299 LEU A O 1
ATOM 2393 N N . GLU A 1 300 ? 23.767 7.527 -9.008 1.00 91.88 300 GLU A N 1
ATOM 2394 C CA . GLU A 1 300 ? 24.200 6.221 -8.518 1.00 91.88 300 GLU A CA 1
ATOM 2395 C C . GLU A 1 300 ? 23.245 5.658 -7.470 1.00 91.88 300 GLU A C 1
ATOM 2397 O O . GLU A 1 300 ? 23.090 6.235 -6.390 1.00 91.88 300 GLU A O 1
ATOM 2402 N N . ILE A 1 301 ? 22.717 4.465 -7.738 1.00 90.94 301 ILE A N 1
ATOM 2403 C CA . ILE A 1 301 ? 21.902 3.692 -6.796 1.00 90.94 301 ILE A CA 1
ATOM 2404 C C . ILE A 1 301 ? 22.630 2.419 -6.395 1.00 90.94 301 ILE A C 1
ATOM 2406 O O . ILE A 1 301 ? 23.467 1.903 -7.130 1.00 90.94 301 ILE A O 1
ATOM 2410 N N . ASP A 1 302 ? 22.309 1.889 -5.223 1.00 88.19 302 ASP A N 1
ATOM 2411 C CA . ASP A 1 302 ? 22.881 0.636 -4.740 1.00 88.19 302 ASP A CA 1
ATOM 2412 C C . ASP A 1 302 ? 21.853 -0.495 -4.656 1.00 88.19 302 ASP A C 1
ATOM 2414 O O . ASP A 1 302 ? 22.108 -1.505 -4.011 1.00 88.19 302 ASP A O 1
ATOM 2418 N N . PHE A 1 303 ? 20.704 -0.363 -5.319 1.00 86.69 303 PHE A N 1
ATOM 2419 C CA . PHE A 1 303 ? 19.664 -1.384 -5.463 1.00 86.69 303 PHE A CA 1
ATOM 2420 C C . PHE A 1 303 ? 19.206 -1.464 -6.922 1.00 86.69 303 PHE A C 1
ATOM 2422 O O . PHE A 1 303 ? 19.462 -0.551 -7.700 1.00 86.69 303 PHE A O 1
ATOM 2429 N N . VAL A 1 304 ? 18.554 -2.566 -7.296 1.00 87.25 304 VAL A N 1
ATOM 2430 C CA . VAL A 1 304 ? 17.991 -2.743 -8.640 1.00 87.25 304 VAL A CA 1
ATOM 2431 C C . VAL A 1 304 ? 16.480 -2.498 -8.558 1.00 87.25 304 VAL A C 1
ATOM 2433 O O . VAL A 1 304 ? 15.796 -3.254 -7.862 1.00 87.25 304 VAL A O 1
ATOM 2436 N N . PRO A 1 305 ? 15.946 -1.444 -9.204 1.00 87.25 305 PRO A N 1
ATOM 2437 C CA . PRO A 1 305 ? 14.511 -1.190 -9.258 1.00 87.25 305 PRO A CA 1
ATOM 2438 C C . PRO A 1 305 ? 13.757 -2.349 -9.928 1.00 87.25 305 PRO A C 1
ATOM 2440 O O . PRO A 1 305 ? 14.306 -3.073 -10.760 1.00 87.25 305 PRO A O 1
ATOM 2443 N N . TYR A 1 306 ? 12.486 -2.537 -9.573 1.00 83.19 306 TYR A N 1
ATOM 2444 C CA . TYR A 1 306 ? 11.681 -3.625 -10.124 1.00 83.19 306 TYR A CA 1
ATOM 2445 C C . TYR A 1 306 ? 11.506 -3.452 -11.640 1.00 83.19 306 TYR A C 1
ATOM 2447 O O . TYR A 1 306 ? 11.224 -2.349 -12.110 1.00 83.19 306 TYR A O 1
ATOM 2455 N N . ASN A 1 307 ? 11.682 -4.541 -12.399 1.00 84.62 307 ASN A N 1
ATOM 2456 C CA . ASN A 1 307 ? 11.675 -4.566 -13.869 1.00 84.62 307 ASN A CA 1
ATOM 2457 C C . ASN A 1 307 ? 12.698 -3.636 -14.554 1.00 84.62 307 ASN A C 1
ATOM 2459 O O . ASN A 1 307 ? 12.546 -3.341 -15.746 1.00 84.62 307 ASN A O 1
ATOM 2463 N N . ALA A 1 308 ? 13.730 -3.184 -13.831 1.00 89.94 308 ALA A N 1
ATOM 2464 C CA . ALA A 1 308 ? 14.802 -2.403 -14.430 1.00 89.94 308 ALA A CA 1
ATOM 2465 C C . ALA A 1 308 ? 15.558 -3.216 -15.489 1.00 89.94 308 ALA A C 1
ATOM 2467 O O . ALA A 1 308 ? 15.807 -4.410 -15.317 1.00 89.94 308 ALA A O 1
ATOM 2468 N N . VAL A 1 309 ? 15.946 -2.551 -16.575 1.00 92.69 309 VAL A N 1
ATOM 2469 C CA . VAL A 1 309 ? 16.854 -3.118 -17.573 1.00 92.69 309 VAL A CA 1
ATOM 2470 C C . VAL A 1 309 ? 18.269 -3.005 -17.037 1.00 92.69 309 VAL A C 1
ATOM 2472 O O . VAL A 1 309 ? 18.749 -1.901 -16.779 1.00 92.69 309 VAL A O 1
ATOM 2475 N N . LEU A 1 310 ? 18.931 -4.144 -16.868 1.00 94.19 310 LEU A N 1
ATOM 2476 C CA . LEU A 1 310 ? 20.343 -4.179 -16.519 1.00 94.19 310 LEU A CA 1
ATOM 2477 C C . LEU A 1 310 ? 21.173 -4.059 -17.793 1.00 94.19 310 LEU A C 1
ATOM 2479 O O . LEU A 1 310 ? 20.965 -4.819 -18.736 1.00 94.19 310 LEU A O 1
ATOM 2483 N N . VAL A 1 311 ? 22.116 -3.123 -17.806 1.00 94.44 311 VAL A N 1
ATOM 2484 C CA . VAL A 1 311 ? 23.051 -2.930 -1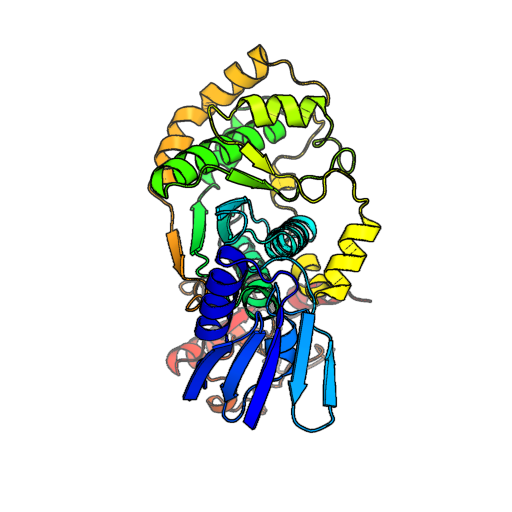8.917 1.00 94.44 311 VAL A CA 1
ATOM 2485 C C . VAL A 1 311 ? 24.463 -3.231 -18.437 1.00 94.44 311 VAL A C 1
ATOM 2487 O O . VAL A 1 311 ? 24.979 -2.564 -17.537 1.00 94.44 311 VAL A O 1
ATOM 2490 N N . ASP A 1 312 ? 25.078 -4.241 -19.043 1.00 93.88 312 ASP A N 1
ATOM 2491 C CA . ASP A 1 312 ? 26.446 -4.655 -18.763 1.00 93.88 312 ASP A CA 1
ATOM 2492 C C . ASP A 1 312 ? 27.427 -3.880 -19.650 1.00 93.88 312 ASP A C 1
ATOM 2494 O O . ASP A 1 312 ? 27.514 -4.097 -20.863 1.00 93.88 312 ASP A O 1
ATOM 2498 N N . ALA A 1 313 ? 28.171 -2.971 -19.024 1.00 93.12 313 ALA A N 1
ATOM 2499 C CA . ALA A 1 313 ? 29.202 -2.153 -19.652 1.00 93.12 313 ALA A CA 1
ATOM 2500 C C . ALA A 1 313 ? 30.627 -2.684 -19.401 1.00 93.12 313 ALA A C 1
ATOM 2502 O O . ALA A 1 313 ? 31.604 -1.954 -19.584 1.00 93.12 313 ALA A O 1
ATOM 2503 N N . ARG A 1 314 ? 30.787 -3.933 -18.940 1.00 91.38 314 ARG A N 1
ATOM 2504 C CA . ARG A 1 314 ? 32.112 -4.548 -18.781 1.00 91.38 314 ARG A CA 1
ATOM 2505 C C . ARG A 1 314 ? 32.724 -4.880 -20.139 1.00 91.38 314 ARG A C 1
ATOM 2507 O O . ARG A 1 314 ? 32.079 -5.465 -21.012 1.00 91.38 314 ARG A O 1
ATOM 2514 N N . SER A 1 315 ? 34.013 -4.577 -20.274 1.00 85.25 315 SER A N 1
ATOM 2515 C CA . SER A 1 315 ? 34.818 -4.914 -21.453 1.00 85.25 315 SER A CA 1
ATOM 2516 C C . SER A 1 315 ? 35.181 -6.399 -21.522 1.00 85.25 315 SER A C 1
ATOM 2518 O O . SER A 1 315 ? 35.374 -6.934 -22.606 1.00 85.25 315 SER A O 1
ATOM 2520 N N . THR A 1 316 ? 35.282 -7.075 -20.376 1.00 81.44 316 THR A N 1
ATOM 2521 C CA . THR A 1 316 ? 35.530 -8.519 -20.277 1.00 81.44 316 THR A CA 1
ATOM 2522 C C . THR A 1 316 ? 34.497 -9.131 -19.342 1.00 81.44 316 THR A C 1
ATOM 2524 O O . THR A 1 316 ? 34.339 -8.662 -18.217 1.00 81.44 316 THR A O 1
ATOM 2527 N N . ILE A 1 317 ? 33.804 -10.176 -19.796 1.00 79.94 317 ILE A N 1
ATOM 2528 C CA . ILE A 1 317 ? 32.836 -10.906 -18.977 1.00 79.94 317 ILE A CA 1
ATOM 2529 C C . ILE A 1 317 ? 33.495 -12.174 -18.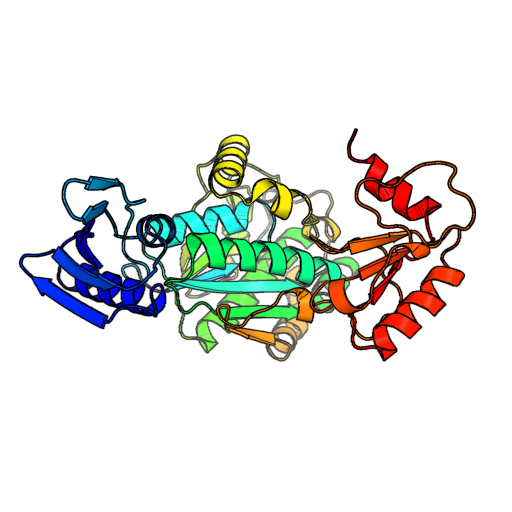451 1.00 79.94 317 ILE A C 1
ATOM 2531 O O . ILE A 1 317 ? 33.868 -13.061 -19.213 1.00 79.94 317 ILE A O 1
ATOM 2535 N N . SER A 1 318 ? 33.630 -12.250 -17.133 1.00 76.44 318 SER A N 1
ATOM 2536 C CA . SER A 1 318 ? 34.002 -13.480 -16.430 1.00 76.44 318 SER A CA 1
ATOM 2537 C C . SER A 1 318 ? 32.784 -14.332 -16.063 1.00 76.44 318 SER A C 1
ATOM 2539 O O . SER A 1 318 ? 32.896 -15.549 -15.957 1.00 76.44 318 SER A O 1
ATOM 2541 N N . GLU A 1 319 ? 31.634 -13.690 -15.861 1.00 82.31 319 GLU A N 1
ATOM 2542 C CA . GLU A 1 319 ? 30.389 -14.290 -15.382 1.00 82.31 319 GLU A CA 1
ATOM 2543 C C . GLU A 1 319 ? 29.203 -13.441 -15.862 1.00 82.31 319 GLU A C 1
ATOM 2545 O O . GLU A 1 319 ? 29.212 -12.217 -15.682 1.00 82.31 319 GLU A O 1
ATOM 2550 N N . ASP A 1 320 ? 28.199 -14.080 -16.466 1.00 82.81 320 ASP A N 1
ATOM 2551 C CA . ASP A 1 320 ? 26.988 -13.413 -16.952 1.00 82.81 320 ASP A CA 1
ATOM 2552 C C . ASP A 1 320 ? 26.054 -13.020 -15.803 1.00 82.81 320 ASP A C 1
ATOM 2554 O O . ASP A 1 320 ? 25.867 -13.765 -14.840 1.00 82.81 320 ASP A O 1
ATOM 2558 N N . VAL A 1 321 ? 25.410 -11.857 -15.932 1.00 85.88 321 VAL A N 1
ATOM 2559 C CA . VAL A 1 321 ? 24.316 -11.443 -15.044 1.00 85.88 321 VAL A CA 1
ATOM 2560 C C . VAL A 1 321 ? 22.988 -11.803 -15.712 1.00 85.88 321 VAL A C 1
ATOM 2562 O O . VAL A 1 321 ? 22.699 -11.272 -16.787 1.00 85.88 321 VAL A O 1
ATOM 2565 N N . PRO A 1 322 ? 22.152 -12.668 -15.107 1.00 83.88 322 PRO A N 1
ATOM 2566 C CA . PRO A 1 322 ? 20.875 -13.054 -15.696 1.00 83.88 322 PRO A CA 1
ATOM 2567 C C . PRO A 1 322 ? 19.999 -11.846 -16.054 1.00 83.88 322 PRO A C 1
ATOM 2569 O O . PRO A 1 322 ? 19.708 -11.002 -15.208 1.00 83.88 322 PRO A O 1
ATOM 2572 N N . GLY A 1 323 ? 19.565 -11.780 -17.315 1.00 85.38 323 GLY A N 1
ATOM 2573 C CA . GLY A 1 323 ? 18.693 -10.717 -17.822 1.00 85.38 323 GLY A CA 1
ATOM 2574 C C . GLY A 1 323 ? 19.387 -9.385 -18.131 1.00 85.38 323 GLY A C 1
ATOM 2575 O O . GLY A 1 323 ? 18.694 -8.433 -18.491 1.00 85.38 323 GLY A O 1
ATOM 2576 N N . ALA A 1 324 ? 20.715 -9.296 -18.006 1.00 91.12 324 ALA A N 1
ATOM 2577 C CA . ALA A 1 324 ? 21.464 -8.125 -18.446 1.00 91.12 324 ALA A CA 1
ATOM 2578 C C . ALA A 1 324 ? 21.674 -8.117 -19.966 1.00 91.12 324 ALA A C 1
ATOM 2580 O O . ALA A 1 324 ? 21.916 -9.155 -20.578 1.00 91.12 324 ALA A O 1
ATOM 2581 N N . ILE A 1 325 ? 21.595 -6.926 -20.559 1.00 92.44 325 ILE A N 1
ATOM 2582 C CA . ILE A 1 325 ? 21.854 -6.669 -21.978 1.00 92.44 325 ILE A CA 1
ATOM 2583 C C . ILE A 1 325 ? 23.259 -6.080 -22.105 1.00 92.44 325 ILE A C 1
ATOM 2585 O O . ILE A 1 325 ? 23.658 -5.232 -21.302 1.00 92.44 325 ILE A O 1
ATOM 2589 N N . ARG A 1 326 ? 24.021 -6.514 -23.108 1.00 91.62 326 ARG A N 1
ATOM 2590 C CA . ARG A 1 326 ? 25.341 -5.944 -23.407 1.00 91.62 326 ARG A CA 1
ATOM 2591 C C . ARG A 1 326 ? 25.185 -4.497 -23.864 1.00 91.62 326 ARG A C 1
ATOM 2593 O O . ARG A 1 326 ? 24.334 -4.219 -24.699 1.00 91.62 326 ARG A O 1
ATOM 2600 N N . MET A 1 327 ? 26.043 -3.589 -23.395 1.00 88.88 327 MET A N 1
ATOM 2601 C CA . MET A 1 327 ? 26.009 -2.181 -23.827 1.00 88.88 327 MET A CA 1
ATOM 2602 C C . MET A 1 327 ? 26.081 -2.022 -25.357 1.00 88.88 327 MET A C 1
ATOM 2604 O O . MET A 1 327 ? 25.444 -1.142 -25.921 1.00 88.88 327 MET A O 1
ATOM 2608 N N . GLU A 1 328 ? 26.813 -2.902 -26.037 1.00 88.19 328 GLU A N 1
ATOM 2609 C CA . GLU A 1 328 ? 26.948 -2.919 -27.502 1.00 88.19 328 GLU A CA 1
ATOM 2610 C C . GLU A 1 328 ? 25.641 -3.280 -28.235 1.00 88.19 328 GLU A C 1
ATOM 2612 O O . GLU A 1 328 ? 25.467 -2.933 -29.400 1.00 88.19 328 GLU A O 1
ATOM 2617 N N . GLU A 1 329 ? 24.721 -3.968 -27.556 1.00 89.06 329 GLU A N 1
ATOM 2618 C CA . GLU A 1 329 ? 23.415 -4.392 -28.080 1.00 89.06 329 GLU A CA 1
ATOM 2619 C C . GLU A 1 329 ? 22.294 -3.416 -27.695 1.00 89.06 329 GLU A C 1
ATOM 2621 O O . GLU A 1 329 ? 21.149 -3.576 -28.120 1.00 89.06 329 GLU A O 1
ATOM 2626 N N . VAL A 1 330 ? 22.600 -2.407 -26.873 1.00 89.94 330 VAL A N 1
ATOM 2627 C CA . VAL A 1 330 ? 21.613 -1.434 -26.417 1.00 89.94 330 VAL A CA 1
ATOM 2628 C C . VAL A 1 330 ? 21.230 -0.502 -27.558 1.00 89.94 330 VAL A C 1
ATOM 2630 O O . VAL A 1 330 ? 22.039 0.271 -28.068 1.00 89.94 330 VAL A O 1
ATOM 2633 N N . ASN A 1 331 ? 19.943 -0.502 -27.878 1.00 89.38 331 ASN A N 1
ATOM 2634 C CA . ASN A 1 331 ? 19.308 0.545 -28.657 1.00 89.38 331 ASN A CA 1
ATOM 2635 C C . ASN A 1 331 ? 18.567 1.504 -27.700 1.00 89.38 331 ASN A C 1
ATOM 2637 O O . ASN A 1 331 ? 17.614 1.076 -27.043 1.00 89.38 331 ASN A O 1
ATOM 2641 N N . PRO A 1 332 ? 18.965 2.788 -27.602 1.00 86.31 332 PRO A N 1
ATOM 2642 C CA . PRO A 1 332 ? 18.348 3.753 -26.686 1.00 86.31 332 PRO A CA 1
ATOM 2643 C C . PRO A 1 332 ? 16.829 3.902 -26.847 1.00 86.31 332 PRO A C 1
ATOM 2645 O O . PRO A 1 332 ? 16.125 4.155 -25.870 1.00 86.31 332 PRO A O 1
ATOM 2648 N N . GLU A 1 333 ? 16.305 3.704 -28.058 1.00 87.38 333 GLU A N 1
ATOM 2649 C CA . GLU A 1 333 ? 14.863 3.761 -28.321 1.00 87.38 333 GLU A CA 1
ATOM 2650 C C . GLU A 1 333 ? 14.086 2.674 -27.562 1.00 87.38 333 GLU A C 1
ATOM 2652 O O . GLU A 1 333 ? 13.002 2.946 -27.049 1.00 87.38 333 GLU A O 1
ATOM 2657 N N . ASP A 1 334 ? 14.671 1.483 -27.395 1.00 89.06 334 ASP A N 1
ATOM 2658 C CA . ASP A 1 334 ? 14.050 0.352 -26.690 1.00 89.06 334 ASP A CA 1
ATOM 2659 C C . ASP A 1 334 ? 14.071 0.523 -25.157 1.00 89.06 334 ASP A C 1
ATOM 2661 O O . ASP A 1 334 ? 13.437 -0.233 -24.412 1.00 89.06 334 ASP A O 1
ATOM 2665 N N . LEU A 1 335 ? 14.809 1.526 -24.671 1.00 89.62 335 LEU A N 1
ATOM 2666 C CA . LEU A 1 335 ? 14.930 1.866 -23.255 1.00 89.62 335 LEU A CA 1
ATOM 2667 C C . LEU A 1 335 ? 13.993 2.997 -22.824 1.00 89.62 335 LEU A C 1
ATOM 2669 O O . LEU A 1 335 ? 13.882 3.267 -21.623 1.00 89.62 335 LEU A O 1
ATOM 2673 N N . LYS A 1 336 ? 13.302 3.648 -23.768 1.00 83.75 336 LYS A N 1
ATOM 2674 C CA . LYS A 1 336 ? 12.320 4.688 -23.450 1.00 83.75 336 LYS A CA 1
ATOM 2675 C C . LYS A 1 336 ? 11.237 4.111 -22.532 1.00 83.75 336 LYS A C 1
ATOM 2677 O O . LYS A 1 336 ? 10.805 2.973 -22.686 1.00 83.75 336 LYS A O 1
ATOM 2682 N N . ASP A 1 337 ? 10.880 4.877 -21.503 1.00 84.62 337 ASP A N 1
ATOM 2683 C CA . ASP A 1 337 ? 9.968 4.497 -20.412 1.00 84.62 337 ASP A CA 1
ATOM 2684 C C . ASP A 1 337 ? 10.445 3.388 -19.456 1.00 84.62 337 ASP A C 1
ATOM 2686 O O . ASP A 1 337 ? 9.736 3.049 -18.500 1.00 84.62 337 ASP A O 1
ATOM 2690 N N . ARG A 1 338 ? 11.653 2.845 -19.625 1.00 88.94 338 ARG A N 1
ATOM 2691 C CA . ARG A 1 338 ? 12.208 1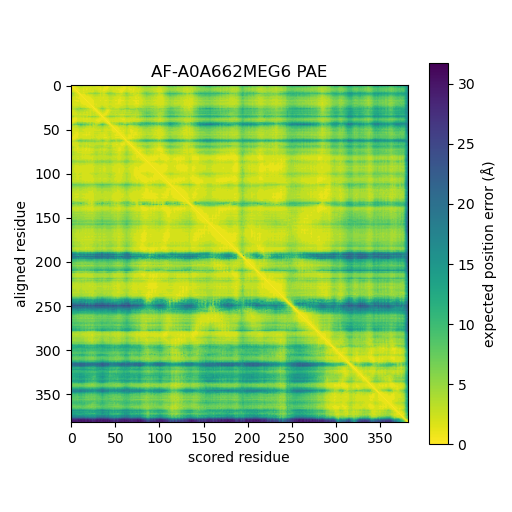.846 -18.703 1.00 88.94 338 ARG A CA 1
ATOM 2692 C C . ARG A 1 338 ? 13.178 2.492 -17.723 1.00 88.94 338 ARG A C 1
ATOM 2694 O O . ARG A 1 338 ? 13.849 3.474 -18.025 1.00 88.94 338 ARG A O 1
ATOM 2701 N N . VAL A 1 339 ? 13.248 1.922 -16.522 1.00 91.88 339 VAL A N 1
ATOM 2702 C CA . VAL A 1 339 ? 14.325 2.241 -15.581 1.00 91.88 339 VAL A CA 1
ATOM 2703 C C . VAL A 1 339 ? 15.538 1.425 -15.998 1.00 91.88 339 VAL A C 1
ATOM 2705 O O . VAL A 1 339 ? 15.432 0.208 -16.146 1.00 91.88 339 VAL A O 1
ATOM 2708 N N . VAL A 1 340 ? 16.674 2.080 -16.196 1.00 94.44 340 VAL A N 1
ATOM 2709 C CA . VAL A 1 340 ? 17.909 1.441 -16.656 1.00 94.44 340 VAL A CA 1
ATOM 2710 C C . VAL A 1 340 ? 18.941 1.491 -15.542 1.00 94.44 340 VAL A C 1
ATOM 2712 O O . VAL A 1 340 ? 19.139 2.527 -14.912 1.00 94.44 340 VAL A O 1
ATOM 2715 N N . VAL A 1 341 ? 19.609 0.370 -15.293 1.00 95.50 341 VAL A N 1
ATOM 2716 C CA . VAL A 1 341 ? 20.718 0.285 -14.345 1.00 95.50 341 VAL A CA 1
ATOM 2717 C C . VAL A 1 341 ? 21.935 -0.247 -15.079 1.00 95.50 341 VAL A C 1
ATOM 2719 O O . VAL A 1 341 ? 21.987 -1.408 -15.476 1.00 95.50 341 VAL A O 1
ATOM 2722 N N . VAL A 1 342 ? 22.919 0.623 -15.253 1.00 95.75 342 VAL A N 1
ATOM 2723 C CA . VAL A 1 342 ? 24.188 0.311 -15.897 1.00 95.75 342 VAL A CA 1
ATOM 2724 C C . VAL A 1 342 ? 25.177 -0.136 -14.832 1.00 95.75 342 VAL A C 1
ATOM 2726 O O . VAL A 1 342 ? 25.296 0.494 -13.778 1.00 95.75 342 VAL A O 1
ATOM 2729 N N . PHE A 1 343 ? 25.930 -1.194 -15.103 1.00 94.56 343 PHE A N 1
ATOM 2730 C CA . PHE A 1 343 ? 27.033 -1.614 -14.249 1.00 94.56 343 PHE A CA 1
ATOM 2731 C C . PHE A 1 343 ? 28.274 -1.916 -15.088 1.00 94.56 343 PHE A C 1
ATOM 2733 O O . PHE A 1 343 ? 28.196 -2.412 -16.208 1.00 94.56 343 PHE A O 1
ATOM 2740 N N . CYS A 1 344 ? 29.439 -1.597 -14.538 1.00 92.44 344 CYS A N 1
ATOM 2741 C CA . CYS A 1 344 ? 30.735 -2.043 -15.039 1.00 92.44 344 CYS A CA 1
ATOM 2742 C C . CYS A 1 344 ? 31.494 -2.711 -13.883 1.00 92.44 344 CYS A C 1
ATOM 2744 O O . CYS A 1 344 ? 30.910 -2.924 -12.821 1.00 92.44 344 CYS A O 1
ATOM 2746 N N . GLU A 1 345 ? 32.780 -3.027 -14.048 1.00 89.94 345 GLU A N 1
ATOM 2747 C CA . GLU A 1 345 ? 33.538 -3.748 -13.013 1.00 89.94 345 GLU A CA 1
ATOM 2748 C C . GLU A 1 345 ? 33.546 -2.994 -11.667 1.00 89.94 345 GLU A C 1
ATOM 2750 O O . GLU A 1 345 ? 33.044 -3.514 -10.671 1.00 89.94 345 GLU A O 1
ATOM 2755 N N . ASP A 1 346 ? 33.981 -1.726 -11.675 1.00 84.94 346 ASP A N 1
ATOM 2756 C CA . ASP A 1 346 ? 34.150 -0.906 -10.460 1.00 84.94 346 ASP A CA 1
ATOM 2757 C C . ASP A 1 346 ? 33.125 0.239 -10.298 1.00 84.94 346 ASP A C 1
ATOM 2759 O O . ASP A 1 346 ? 33.145 0.966 -9.306 1.00 84.94 346 ASP A O 1
ATOM 2763 N N . GLY A 1 347 ? 32.222 0.433 -11.264 1.00 81.50 347 GLY A N 1
ATOM 2764 C CA . GLY A 1 347 ? 31.199 1.494 -11.251 1.00 81.50 347 GLY A CA 1
ATOM 2765 C C . GLY A 1 347 ? 31.601 2.840 -11.886 1.00 81.50 347 GLY A C 1
ATOM 2766 O O . GLY A 1 347 ? 30.779 3.754 -11.944 1.00 81.50 347 GLY A O 1
ATOM 2767 N N . ILE A 1 348 ? 32.841 2.977 -12.376 1.00 83.19 348 ILE A N 1
ATOM 2768 C CA . ILE A 1 348 ? 33.356 4.224 -12.976 1.00 83.19 348 ILE A CA 1
ATOM 2769 C C . ILE A 1 348 ? 32.740 4.464 -14.362 1.00 83.19 348 ILE A C 1
ATOM 2771 O O . ILE A 1 348 ? 32.083 5.478 -14.580 1.00 83.19 348 ILE A O 1
ATOM 2775 N N . ILE A 1 349 ? 32.910 3.512 -15.285 1.00 89.81 349 ILE A N 1
ATOM 2776 C CA . ILE A 1 349 ? 32.429 3.621 -16.675 1.00 89.81 349 ILE A CA 1
ATOM 2777 C C . ILE A 1 349 ? 30.897 3.678 -16.712 1.00 89.81 349 ILE A C 1
ATOM 2779 O O . ILE A 1 349 ? 30.311 4.472 -17.444 1.00 89.81 349 ILE A O 1
ATOM 2783 N N . SER A 1 350 ? 30.228 2.882 -15.874 1.00 92.44 350 SER A N 1
ATOM 2784 C CA . SER A 1 350 ? 28.764 2.865 -15.821 1.00 92.44 350 SER A CA 1
ATOM 2785 C C . SER A 1 350 ? 28.161 4.206 -15.408 1.00 92.44 350 SER A C 1
ATOM 2787 O O . SER A 1 350 ? 27.035 4.503 -15.797 1.00 92.44 350 SER A O 1
ATOM 2789 N N . ARG A 1 351 ? 28.899 5.040 -14.661 1.00 93.56 351 ARG A N 1
ATOM 2790 C CA . ARG A 1 351 ? 28.464 6.389 -14.282 1.00 93.56 351 ARG A CA 1
ATOM 2791 C C . ARG A 1 351 ? 28.415 7.336 -15.477 1.00 93.56 351 ARG A C 1
ATOM 2793 O O . ARG A 1 351 ? 27.446 8.078 -15.606 1.00 93.56 351 ARG A O 1
ATOM 2800 N N . GLU A 1 352 ? 29.416 7.290 -16.348 1.00 92.88 352 GLU A N 1
ATOM 2801 C CA . GLU A 1 352 ? 29.447 8.099 -17.569 1.00 92.88 352 GLU A CA 1
ATOM 2802 C C . GLU A 1 352 ? 28.328 7.688 -18.535 1.00 92.88 352 GLU A C 1
ATOM 2804 O O . GLU A 1 352 ? 27.551 8.534 -18.971 1.00 92.88 352 GLU A O 1
ATOM 2809 N N . ILE A 1 353 ? 28.152 6.381 -18.753 1.00 93.25 353 ILE A N 1
ATOM 2810 C CA . ILE A 1 353 ? 27.083 5.844 -19.610 1.00 93.25 353 ILE A CA 1
ATOM 2811 C C . ILE A 1 353 ? 25.695 6.201 -19.065 1.00 93.25 353 ILE A C 1
ATOM 2813 O O . ILE A 1 353 ? 24.816 6.620 -19.816 1.00 93.25 353 ILE A O 1
ATOM 2817 N N . ALA A 1 354 ? 25.472 6.067 -17.753 1.00 94.25 354 ALA A N 1
ATOM 2818 C CA . ALA A 1 354 ? 24.194 6.438 -17.149 1.00 94.25 354 ALA A CA 1
ATOM 2819 C C . ALA A 1 354 ? 23.879 7.931 -17.346 1.00 94.25 354 ALA A C 1
ATOM 2821 O O . ALA A 1 354 ? 22.723 8.288 -17.579 1.00 94.25 354 ALA A O 1
ATOM 2822 N N . LEU A 1 355 ? 24.892 8.802 -17.283 1.00 94.00 355 LEU A N 1
ATOM 2823 C CA . LEU A 1 355 ? 24.724 10.230 -17.546 1.00 94.00 355 LEU A CA 1
ATOM 2824 C C . LEU A 1 355 ? 24.377 10.496 -19.016 1.00 94.00 355 LEU A C 1
ATOM 2826 O O . LEU A 1 355 ? 23.489 11.298 -19.298 1.00 94.00 355 LEU A O 1
ATOM 2830 N N . GLU A 1 356 ? 25.038 9.808 -19.945 1.00 93.38 356 GLU A N 1
ATOM 2831 C CA . GLU A 1 356 ? 24.751 9.917 -21.375 1.00 93.38 356 GLU A CA 1
ATOM 2832 C C . GLU A 1 356 ? 23.311 9.495 -21.699 1.00 93.38 356 GLU A C 1
ATOM 2834 O O . GLU A 1 356 ? 22.581 10.243 -22.350 1.00 93.38 356 GLU A O 1
ATOM 2839 N N . LEU A 1 357 ? 22.860 8.356 -21.166 1.00 93.38 357 LEU A N 1
ATOM 2840 C CA . LEU A 1 357 ? 21.482 7.888 -21.324 1.00 93.38 357 LEU A CA 1
ATOM 2841 C C . LEU A 1 357 ? 20.468 8.887 -20.740 1.00 93.38 357 LEU A C 1
ATOM 2843 O O . LEU A 1 357 ? 19.442 9.162 -21.366 1.00 93.38 357 LEU A O 1
ATOM 2847 N N . ARG A 1 358 ? 20.764 9.504 -19.585 1.00 93.19 358 ARG A N 1
ATOM 2848 C CA . ARG A 1 358 ? 19.917 10.574 -19.025 1.00 93.19 358 ARG A CA 1
ATOM 2849 C C . ARG A 1 358 ? 19.828 11.798 -19.925 1.00 93.19 358 ARG A C 1
ATOM 2851 O O . ARG A 1 358 ? 18.738 12.345 -20.077 1.00 93.19 358 ARG A O 1
ATOM 2858 N N . ASN A 1 359 ? 20.929 12.203 -20.557 1.00 92.69 359 ASN A N 1
ATOM 2859 C CA . ASN A 1 359 ? 20.929 13.312 -21.518 1.00 92.69 359 ASN A CA 1
ATOM 2860 C C . ASN A 1 359 ? 20.070 13.012 -22.760 1.00 92.69 359 ASN A C 1
ATOM 2862 O O . ASN A 1 359 ? 19.601 13.937 -23.419 1.00 92.69 359 ASN A O 1
ATOM 2866 N N . GLN A 1 360 ? 19.822 11.733 -23.050 1.00 92.00 360 GLN A N 1
ATOM 2867 C CA . GLN A 1 360 ? 18.905 11.266 -24.095 1.00 92.00 360 GLN A CA 1
ATOM 2868 C C . GLN A 1 360 ? 17.454 11.092 -23.595 1.00 92.00 360 GLN A C 1
ATOM 2870 O O . GLN A 1 360 ? 16.592 10.633 -24.343 1.00 92.00 360 GLN A O 1
ATOM 2875 N N . GLY A 1 361 ? 17.159 11.463 -22.344 1.00 90.25 361 GLY A N 1
ATOM 2876 C CA . GLY A 1 361 ? 15.826 11.372 -21.740 1.00 90.25 361 GLY A CA 1
ATOM 2877 C C . GLY A 1 361 ? 15.483 10.005 -21.140 1.00 90.25 361 GLY A C 1
ATOM 2878 O O . GLY A 1 361 ? 14.328 9.772 -20.788 1.00 90.25 361 GLY A O 1
ATOM 2879 N N . ILE A 1 362 ? 16.455 9.100 -21.005 1.00 92.38 362 ILE A N 1
ATOM 2880 C CA . ILE A 1 362 ? 16.253 7.764 -20.432 1.00 92.38 362 ILE A CA 1
ATOM 2881 C C . ILE A 1 362 ? 16.532 7.809 -18.929 1.00 92.38 362 ILE A C 1
ATOM 2883 O O . ILE A 1 362 ? 17.553 8.332 -18.480 1.00 92.38 362 ILE A O 1
ATOM 2887 N N . LEU A 1 363 ? 15.643 7.220 -18.126 1.00 92.31 363 LEU A N 1
ATOM 2888 C CA . LEU A 1 363 ? 15.826 7.142 -16.679 1.00 92.31 363 LEU A CA 1
ATOM 2889 C C . LEU A 1 363 ? 16.874 6.078 -16.326 1.00 92.31 363 LEU A C 1
ATOM 2891 O O . LEU A 1 363 ? 16.542 4.934 -16.016 1.00 92.31 363 LEU A O 1
ATOM 2895 N N . ALA A 1 364 ? 18.146 6.468 -16.390 1.00 94.75 364 ALA A N 1
ATOM 2896 C CA . ALA A 1 364 ? 19.286 5.589 -16.163 1.00 94.75 364 ALA A CA 1
ATOM 2897 C C . ALA A 1 364 ? 20.013 5.874 -14.842 1.00 94.75 364 ALA A C 1
ATOM 2899 O O . ALA A 1 364 ? 20.078 7.010 -14.375 1.00 94.75 364 ALA A O 1
ATOM 2900 N N . TYR A 1 365 ? 20.595 4.839 -14.250 1.00 95.69 365 TYR A N 1
ATOM 2901 C CA . TYR A 1 365 ? 21.414 4.913 -13.046 1.00 95.69 365 TYR A CA 1
ATOM 2902 C C . TYR A 1 365 ? 22.672 4.069 -13.211 1.00 95.69 365 TYR A C 1
ATOM 2904 O O . TYR A 1 365 ? 22.644 3.036 -13.872 1.00 95.69 365 TYR A O 1
ATOM 2912 N N . SER A 1 366 ? 23.760 4.468 -12.562 1.00 95.38 366 SER A N 1
ATOM 2913 C CA . SER A 1 366 ? 24.924 3.604 -12.369 1.00 95.38 366 SER A CA 1
ATOM 2914 C C . SER A 1 366 ? 24.768 2.794 -11.085 1.00 95.38 366 SER A C 1
ATOM 2916 O O . SER A 1 366 ? 24.355 3.325 -10.049 1.00 95.38 366 SER A O 1
ATOM 2918 N N . PHE A 1 367 ? 25.091 1.504 -11.136 1.00 93.94 367 PHE A N 1
ATOM 2919 C CA . PHE A 1 367 ? 25.078 0.657 -9.952 1.00 93.94 367 PHE A CA 1
ATOM 2920 C C . PHE A 1 367 ? 26.331 0.891 -9.102 1.00 93.94 367 PHE A C 1
ATOM 2922 O O . PHE A 1 367 ? 27.458 0.568 -9.492 1.00 93.94 367 PHE A O 1
ATOM 2929 N N . ARG A 1 368 ? 26.132 1.436 -7.902 1.00 91.19 368 ARG A N 1
ATOM 2930 C CA . ARG A 1 368 ? 27.204 1.806 -6.977 1.00 91.19 368 ARG A CA 1
ATOM 2931 C C . ARG A 1 368 ? 28.012 0.580 -6.553 1.00 91.19 368 ARG A C 1
ATOM 2933 O O . ARG A 1 368 ? 27.480 -0.329 -5.919 1.00 91.19 368 ARG A O 1
ATOM 2940 N N . GLY A 1 369 ? 29.321 0.609 -6.799 1.00 87.56 369 GLY A N 1
ATOM 2941 C CA . GLY A 1 369 ? 30.240 -0.489 -6.472 1.00 87.56 369 GLY A CA 1
ATOM 2942 C C . GLY A 1 369 ? 30.320 -1.591 -7.534 1.00 87.56 369 GLY A C 1
ATOM 2943 O O . GLY A 1 369 ? 30.915 -2.634 -7.259 1.00 87.56 369 GLY A O 1
ATOM 2944 N N . GLY A 1 370 ? 29.726 -1.365 -8.713 1.00 89.62 370 GLY A N 1
ATOM 2945 C CA . GLY A 1 370 ? 29.922 -2.185 -9.906 1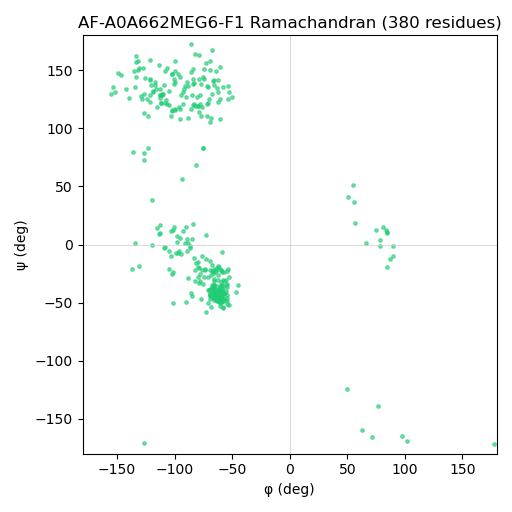.00 89.62 370 GLY A CA 1
ATOM 2946 C C . GLY A 1 370 ? 29.465 -3.639 -9.777 1.00 89.62 370 GLY A C 1
ATOM 2947 O O . GLY A 1 370 ? 28.647 -3.995 -8.921 1.00 89.62 370 GLY A O 1
ATOM 2948 N N . PHE A 1 371 ? 30.004 -4.490 -10.650 1.00 89.56 371 PHE A N 1
ATOM 2949 C CA . PHE A 1 371 ? 29.641 -5.901 -10.772 1.00 89.56 371 PHE A CA 1
ATOM 2950 C C . PHE A 1 371 ? 29.859 -6.675 -9.469 1.00 89.56 371 PHE A C 1
ATOM 2952 O O . PHE A 1 371 ? 29.008 -7.472 -9.079 1.00 89.56 371 PHE A O 1
ATOM 2959 N N . LYS A 1 372 ? 30.946 -6.393 -8.739 1.00 85.44 372 LYS A N 1
ATOM 2960 C CA . LYS A 1 372 ? 31.258 -7.083 -7.479 1.00 85.44 372 LYS A CA 1
ATOM 2961 C C . LYS A 1 372 ? 30.121 -6.970 -6.461 1.00 85.44 372 LYS A C 1
ATOM 2963 O O . LYS A 1 372 ? 29.705 -7.979 -5.892 1.00 85.44 372 LYS A O 1
ATOM 2968 N N . ARG A 1 373 ? 29.600 -5.756 -6.257 1.00 85.81 373 ARG A N 1
ATOM 2969 C CA . ARG A 1 373 ? 28.499 -5.505 -5.316 1.00 85.81 373 ARG A CA 1
ATOM 2970 C C . ARG A 1 373 ? 27.146 -5.920 -5.890 1.00 85.81 373 ARG A C 1
ATOM 2972 O O . ARG A 1 373 ? 26.267 -6.341 -5.142 1.00 85.81 373 ARG A O 1
ATOM 2979 N N . LEU A 1 374 ? 26.977 -5.824 -7.209 1.00 85.56 374 LEU A N 1
ATOM 2980 C CA . LEU A 1 374 ? 25.775 -6.298 -7.894 1.00 85.56 374 LEU A CA 1
ATOM 2981 C C . LEU A 1 374 ? 25.604 -7.808 -7.696 1.00 85.56 374 LEU A C 1
ATOM 2983 O O . LEU A 1 374 ? 24.530 -8.263 -7.307 1.00 85.56 374 LEU A O 1
ATOM 2987 N N . ARG A 1 375 ? 26.685 -8.575 -7.866 1.00 82.88 375 ARG A N 1
ATOM 2988 C CA . ARG A 1 375 ? 26.706 -10.027 -7.680 1.00 82.88 375 ARG A CA 1
ATOM 2989 C C . ARG A 1 375 ? 26.278 -10.438 -6.274 1.00 82.88 375 ARG A C 1
ATOM 2991 O O . ARG A 1 375 ? 25.468 -11.343 -6.137 1.00 82.88 375 ARG A O 1
ATOM 2998 N N . GLU A 1 376 ? 26.735 -9.742 -5.233 1.00 79.81 376 GLU A N 1
ATOM 2999 C CA . GLU A 1 376 ? 26.299 -10.005 -3.849 1.00 79.81 376 GLU A CA 1
ATOM 3000 C C . GLU A 1 376 ? 24.776 -9.884 -3.673 1.00 79.81 376 GLU A C 1
ATOM 3002 O O . GLU A 1 376 ? 24.196 -10.601 -2.859 1.00 79.81 376 GLU A O 1
ATOM 3007 N N . LYS A 1 377 ? 24.110 -9.022 -4.457 1.00 70.81 377 LYS A N 1
ATOM 3008 C CA . LYS A 1 377 ? 22.646 -8.888 -4.436 1.00 70.81 377 LYS A CA 1
ATOM 3009 C C . LYS A 1 377 ? 21.919 -9.986 -5.212 1.00 70.81 377 LYS A C 1
ATOM 3011 O O . LYS A 1 377 ? 20.836 -10.383 -4.791 1.00 70.81 377 LYS A O 1
ATOM 3016 N N . PHE A 1 378 ? 22.498 -10.489 -6.302 1.00 66.38 378 PHE A N 1
ATOM 3017 C CA . PHE A 1 378 ? 21.929 -11.608 -7.067 1.00 66.38 378 PHE A CA 1
ATOM 3018 C C . PHE A 1 378 ? 22.219 -12.977 -6.429 1.00 66.38 378 PHE A C 1
ATOM 3020 O O . PHE A 1 378 ? 21.394 -13.881 -6.522 1.00 66.38 378 PHE A O 1
ATOM 3027 N N . CYS A 1 379 ? 23.318 -13.116 -5.682 1.00 46.06 379 CYS A N 1
ATOM 3028 C CA . CYS A 1 379 ? 23.695 -14.346 -4.975 1.00 46.06 379 CYS A CA 1
ATOM 3029 C C . CYS A 1 379 ? 22.850 -14.667 -3.723 1.00 46.06 379 CYS A C 1
ATOM 3031 O O . CYS A 1 379 ? 23.170 -15.614 -3.012 1.00 46.06 379 CYS A O 1
ATOM 3033 N N . ILE A 1 380 ? 21.760 -13.935 -3.454 1.00 34.50 380 ILE A N 1
ATOM 3034 C CA . ILE A 1 380 ? 20.743 -14.327 -2.453 1.00 34.50 380 ILE A CA 1
ATOM 3035 C C . ILE A 1 380 ? 19.646 -15.216 -3.087 1.00 34.50 380 ILE A C 1
ATOM 3037 O O . ILE A 1 380 ? 18.728 -15.673 -2.407 1.00 34.50 380 ILE A O 1
ATOM 3041 N N . VAL A 1 381 ? 19.750 -15.529 -4.383 1.00 31.52 381 VAL A N 1
ATOM 3042 C CA . VAL A 1 381 ? 18.831 -16.439 -5.079 1.00 31.52 381 VAL A CA 1
ATOM 3043 C C . VAL A 1 381 ? 19.614 -17.554 -5.780 1.00 31.52 381 VAL A C 1
ATOM 3045 O O . VAL A 1 381 ? 19.734 -17.559 -7.001 1.00 31.52 381 VAL A O 1
ATOM 3048 N N . ILE A 1 382 ? 20.146 -18.500 -4.998 1.00 25.77 382 ILE A N 1
ATOM 3049 C CA . ILE A 1 382 ? 20.354 -19.900 -5.415 1.00 25.77 382 ILE A CA 1
ATOM 3050 C C . ILE A 1 382 ? 19.857 -20.800 -4.289 1.00 25.77 382 ILE A C 1
ATOM 3052 O O . ILE A 1 382 ? 20.262 -20.551 -3.129 1.00 25.77 382 ILE A O 1
#

Radius of gyration: 23.42 Å; Cα contacts (8 Å, |Δi|>4): 746; chains: 1; bounding box: 70×39×61 Å

Mean predicted aligned error: 6.42 Å

Foldseek 3Di:
DKKKFQFLDQDPLQVVLLVLLCVQLAVQWPDWDDDPSIIMTDGDPDDVLLVLLAERGQWMDDDPDIDGHPYATRACSVEEAEQAFQLALQRLLQVQVVVSNRYAYEYEYEDQDALVSLLLSLVLVLLSCNLHVSSHFYKYKYFHCNVVLVLLLVQFDLQLSLLLVLLLVVLLSQVVCVVVVHQEYEYSQEAPADLCRDPLNVVLSCVSDDGHHYHHSRNPPYPVRSLVSCVVSPSNVSNVPNDPSSCVSDDNYDSHDDNVSSVVRNVSRVVVSVVRNVRMDMDGSVPDDSVVSPPQVAQEDQDARPPAAEEEDEPDDPDDDPRHDYPVRDDLVVQPPHAYEYFYQQQPVSSVVQVVSVVVVGNYHYHHRGPVSVVVVVVVPD

Sequence (382 aa):
MLLEIVPTRSDERALKSLKENILRAVPTIKSLRVDSGKIYIEVEGFDLEALSRIRGVKTIKYEEKTIKGFGGLPVGYSGKALMMFSGGFDSPVASWLLWNSGFSLDFVHFNLAGPVQVYHMGVVLKELYTSWGRSDDSRLYIVDFRNVAREIIELVDRRYKQIVLKRAMYKVSEMLAERINIDVIATGESVGQVSSQTLHSLAAIEEALKEKIVLRPLAGLDKEEIINISKRIGLYELSKNVGEYCALVAGKVVTRPKLQKTLNEEKKIEKLLEESLESIEEYDLREFDPRRLLPYEDLEIDFVPYNAVLVDARSTISEDVPGAIRMEEVNPEDLKDRVVVVFCEDGIISREIALELRNQGILAYSFRGGFKRLREKFCIVI

Secondary structure (DSSP, 8-state):
-EEEEEES--SHHHHHHHHHHHHHH-TTEEEEEEETTEEEEEESS--HHHHHHSTTEEEEEETTEEEE---SPPTTTT-EEEEE--SSSHHHHHHHHHHHTT-EEEEEEEESS-HHHHHHHHHHHHHHIIIIITTS--EEEEEE-HHHHHHHHHHS-TTTHHHHHHHHHHHHHHHHHHHTT--EEE----TTSSTT-SHHHHHHHHTT-SS-EEE-TTTT--HHHHHHHHHHTT-HHHHHTS--GGGGG-SS--SS--HHHHHHHHTTTHHHHHHHTTS-EEEETTT--GGGGS-TT-SEESS--TTPEEEE--SS-SSPPTTEEEGGG--GGGGTTSEEEEE-SSSHHHHHHHHHHHHTT-EEEEETTHHHHHHHHHTT--

Nearest PDB structures (foldseek):
  4kr7-assembly1_A  TM=8.901E-01  e=1.435E-20  Thermotoga maritima MSB8
  2c5s-assembly1_A-2  TM=8.262E-01  e=6.587E-18  Bacillus anthracis str. Ames
  5ztb-assembly2_A  TM=5.751E-01  e=4.183E-06  Thermus thermophilus HB27
  5ztb-assembly3_C  TM=5.584E-01  e=1.775E-05  Thermus thermophilus HB27
  5gha-assembly2_C  TM=5.551E-01  e=3.353E-05  Thermus thermophilus HB27

Solvent-accessible surface area (backbone atoms only — not comparable to full-atom values): 20333 Å² total; per-residue (Å²): 90,65,36,44,37,38,46,59,52,62,51,72,67,41,45,52,31,32,51,53,27,48,54,59,56,41,81,53,56,78,46,77,50,76,57,97,60,28,41,38,37,30,38,57,97,69,63,65,68,65,58,25,46,39,36,15,27,36,33,42,33,40,94,96,46,75,46,75,24,72,21,48,31,14,45,50,65,65,39,56,30,39,29,48,42,70,27,31,59,46,24,57,47,26,51,53,54,38,32,36,61,2,28,27,54,32,36,39,30,75,33,65,81,47,48,68,58,50,24,46,21,36,48,34,50,49,51,49,31,70,71,63,36,54,49,52,95,30,40,39,35,42,28,63,32,41,67,57,52,50,48,37,66,73,74,29,58,66,45,46,25,58,57,44,51,50,22,51,53,48,38,50,48,51,56,50,25,59,78,71,74,38,60,29,40,30,36,34,53,32,58,67,78,47,76,77,27,32,72,53,29,45,51,65,33,54,69,51,50,90,83,61,46,78,45,45,78,31,42,87,52,55,71,67,57,48,50,52,49,21,49,74,73,70,40,40,76,53,15,70,70,32,77,72,66,78,54,82,49,62,63,72,68,55,53,69,65,55,64,73,60,52,54,61,49,40,63,77,50,50,73,54,54,64,56,31,67,74,57,53,45,80,41,54,55,88,80,54,55,43,73,77,40,51,65,77,90,50,56,59,38,84,72,83,62,88,90,40,46,36,30,40,59,50,92,72,82,93,70,88,62,91,82,47,41,49,53,92,73,62,53,73,78,81,38,56,98,39,46,34,39,23,26,11,64,71,24,65,69,12,42,56,53,17,52,54,40,37,77,73,74,26,56,38,22,10,32,54,54,6,45,67,51,50,46,62,66,56,68,77,71,124